Protein AF-A0A7X7BCA8-F1 (afdb_monomer_lite)

Structure (mmCIF, N/CA/C/O backbone):
data_AF-A0A7X7BCA8-F1
#
_entry.id   AF-A0A7X7BCA8-F1
#
loop_
_atom_site.group_PDB
_atom_site.id
_atom_site.type_symbol
_atom_site.label_atom_id
_atom_site.label_alt_id
_atom_site.label_comp_id
_atom_site.label_asym_id
_atom_site.label_entity_id
_atom_site.label_seq_id
_atom_site.pdbx_PDB_ins_code
_atom_site.Cartn_x
_atom_site.Cartn_y
_atom_site.Cartn_z
_atom_site.occupancy
_atom_site.B_iso_or_equiv
_atom_site.auth_seq_id
_atom_site.auth_comp_id
_atom_site.auth_asym_id
_atom_site.auth_atom_id
_atom_site.pdbx_PDB_model_num
ATOM 1 N N . VAL A 1 1 ? 6.905 -12.576 11.725 1.00 95.25 1 VAL A N 1
ATOM 2 C CA . VAL A 1 1 ? 6.429 -13.352 10.564 1.00 95.25 1 VAL A CA 1
ATOM 3 C C . VAL A 1 1 ? 6.418 -12.420 9.376 1.00 95.25 1 VAL A C 1
ATOM 5 O O . VAL A 1 1 ? 5.855 -11.341 9.499 1.00 95.25 1 VAL A O 1
ATOM 8 N N . THR A 1 2 ? 7.056 -12.816 8.277 1.00 93.50 2 THR A N 1
ATOM 9 C CA . THR A 1 2 ? 7.019 -12.069 7.016 1.00 93.50 2 THR A CA 1
ATOM 10 C C . THR A 1 2 ? 6.250 -12.903 6.002 1.00 93.50 2 THR A C 1
ATOM 12 O O . THR A 1 2 ? 6.656 -14.029 5.717 1.00 93.50 2 THR A O 1
ATOM 15 N N . VAL A 1 3 ? 5.131 -12.385 5.500 1.00 93.69 3 VAL A N 1
ATOM 16 C CA . VAL A 1 3 ? 4.350 -13.018 4.434 1.00 93.69 3 VAL A CA 1
ATOM 17 C C . VAL A 1 3 ? 4.743 -12.340 3.129 1.00 93.69 3 VAL A C 1
ATOM 19 O O . VAL A 1 3 ? 4.418 -11.177 2.899 1.00 93.69 3 VAL A O 1
ATOM 22 N N . LEU A 1 4 ? 5.509 -13.047 2.306 1.00 88.94 4 LEU A N 1
ATOM 23 C CA . LEU A 1 4 ? 6.023 -12.525 1.039 1.00 88.94 4 LEU A CA 1
ATOM 24 C C . LEU A 1 4 ? 4.894 -12.324 0.023 1.00 88.94 4 LEU A C 1
ATOM 26 O O . LEU A 1 4 ? 3.851 -12.969 0.126 1.00 88.94 4 LEU A O 1
ATOM 30 N N . GLU A 1 5 ? 5.105 -11.462 -0.969 1.00 83.44 5 GLU A N 1
ATOM 31 C CA . GLU A 1 5 ? 4.161 -11.302 -2.080 1.00 83.44 5 GLU A CA 1
ATOM 32 C C . GLU A 1 5 ? 3.849 -12.665 -2.732 1.00 83.44 5 GLU A C 1
ATOM 34 O O . GLU A 1 5 ? 4.731 -13.501 -2.935 1.00 83.44 5 GLU A O 1
ATOM 39 N N . GLY A 1 6 ? 2.566 -12.925 -3.000 1.00 85.31 6 GLY A N 1
ATOM 40 C CA . GLY A 1 6 ? 2.090 -14.207 -3.534 1.00 85.31 6 GLY A CA 1
ATOM 41 C C . GLY A 1 6 ? 2.074 -15.375 -2.536 1.00 85.31 6 GLY A C 1
ATOM 42 O O . GLY A 1 6 ? 1.573 -16.446 -2.878 1.00 85.31 6 GLY A O 1
ATOM 43 N N . ALA A 1 7 ? 2.575 -15.194 -1.310 1.00 93.62 7 ALA A N 1
ATOM 44 C CA . ALA A 1 7 ? 2.459 -16.174 -0.234 1.00 93.62 7 ALA A CA 1
ATOM 45 C C . ALA A 1 7 ? 1.219 -15.918 0.638 1.00 93.62 7 ALA A C 1
ATOM 47 O O . ALA A 1 7 ? 0.693 -14.803 0.700 1.00 93.62 7 ALA A O 1
ATOM 48 N N . SER A 1 8 ? 0.788 -16.953 1.365 1.00 95.75 8 SER A N 1
ATOM 49 C CA . SER A 1 8 ? -0.333 -16.870 2.302 1.00 95.75 8 SER A CA 1
ATOM 50 C C . SER A 1 8 ? 0.036 -17.416 3.679 1.00 95.75 8 SER A C 1
ATOM 52 O O . SER A 1 8 ? 0.580 -18.514 3.791 1.00 95.75 8 SER A O 1
ATOM 54 N N . LEU A 1 9 ? -0.314 -16.674 4.730 1.00 96.81 9 LEU A N 1
ATOM 55 C CA . LEU A 1 9 ? -0.427 -17.189 6.094 1.00 96.81 9 LEU A CA 1
ATOM 56 C C . LEU A 1 9 ? -1.891 -17.566 6.338 1.00 96.81 9 LEU A C 1
ATOM 58 O O . LEU A 1 9 ? -2.760 -16.703 6.262 1.00 96.81 9 LEU A O 1
ATOM 62 N N . VAL A 1 10 ? -2.164 -18.835 6.635 1.00 97.38 10 VAL A N 1
ATOM 63 C CA . VAL A 1 10 ? -3.525 -19.340 6.871 1.00 97.38 10 VAL A CA 1
ATOM 64 C C . VAL A 1 10 ? -3.627 -19.861 8.302 1.00 97.38 10 VAL A C 1
ATOM 66 O O . VAL A 1 10 ? -2.825 -20.708 8.694 1.00 97.38 10 VAL A O 1
ATOM 69 N N . LEU A 1 11 ? -4.602 -19.367 9.067 1.00 96.38 11 LEU A N 1
ATOM 70 C CA . LEU A 1 11 ? -4.939 -19.869 10.400 1.00 96.38 11 LEU A CA 1
ATOM 71 C C . LEU A 1 11 ? -6.120 -20.837 10.293 1.00 96.38 11 LEU A C 1
ATOM 73 O O . LEU A 1 11 ? -7.235 -20.425 10.001 1.00 96.38 11 LEU A O 1
ATOM 77 N N . ASP A 1 12 ? -5.895 -22.132 10.497 1.00 87.62 12 ASP A N 1
ATOM 78 C CA . ASP A 1 12 ? -6.924 -23.176 10.351 1.00 87.62 12 ASP A CA 1
ATOM 79 C C . ASP A 1 12 ? -7.659 -23.429 11.683 1.00 87.62 12 ASP A C 1
ATOM 81 O O . ASP A 1 12 ? -7.525 -24.480 12.308 1.00 87.62 12 ASP A O 1
ATOM 85 N N . GLY A 1 13 ? -8.360 -22.401 12.177 1.00 82.69 13 GLY A N 1
ATOM 86 C CA . GLY A 1 13 ? -9.187 -22.459 13.393 1.00 82.69 13 GLY A CA 1
ATOM 87 C C . GLY A 1 13 ? -8.442 -22.385 14.730 1.00 82.69 13 GLY A C 1
ATOM 88 O O . GLY A 1 13 ? -9.063 -22.457 15.791 1.00 82.69 13 GLY A O 1
ATOM 89 N N . ALA A 1 14 ? -7.120 -22.211 14.710 1.00 93.62 14 ALA A N 1
ATOM 90 C CA . ALA A 1 14 ? -6.313 -21.963 15.902 1.00 93.62 14 ALA A CA 1
ATOM 91 C C . ALA A 1 14 ? -5.795 -20.521 15.913 1.00 93.62 14 ALA A C 1
ATOM 93 O O . ALA A 1 14 ? -5.135 -20.087 14.968 1.00 93.62 14 ALA A O 1
ATOM 94 N N . SER A 1 15 ? -6.091 -19.787 16.988 1.00 96.62 15 SER A N 1
ATOM 95 C CA . SER A 1 15 ? -5.549 -18.445 17.201 1.00 96.62 15 SER A CA 1
ATOM 96 C C . SER A 1 15 ? -4.043 -18.497 17.436 1.00 96.62 15 SER A C 1
ATOM 98 O O . SER A 1 15 ? -3.550 -19.350 18.174 1.00 96.62 15 SER A O 1
ATOM 100 N N . GLU A 1 16 ? -3.320 -17.541 16.861 1.00 97.81 16 GLU A N 1
ATOM 101 C CA . GLU A 1 16 ? -1.859 -17.496 16.884 1.00 97.81 16 GLU A CA 1
ATOM 102 C C . GLU A 1 16 ? -1.346 -16.162 17.419 1.00 97.81 16 GLU A C 1
ATOM 104 O O . GLU A 1 16 ? -1.989 -15.122 17.285 1.00 97.81 16 GLU A O 1
ATOM 109 N N . THR A 1 17 ? -0.150 -16.177 18.011 1.00 97.81 17 THR A N 1
ATOM 110 C CA . THR A 1 17 ? 0.567 -14.955 18.400 1.00 97.81 17 THR A CA 1
ATOM 111 C C . THR A 1 17 ? 1.908 -14.883 17.690 1.00 97.81 17 THR A C 1
ATOM 113 O O . THR A 1 17 ? 2.762 -15.753 17.848 1.00 97.81 17 THR A O 1
ATOM 116 N N . VAL A 1 18 ? 2.130 -13.802 16.949 1.00 97.62 18 VAL A N 1
ATOM 117 C CA . VAL A 1 18 ? 3.386 -13.521 16.249 1.00 97.62 18 VAL A CA 1
ATOM 118 C C . VAL A 1 18 ? 4.052 -12.292 16.847 1.00 97.62 18 VAL A C 1
ATOM 120 O O . VAL A 1 18 ? 3.383 -11.346 17.242 1.00 97.62 18 VAL A O 1
ATOM 123 N N . GLY A 1 19 ? 5.385 -12.261 16.882 1.00 96.00 19 GLY A N 1
ATOM 124 C CA . GLY A 1 19 ? 6.107 -11.085 17.383 1.00 96.00 19 GLY A CA 1
ATOM 125 C C . GLY A 1 19 ? 5.932 -9.842 16.504 1.00 96.00 19 GLY A C 1
ATOM 126 O O . GLY A 1 19 ? 5.958 -8.738 17.004 1.00 96.00 19 GLY A O 1
ATOM 127 N N . ALA A 1 20 ? 5.746 -9.997 15.198 1.00 93.31 20 ALA A N 1
ATOM 128 C CA . ALA A 1 20 ? 5.476 -8.905 14.262 1.00 93.31 20 ALA A CA 1
ATOM 129 C C . ALA A 1 20 ? 4.875 -9.494 12.985 1.00 93.31 20 ALA A C 1
ATOM 131 O O . ALA A 1 20 ? 5.188 -10.647 12.652 1.00 93.31 20 ALA A O 1
ATOM 132 N N . LEU A 1 21 ? 4.070 -8.714 12.265 1.00 95.94 21 LEU A N 1
ATOM 133 C CA . LEU A 1 21 ? 3.556 -9.075 10.948 1.00 95.94 21 LEU A CA 1
ATOM 134 C C . LEU A 1 21 ? 4.172 -8.139 9.903 1.00 95.94 21 LEU A C 1
ATOM 136 O O . LEU A 1 21 ? 4.093 -6.919 10.042 1.00 95.94 21 LEU A O 1
ATOM 140 N N . ALA A 1 22 ? 4.816 -8.719 8.893 1.00 92.31 22 ALA A N 1
ATOM 141 C CA . ALA A 1 22 ? 5.497 -7.973 7.847 1.00 92.31 22 ALA A CA 1
ATOM 142 C C . ALA A 1 22 ? 5.241 -8.534 6.447 1.00 92.31 22 ALA A C 1
ATOM 144 O O . ALA A 1 22 ? 4.879 -9.703 6.302 1.00 92.31 22 ALA A O 1
ATOM 145 N N . GLY A 1 23 ? 5.469 -7.711 5.426 1.00 89.19 23 GLY A N 1
ATOM 146 C CA . GLY A 1 23 ? 5.408 -8.113 4.022 1.00 89.19 23 GLY A CA 1
ATOM 147 C C . GLY A 1 23 ? 4.102 -7.736 3.323 1.00 89.19 23 GLY A C 1
ATOM 148 O O . GLY A 1 23 ? 3.390 -6.830 3.755 1.00 89.19 23 GLY A O 1
ATOM 149 N N . TYR A 1 24 ? 3.834 -8.425 2.217 1.00 86.38 24 TYR A N 1
ATOM 150 C CA . TYR A 1 24 ? 2.869 -8.025 1.184 1.00 86.38 24 TYR A CA 1
ATOM 151 C C . TYR A 1 24 ? 1.970 -9.175 0.710 1.00 86.38 24 TYR A C 1
ATOM 153 O O . TYR A 1 24 ? 1.136 -8.998 -0.173 1.00 86.38 24 TYR A O 1
ATOM 161 N N . GLY A 1 25 ? 2.162 -10.378 1.255 1.00 88.69 25 GLY A N 1
ATOM 162 C CA . GLY A 1 25 ? 1.308 -11.528 0.972 1.00 88.69 25 GLY A CA 1
ATOM 163 C C . GLY A 1 25 ? -0.036 -11.450 1.683 1.00 88.69 25 GLY A C 1
ATOM 164 O O . GLY A 1 25 ? -0.392 -10.444 2.275 1.00 88.69 25 GLY A O 1
ATOM 165 N N . THR A 1 26 ? -0.803 -12.529 1.669 1.00 92.94 26 THR A N 1
ATOM 166 C CA . THR A 1 26 ? -2.159 -12.533 2.239 1.00 92.94 26 THR A CA 1
ATOM 167 C C . THR A 1 26 ? -2.203 -13.213 3.603 1.00 92.94 26 THR A C 1
ATOM 169 O O . THR A 1 26 ? -1.560 -14.246 3.797 1.00 92.94 26 THR A O 1
ATOM 172 N N . VAL A 1 27 ? -3.040 -12.725 4.514 1.00 97.00 27 VAL A N 1
ATOM 173 C CA . VAL A 1 27 ? -3.415 -13.442 5.740 1.00 97.00 27 VAL A CA 1
ATOM 174 C C . VAL A 1 27 ? -4.870 -13.898 5.634 1.00 97.00 27 VAL A C 1
ATOM 176 O O . VAL A 1 27 ? -5.768 -13.110 5.339 1.00 97.00 27 VAL A O 1
ATOM 179 N N . VAL A 1 28 ? -5.113 -15.178 5.901 1.00 97.12 28 VAL A N 1
ATOM 180 C CA . VAL A 1 28 ? -6.452 -15.768 5.985 1.00 97.12 28 VAL A CA 1
ATOM 181 C C . VAL A 1 28 ? -6.662 -16.233 7.419 1.00 97.12 28 VAL A C 1
ATOM 183 O O . VAL A 1 28 ? -6.081 -17.227 7.848 1.00 97.12 28 VAL A O 1
ATOM 186 N N . LEU A 1 29 ? -7.474 -15.490 8.167 1.00 97.19 29 LEU A N 1
ATOM 187 C CA . LEU A 1 29 ? -7.763 -15.750 9.576 1.00 97.19 29 LEU A CA 1
ATOM 188 C C . LEU A 1 29 ? -8.706 -16.941 9.775 1.00 97.19 29 LEU A C 1
ATOM 190 O O . LEU A 1 29 ? -8.741 -17.495 10.867 1.00 97.19 29 LEU A O 1
ATOM 194 N N . ASN A 1 30 ? -9.492 -17.313 8.755 1.00 96.25 30 ASN A N 1
ATOM 195 C CA . ASN A 1 30 ? -10.685 -18.151 8.930 1.00 96.25 30 ASN A CA 1
ATOM 196 C C . ASN A 1 30 ? -11.489 -17.645 10.134 1.00 96.25 30 ASN A C 1
ATOM 198 O O . ASN A 1 30 ? -11.839 -16.474 10.129 1.00 96.25 30 ASN A O 1
ATOM 202 N N . ASP A 1 31 ? -11.760 -18.448 11.155 1.00 95.81 31 ASP A N 1
ATOM 203 C CA . ASP A 1 31 ? -12.444 -18.060 12.394 1.00 95.81 31 ASP A CA 1
ATOM 204 C C . ASP A 1 31 ? -11.500 -17.785 13.584 1.00 95.81 31 ASP A C 1
ATOM 206 O O . ASP A 1 31 ? -11.970 -17.541 14.694 1.00 95.81 31 ASP A O 1
ATOM 210 N N . ALA A 1 32 ? -10.184 -17.772 13.362 1.00 97.62 32 ALA A N 1
ATOM 211 C CA . ALA A 1 32 ? -9.167 -17.611 14.398 1.00 97.62 32 ALA A CA 1
ATOM 212 C C . ALA A 1 32 ? -8.746 -16.150 14.642 1.00 97.62 32 ALA A C 1
ATOM 214 O O . ALA A 1 32 ? -8.903 -15.272 13.795 1.00 97.62 32 ALA A O 1
ATOM 215 N N . GLU A 1 33 ? -8.141 -15.883 15.800 1.00 97.69 33 GLU A N 1
ATOM 216 C CA . GLU A 1 33 ? -7.537 -14.581 16.101 1.00 97.69 33 GLU A CA 1
ATOM 217 C C . GLU A 1 33 ? -6.039 -14.574 15.777 1.00 97.69 33 GLU A C 1
ATOM 219 O O . GLU A 1 33 ? -5.304 -15.483 16.168 1.00 97.69 33 GLU A O 1
ATOM 224 N N . LEU A 1 34 ? -5.560 -13.511 15.126 1.00 98.31 34 LEU A N 1
ATOM 225 C CA . LEU A 1 34 ? -4.128 -13.244 14.993 1.00 98.31 34 LEU A CA 1
ATOM 226 C C . LEU A 1 34 ? -3.712 -12.144 15.968 1.00 98.31 34 LEU A C 1
ATOM 228 O O . LEU A 1 34 ? -4.066 -10.979 15.790 1.00 98.31 34 LEU A O 1
ATOM 232 N N . ALA A 1 35 ? -2.908 -12.491 16.968 1.00 98.44 35 ALA A N 1
ATOM 233 C CA . ALA A 1 35 ? -2.260 -11.523 17.838 1.00 98.44 35 ALA A CA 1
ATOM 234 C C . ALA A 1 35 ? -0.878 -11.133 17.298 1.00 98.44 35 ALA A C 1
ATOM 236 O O . ALA A 1 35 ? -0.016 -11.978 17.061 1.00 98.44 35 ALA A O 1
ATOM 237 N N . VAL A 1 36 ? -0.640 -9.835 17.141 1.00 98.50 36 VAL A N 1
ATOM 238 C CA . VAL A 1 36 ? 0.634 -9.260 16.707 1.00 98.50 36 VAL A CA 1
ATOM 239 C C . VAL A 1 36 ? 1.261 -8.526 17.887 1.00 98.50 36 VAL A C 1
ATOM 241 O O . VAL A 1 36 ? 0.793 -7.464 18.286 1.00 98.50 36 VAL A O 1
ATOM 244 N N . ALA A 1 37 ? 2.300 -9.116 18.470 1.00 98.25 37 ALA A N 1
ATOM 245 C CA . ALA A 1 37 ? 2.953 -8.706 19.708 1.00 98.25 37 ALA A CA 1
ATOM 246 C C . ALA A 1 37 ? 4.251 -7.915 19.464 1.00 98.25 37 ALA A C 1
ATOM 248 O O . ALA A 1 37 ? 5.322 -8.327 19.920 1.00 98.25 37 ALA A O 1
ATOM 249 N N . THR A 1 38 ? 4.164 -6.787 18.746 1.00 98.19 38 THR A N 1
ATOM 250 C CA . THR A 1 38 ? 5.341 -5.994 18.343 1.00 98.19 38 THR A CA 1
ATOM 251 C C . THR A 1 38 ? 6.191 -5.570 19.551 1.00 98.19 38 THR A C 1
ATOM 253 O O . THR A 1 38 ? 5.674 -4.880 20.437 1.00 98.19 38 THR A O 1
ATOM 256 N N . PRO A 1 39 ? 7.488 -5.943 19.618 1.00 97.69 39 PRO A N 1
ATOM 257 C CA . PRO A 1 39 ? 8.368 -5.585 20.729 1.00 97.69 39 PRO A CA 1
ATOM 258 C C . PRO A 1 39 ? 8.639 -4.084 20.849 1.00 97.69 39 PRO A C 1
ATOM 260 O O . PRO A 1 39 ? 8.503 -3.324 19.893 1.00 97.69 39 PRO A O 1
ATOM 263 N N . ALA A 1 40 ? 9.089 -3.664 22.033 1.00 97.19 40 ALA A N 1
ATOM 264 C CA . ALA A 1 40 ? 9.421 -2.268 22.312 1.00 97.19 40 ALA A CA 1
ATOM 265 C C . ALA A 1 40 ? 10.493 -1.741 21.348 1.00 97.19 40 ALA A C 1
ATOM 267 O O . ALA A 1 40 ? 11.496 -2.409 21.106 1.00 97.19 40 ALA A O 1
ATOM 268 N N . GLY A 1 41 ? 10.288 -0.526 20.835 1.00 94.94 41 GLY A N 1
ATOM 269 C CA . GLY A 1 41 ? 11.228 0.137 19.928 1.00 94.94 41 GLY A CA 1
ATOM 270 C C . GLY A 1 41 ? 11.244 -0.413 18.500 1.00 94.94 41 GLY A C 1
ATOM 271 O O . GLY A 1 41 ? 12.036 0.067 17.695 1.00 94.94 41 GLY A O 1
ATOM 272 N N . LEU A 1 42 ? 10.390 -1.389 18.173 1.00 95.19 42 LEU A N 1
ATOM 273 C CA . LEU A 1 42 ? 10.237 -1.896 16.814 1.00 95.19 42 LEU A CA 1
ATOM 274 C C . LEU A 1 42 ? 8.953 -1.372 16.170 1.00 95.19 42 LEU A C 1
ATOM 276 O O . LEU A 1 42 ? 7.901 -1.298 16.811 1.00 95.19 42 LEU A O 1
ATOM 280 N N . SER A 1 43 ? 9.062 -1.094 14.875 1.00 93.12 43 SER A N 1
ATOM 281 C CA . SER A 1 43 ? 7.939 -0.871 13.972 1.00 93.12 43 SER A CA 1
ATOM 282 C C . SER A 1 43 ? 7.960 -1.958 12.905 1.00 93.12 43 SER A C 1
ATOM 284 O O . SER A 1 43 ? 9.007 -2.224 12.317 1.00 93.12 43 SER A O 1
ATOM 286 N N . ALA A 1 44 ? 6.818 -2.591 12.661 1.00 92.25 44 ALA A N 1
ATOM 287 C CA . ALA A 1 44 ? 6.641 -3.550 11.576 1.00 92.25 44 ALA A CA 1
ATOM 288 C C . ALA A 1 44 ? 5.482 -3.099 10.699 1.00 92.25 44 ALA A C 1
ATOM 290 O O . ALA A 1 44 ? 4.504 -2.566 11.212 1.00 92.25 44 ALA A O 1
ATOM 291 N N . PHE A 1 45 ? 5.598 -3.298 9.393 1.00 89.44 45 PHE A N 1
ATOM 292 C CA . PHE A 1 45 ? 4.612 -2.851 8.421 1.00 89.44 45 PHE A CA 1
ATOM 293 C C . PHE A 1 45 ? 4.087 -4.066 7.654 1.00 89.44 45 PHE A C 1
ATOM 295 O O . PHE A 1 45 ? 4.879 -4.899 7.220 1.00 89.44 45 PHE A O 1
ATOM 302 N N . PHE A 1 46 ? 2.775 -4.177 7.480 1.00 91.50 46 PHE A N 1
ATOM 303 C CA . PHE A 1 46 ? 2.155 -5.219 6.669 1.00 91.50 46 PHE A CA 1
ATOM 304 C C . PHE A 1 46 ? 1.216 -4.571 5.665 1.00 91.50 46 PHE A C 1
ATOM 306 O O . PHE A 1 46 ? 0.263 -3.904 6.059 1.00 91.50 46 PHE A O 1
ATOM 313 N N . ALA A 1 47 ? 1.521 -4.747 4.386 1.00 86.50 47 ALA A N 1
ATOM 314 C CA . ALA A 1 47 ? 0.829 -4.102 3.278 1.00 86.50 47 ALA A CA 1
ATOM 315 C C . ALA A 1 47 ? 0.116 -5.103 2.362 1.00 86.50 47 ALA A C 1
ATOM 317 O O . ALA A 1 47 ? -0.129 -4.823 1.191 1.00 86.50 47 ALA A O 1
ATOM 318 N N . GLY A 1 48 ? -0.184 -6.280 2.901 1.00 87.19 48 GLY A N 1
ATOM 319 C CA . GLY A 1 48 ? -1.025 -7.272 2.261 1.00 87.19 48 GLY A CA 1
ATOM 320 C C . GLY A 1 48 ? -2.423 -7.329 2.871 1.00 87.19 48 GLY A C 1
ATOM 321 O O . GLY A 1 48 ? -2.708 -6.691 3.882 1.00 87.19 48 GLY A O 1
ATOM 322 N N . ASN A 1 49 ? -3.298 -8.128 2.267 1.00 89.31 49 ASN A N 1
ATOM 323 C CA . ASN A 1 49 ? -4.701 -8.198 2.665 1.00 89.31 49 ASN A CA 1
ATOM 324 C C . ASN A 1 49 ? -4.911 -9.248 3.764 1.00 89.31 49 ASN A C 1
ATOM 326 O O . ASN A 1 49 ? -4.380 -10.362 3.689 1.00 89.31 49 ASN A O 1
ATOM 330 N N . ILE A 1 50 ? -5.750 -8.923 4.744 1.00 94.12 50 ILE A N 1
ATOM 331 C CA . ILE A 1 50 ? -6.212 -9.812 5.813 1.00 94.12 50 ILE A CA 1
ATOM 332 C C . ILE A 1 50 ? -7.701 -10.110 5.593 1.00 94.12 50 ILE A C 1
ATOM 334 O O . ILE A 1 50 ? -8.502 -9.203 5.366 1.00 94.12 50 ILE A O 1
ATOM 338 N N . SER A 1 51 ? -8.092 -11.381 5.664 1.00 94.69 51 SER A N 1
ATOM 339 C CA . SER A 1 51 ? -9.463 -11.847 5.390 1.00 94.69 51 SER A CA 1
ATOM 340 C C . SER A 1 51 ? -9.919 -12.925 6.377 1.00 94.69 51 SER A C 1
ATOM 342 O O . SER A 1 51 ? -9.090 -13.519 7.064 1.00 94.69 51 SER A O 1
ATOM 344 N N . GLY A 1 52 ? -11.226 -13.201 6.441 1.00 94.81 52 GLY A N 1
ATOM 345 C CA . GLY A 1 52 ? -11.819 -14.254 7.281 1.00 94.81 52 GLY A CA 1
ATOM 346 C C . GLY A 1 52 ? -12.913 -13.744 8.223 1.00 94.81 52 GLY A C 1
ATOM 347 O O . GLY A 1 52 ? -13.277 -12.579 8.212 1.00 94.81 52 GLY A O 1
ATOM 348 N N . THR A 1 53 ? -13.466 -14.607 9.063 1.00 95.06 53 THR A N 1
ATOM 349 C CA . THR A 1 53 ? -14.419 -14.213 10.115 1.00 95.06 53 THR A CA 1
ATOM 350 C C . THR A 1 53 ? -13.759 -13.911 11.463 1.00 95.06 53 THR A C 1
ATOM 352 O O . THR A 1 53 ? -14.405 -13.374 12.359 1.00 95.06 53 THR A O 1
ATOM 355 N N . GLY A 1 54 ? -12.487 -14.273 11.609 1.00 95.88 54 GLY A N 1
ATOM 356 C CA . GLY A 1 54 ? -11.647 -14.057 12.775 1.00 95.88 54 GLY A CA 1
ATOM 357 C C . GLY A 1 54 ? -11.195 -12.608 12.951 1.00 95.88 54 GLY A C 1
ATOM 358 O O . GLY A 1 54 ? -11.521 -11.736 12.142 1.00 95.88 54 GLY A O 1
ATOM 359 N N . GLY A 1 55 ? -10.474 -12.348 14.042 1.00 95.88 55 GLY A N 1
ATOM 360 C CA . GLY A 1 55 ? -10.099 -11.000 14.480 1.00 95.88 55 GLY A CA 1
ATOM 361 C C . GLY A 1 55 ? -8.595 -10.739 14.505 1.00 95.88 55 GLY A C 1
ATOM 362 O O . GLY A 1 55 ? -7.772 -11.658 14.463 1.00 95.88 55 GLY A O 1
ATOM 363 N N . LEU A 1 56 ? -8.238 -9.462 14.623 1.00 97.88 56 LEU A N 1
ATOM 364 C CA . LEU A 1 56 ? -6.861 -9.003 14.759 1.00 97.88 56 LEU A CA 1
ATOM 365 C C . LEU A 1 56 ? -6.646 -8.387 16.142 1.00 97.88 56 LEU A C 1
ATOM 367 O O . LEU A 1 56 ? -7.371 -7.486 16.558 1.00 97.88 56 LEU A O 1
ATOM 371 N N . ILE A 1 57 ? -5.596 -8.815 16.837 1.00 98.25 57 ILE A N 1
ATOM 372 C CA . ILE A 1 57 ? -5.208 -8.255 18.131 1.00 98.25 57 ILE A CA 1
ATOM 373 C C . ILE A 1 57 ? -3.830 -7.612 18.003 1.00 98.25 57 ILE A C 1
ATOM 375 O O . ILE A 1 57 ? -2.828 -8.299 17.829 1.00 98.25 57 ILE A O 1
ATOM 379 N N . LYS A 1 58 ? -3.735 -6.292 18.163 1.00 98.38 58 LYS A N 1
ATOM 380 C CA . LYS A 1 58 ? -2.448 -5.619 18.354 1.00 98.38 58 LYS A CA 1
ATOM 381 C C . LYS A 1 58 ? -2.089 -5.620 19.838 1.00 98.38 58 LYS A C 1
ATOM 383 O O . LYS A 1 58 ? -2.787 -5.035 20.661 1.00 98.38 58 LYS A O 1
ATOM 388 N N . THR A 1 59 ? -0.971 -6.247 20.180 1.00 98.00 59 THR A N 1
ATOM 389 C CA . THR A 1 59 ? -0.387 -6.246 21.525 1.00 98.00 59 THR A CA 1
ATOM 390 C C . THR A 1 59 ? 1.116 -5.964 21.452 1.00 98.00 59 THR A C 1
ATOM 392 O O . THR A 1 59 ? 1.655 -5.664 20.383 1.00 98.00 59 THR A O 1
ATOM 395 N N . GLY A 1 60 ? 1.811 -5.998 22.583 1.00 98.00 60 GLY A N 1
ATOM 396 C CA . GLY A 1 60 ? 3.204 -5.575 22.674 1.00 98.00 60 GLY A CA 1
ATOM 397 C C . GLY A 1 60 ? 3.377 -4.049 22.546 1.00 98.00 60 GLY A C 1
ATOM 398 O O . GLY A 1 60 ? 2.564 -3.366 21.921 1.00 98.00 60 GLY A O 1
ATOM 399 N N . PRO A 1 61 ? 4.435 -3.475 23.135 1.00 97.75 61 PRO A N 1
ATOM 400 C CA . PRO A 1 61 ? 4.602 -2.022 23.233 1.00 97.75 61 PRO A CA 1
ATOM 401 C C . PRO A 1 61 ? 5.090 -1.328 21.947 1.00 97.75 61 PRO A C 1
ATOM 403 O O . PRO A 1 61 ? 5.152 -0.103 21.926 1.00 97.75 61 PRO A O 1
ATOM 406 N N . GLY A 1 62 ? 5.465 -2.066 20.898 1.00 98.25 62 GLY A N 1
ATOM 407 C CA . GLY A 1 62 ? 5.897 -1.502 19.613 1.00 98.25 62 GLY A CA 1
ATOM 408 C C . GLY A 1 62 ? 4.748 -1.074 18.698 1.00 98.25 62 GLY A C 1
ATOM 409 O O . GLY A 1 62 ? 3.572 -1.118 19.079 1.00 98.25 62 GLY A O 1
ATOM 410 N N . THR A 1 63 ? 5.094 -0.729 17.457 1.00 97.69 63 THR A N 1
ATOM 411 C CA . THR A 1 63 ? 4.152 -0.252 16.435 1.00 97.69 63 THR A CA 1
ATOM 412 C C . THR A 1 63 ? 3.923 -1.308 15.355 1.00 97.69 63 THR A C 1
ATOM 414 O O . THR A 1 63 ? 4.870 -1.799 14.745 1.00 97.69 63 THR A O 1
ATOM 417 N N . GLN A 1 64 ? 2.667 -1.650 15.083 1.00 97.38 64 GLN A N 1
ATOM 418 C CA . GLN A 1 64 ? 2.298 -2.362 13.857 1.00 97.38 64 GLN A CA 1
ATOM 419 C C . GLN A 1 64 ? 1.639 -1.359 12.922 1.00 97.38 64 GLN A C 1
ATOM 421 O O . GLN A 1 64 ? 0.675 -0.713 13.311 1.00 97.38 64 GLN A O 1
ATOM 426 N N . ILE A 1 65 ? 2.148 -1.251 11.706 1.00 93.12 65 ILE A N 1
ATOM 427 C CA . ILE A 1 65 ? 1.594 -0.426 10.643 1.00 93.12 65 ILE A CA 1
ATOM 428 C C . ILE A 1 65 ? 0.863 -1.367 9.690 1.00 93.12 65 ILE A C 1
ATOM 430 O O . ILE A 1 65 ? 1.426 -2.386 9.275 1.00 93.12 65 ILE A O 1
ATOM 434 N N . LEU A 1 66 ? -0.393 -1.065 9.391 1.00 91.44 66 LEU A N 1
ATOM 435 C CA . LEU A 1 66 ? -1.182 -1.789 8.407 1.00 91.44 66 LEU A CA 1
ATOM 436 C C . LEU A 1 66 ? -1.476 -0.891 7.221 1.00 91.44 66 LEU A C 1
ATOM 438 O O . LEU A 1 66 ? -1.773 0.296 7.372 1.00 91.44 66 LEU A O 1
ATOM 442 N N . PHE A 1 67 ? -1.413 -1.520 6.060 1.00 83.56 67 PHE A N 1
ATOM 443 C CA . PHE A 1 67 ? -1.831 -0.968 4.791 1.00 83.56 67 PHE A CA 1
ATOM 444 C C . PHE A 1 67 ? -2.704 -2.003 4.090 1.00 83.56 67 PHE A C 1
ATOM 446 O O . PHE A 1 67 ? -2.687 -3.186 4.443 1.00 83.56 67 PHE A O 1
ATOM 453 N N . GLY A 1 68 ? -3.382 -1.567 3.036 1.00 76.25 68 GLY A N 1
ATOM 454 C CA . GLY A 1 68 ? -4.145 -2.452 2.174 1.00 76.25 68 GLY A CA 1
ATOM 455 C C . GLY A 1 68 ? -5.565 -2.686 2.665 1.00 76.25 68 GLY A C 1
ATOM 456 O O . GLY A 1 68 ? -5.943 -2.356 3.786 1.00 76.25 68 GLY A O 1
ATOM 457 N N . THR A 1 69 ? -6.344 -3.288 1.777 1.00 83.06 69 THR A N 1
ATOM 458 C CA . THR A 1 69 ? -7.769 -3.525 1.965 1.00 83.06 69 THR A CA 1
ATOM 459 C C . THR A 1 69 ? -8.008 -4.826 2.706 1.00 83.06 69 THR A C 1
ATOM 461 O O . THR A 1 69 ? -7.721 -5.919 2.198 1.00 83.06 69 THR A O 1
ATOM 464 N N . ASN A 1 70 ? -8.582 -4.714 3.895 1.00 88.75 70 ASN A N 1
ATOM 465 C CA . ASN A 1 70 ? -8.889 -5.860 4.726 1.00 88.75 70 ASN A CA 1
ATOM 466 C C . ASN A 1 70 ? -10.378 -6.210 4.637 1.00 88.75 70 ASN A C 1
ATOM 468 O O . ASN A 1 70 ? -11.232 -5.358 4.434 1.00 88.75 70 ASN A O 1
ATOM 472 N N . THR A 1 71 ? -10.701 -7.492 4.794 1.00 91.31 71 THR A N 1
ATOM 473 C CA . THR A 1 71 ? -12.079 -8.014 4.674 1.00 91.31 71 THR A CA 1
ATOM 474 C C . THR A 1 71 ? -12.452 -8.951 5.817 1.00 91.31 71 THR A C 1
ATOM 476 O O . THR A 1 71 ? -13.442 -9.677 5.735 1.00 91.31 71 THR A O 1
ATOM 479 N N . TYR A 1 72 ? -11.645 -8.983 6.881 1.00 93.44 72 TYR A N 1
ATOM 480 C CA . TYR A 1 72 ? -11.988 -9.773 8.050 1.00 93.44 72 TYR A CA 1
ATOM 481 C C . TYR A 1 72 ? -13.159 -9.150 8.815 1.00 93.44 72 TYR A C 1
ATOM 483 O O . TYR A 1 72 ? -13.251 -7.930 8.889 1.00 93.44 72 TYR A O 1
ATOM 491 N N . THR A 1 73 ? -14.038 -9.963 9.401 1.00 93.44 73 THR A N 1
ATOM 492 C CA . THR A 1 73 ? -15.233 -9.457 10.113 1.00 93.44 73 THR A CA 1
ATOM 493 C C . THR A 1 73 ? -15.133 -9.525 11.637 1.00 93.44 73 THR A C 1
ATOM 495 O O . THR A 1 73 ? -16.019 -9.037 12.339 1.00 93.44 73 THR A O 1
ATOM 498 N N . GLY A 1 74 ? -14.113 -10.201 12.171 1.00 94.50 74 GLY A N 1
ATOM 499 C CA . GLY A 1 74 ? -13.872 -10.247 13.609 1.00 94.50 74 GLY A CA 1
ATOM 500 C C . GLY A 1 74 ? -13.324 -8.922 14.132 1.00 94.50 74 GLY A C 1
ATOM 501 O O . GLY A 1 74 ? -12.988 -8.013 13.377 1.00 94.50 74 GLY A O 1
ATOM 502 N N . ALA A 1 75 ? -13.244 -8.801 15.455 1.00 94.94 75 ALA A N 1
ATOM 503 C CA . ALA A 1 75 ? -12.846 -7.550 16.084 1.00 94.94 75 ALA A CA 1
ATOM 504 C C . ALA A 1 75 ? -11.380 -7.185 15.798 1.00 94.94 75 ALA A C 1
ATOM 506 O O . ALA A 1 75 ? -10.502 -8.053 15.798 1.00 94.94 75 ALA A O 1
ATOM 507 N N . THR A 1 76 ? -11.119 -5.885 15.666 1.00 96.50 76 THR A N 1
ATOM 508 C CA . THR A 1 76 ? -9.778 -5.309 15.787 1.00 96.50 76 THR A CA 1
ATOM 509 C C . THR A 1 76 ? -9.600 -4.800 17.206 1.00 96.50 76 THR A C 1
ATOM 511 O O . THR A 1 76 ? -10.285 -3.871 17.632 1.00 96.50 76 THR A O 1
ATOM 514 N N . VAL A 1 77 ? -8.673 -5.392 17.956 1.00 96.88 77 VAL A N 1
ATOM 515 C CA . VAL A 1 77 ? -8.417 -5.029 19.355 1.00 96.88 77 VAL A CA 1
ATOM 516 C C . VAL A 1 77 ? -6.993 -4.515 19.509 1.00 96.88 77 VAL A C 1
ATOM 518 O O . VAL A 1 77 ? -6.033 -5.265 19.349 1.00 96.88 77 VAL A O 1
ATOM 521 N N . VAL A 1 78 ? -6.835 -3.249 19.887 1.00 97.94 78 VAL A N 1
ATOM 522 C CA . VAL A 1 78 ? -5.536 -2.661 20.232 1.00 97.94 78 VAL A CA 1
ATOM 523 C C . VAL A 1 78 ? -5.368 -2.709 21.749 1.00 97.94 78 VAL A C 1
ATOM 525 O O . VAL A 1 78 ? -5.936 -1.905 22.483 1.00 97.94 78 VAL A O 1
ATOM 528 N N . GLN A 1 79 ? -4.616 -3.696 22.234 1.00 97.00 79 GLN A N 1
ATOM 529 C CA . GLN A 1 79 ? -4.399 -3.945 23.661 1.00 97.00 79 GLN A CA 1
ATOM 530 C C . GLN A 1 79 ? -3.184 -3.207 24.226 1.00 97.00 79 GLN A C 1
ATOM 532 O O . GLN A 1 79 ? -3.185 -2.849 25.399 1.00 97.00 79 GLN A O 1
ATOM 537 N N . GLN A 1 80 ? -2.133 -3.027 23.421 1.00 97.69 80 GLN A N 1
ATOM 538 C CA . GLN A 1 80 ? -0.894 -2.366 23.833 1.00 97.69 80 GLN A CA 1
ATOM 539 C C . GLN A 1 80 ? -0.150 -1.783 22.622 1.00 97.69 80 GLN A C 1
ATOM 541 O O . GLN A 1 80 ? -0.222 -2.317 21.508 1.00 97.69 80 GLN A O 1
ATOM 546 N N . GLY A 1 81 ? 0.609 -0.712 22.867 1.00 98.00 81 GLY A N 1
ATOM 547 C CA . GLY A 1 81 ? 1.424 -0.046 21.854 1.00 98.00 81 GLY A CA 1
ATOM 548 C C . GLY A 1 81 ? 0.557 0.669 20.825 1.00 98.00 81 GLY A C 1
ATOM 549 O O . GLY A 1 81 ? -0.548 1.115 21.143 1.00 98.00 81 GLY A O 1
ATOM 550 N N . THR A 1 82 ? 1.056 0.747 19.593 1.00 98.31 82 THR A N 1
ATOM 551 C CA . THR A 1 82 ? 0.381 1.472 18.512 1.00 98.31 82 THR A CA 1
ATOM 552 C C . THR A 1 82 ? 0.003 0.531 17.374 1.00 98.31 82 THR A C 1
ATOM 554 O O . THR A 1 82 ? 0.853 -0.197 16.855 1.00 98.31 82 THR A O 1
ATOM 557 N N . LEU A 1 83 ? -1.266 0.551 16.972 1.00 97.56 83 LEU A N 1
ATOM 558 C CA . LEU A 1 83 ? -1.681 0.134 15.634 1.00 97.56 83 LEU A CA 1
ATOM 559 C C . LEU A 1 83 ? -1.760 1.400 14.781 1.00 97.56 83 LEU A C 1
ATOM 561 O O . LEU A 1 83 ? -2.434 2.343 15.179 1.00 97.56 83 LEU A O 1
ATOM 565 N N . GLN A 1 84 ? -1.054 1.449 13.660 1.00 94.88 84 GLN A N 1
ATOM 566 C CA . GLN A 1 84 ? -1.029 2.605 12.772 1.00 94.88 84 GLN A CA 1
ATOM 567 C C . GLN A 1 84 ? -1.636 2.243 11.418 1.00 94.88 84 GLN A C 1
ATOM 569 O O . GLN A 1 84 ? -1.307 1.203 10.850 1.00 94.88 84 GLN A O 1
ATOM 574 N N . ILE A 1 85 ? -2.502 3.113 10.908 1.00 90.00 85 ILE A N 1
ATOM 575 C CA . ILE A 1 85 ? -3.185 2.974 9.624 1.00 90.00 85 ILE A CA 1
ATOM 576 C C . ILE A 1 85 ? -2.628 4.016 8.657 1.00 90.00 85 ILE A C 1
ATOM 578 O O . ILE A 1 85 ? -2.690 5.222 8.923 1.00 90.00 85 ILE A O 1
ATOM 582 N N . GLN A 1 86 ? -2.073 3.537 7.545 1.00 82.44 86 GLN A N 1
ATOM 583 C CA . GLN A 1 86 ? -1.493 4.353 6.481 1.00 82.44 86 GLN A CA 1
ATOM 584 C C . GLN A 1 86 ? -2.025 3.892 5.118 1.00 82.44 86 GLN A C 1
ATOM 586 O O . GLN A 1 86 ? -2.317 2.716 4.922 1.00 82.44 86 GLN A O 1
ATOM 591 N N . GLY A 1 87 ? -2.146 4.821 4.170 1.00 72.25 87 GLY A N 1
ATOM 592 C CA . GLY A 1 87 ? -2.756 4.567 2.854 1.00 72.25 87 GLY A CA 1
ATOM 593 C C . GLY A 1 87 ? -1.756 4.451 1.705 1.00 72.25 87 GLY A C 1
ATOM 594 O O . GLY A 1 87 ? -2.155 4.237 0.561 1.00 72.25 87 GLY A O 1
ATOM 595 N N . VAL A 1 88 ? -0.463 4.626 1.982 1.00 72.88 88 VAL A N 1
ATOM 596 C CA . VAL A 1 88 ? 0.609 4.522 0.991 1.00 72.88 88 VAL A CA 1
ATOM 597 C C . VAL A 1 88 ? 1.817 3.885 1.652 1.00 72.88 88 VAL A C 1
ATOM 599 O O . VAL A 1 88 ? 2.279 4.349 2.687 1.00 72.88 88 VAL A O 1
ATOM 602 N N . VAL A 1 89 ? 2.340 2.815 1.055 1.00 79.94 89 VAL A N 1
ATOM 603 C CA . VAL A 1 89 ? 3.574 2.192 1.541 1.00 79.94 89 VAL A CA 1
ATOM 604 C C . VAL A 1 89 ? 4.733 3.168 1.305 1.00 79.94 89 VAL A C 1
ATOM 606 O O . VAL A 1 89 ? 4.912 3.605 0.164 1.00 79.94 89 VAL A O 1
ATOM 609 N N . PRO A 1 90 ? 5.557 3.490 2.321 1.00 80.38 90 PRO A N 1
ATOM 610 C CA . PRO A 1 90 ? 6.640 4.462 2.198 1.00 80.38 90 PRO A CA 1
ATOM 611 C C . PRO A 1 90 ? 7.848 3.843 1.486 1.00 80.38 90 PRO A C 1
ATOM 613 O O . PRO A 1 90 ? 8.929 3.693 2.057 1.00 80.38 90 PRO A O 1
ATOM 616 N N . PHE A 1 91 ? 7.673 3.442 0.226 1.00 88.12 91 PHE A N 1
ATOM 617 C CA . PHE A 1 91 ? 8.758 2.909 -0.583 1.00 88.12 91 PHE A CA 1
ATOM 618 C C . PHE A 1 91 ? 9.892 3.936 -0.670 1.00 88.12 91 PHE A C 1
ATOM 620 O O . PHE A 1 91 ? 9.684 5.126 -0.929 1.00 88.12 91 PHE A O 1
ATOM 627 N N . ARG A 1 92 ? 11.111 3.463 -0.420 1.00 91.31 92 ARG A N 1
ATOM 628 C CA . ARG A 1 92 ? 12.354 4.240 -0.572 1.00 91.31 92 ARG A CA 1
ATOM 629 C C . ARG A 1 92 ? 13.244 3.668 -1.655 1.00 91.31 92 ARG A C 1
ATOM 631 O O . ARG A 1 92 ? 14.112 4.363 -2.177 1.00 91.31 92 ARG A O 1
ATOM 638 N N . TRP A 1 93 ? 12.980 2.426 -2.025 1.00 94.25 93 TRP A N 1
ATOM 639 C CA . TRP A 1 93 ? 13.642 1.711 -3.084 1.00 94.25 93 TRP A CA 1
ATOM 640 C C . TRP A 1 93 ? 12.660 1.486 -4.221 1.00 94.25 93 TRP A C 1
ATOM 642 O O . TRP A 1 93 ? 11.517 1.091 -4.004 1.00 94.25 93 TRP A O 1
ATOM 652 N N . PHE A 1 94 ? 13.126 1.715 -5.439 1.00 95.50 94 PHE A N 1
ATOM 653 C CA . PHE A 1 94 ? 12.351 1.506 -6.650 1.00 95.50 94 PHE A CA 1
ATOM 654 C C . PHE A 1 94 ? 13.165 0.697 -7.643 1.00 95.50 94 PHE A C 1
ATOM 656 O O . PHE A 1 94 ? 14.370 0.901 -7.783 1.00 95.50 94 PHE A O 1
ATOM 663 N N . ARG A 1 95 ? 12.512 -0.219 -8.347 1.00 95.38 95 ARG A N 1
ATOM 664 C CA . ARG A 1 95 ? 13.136 -1.083 -9.341 1.00 95.38 95 ARG A CA 1
ATOM 665 C C . ARG A 1 95 ? 12.352 -0.990 -10.632 1.00 95.38 95 ARG A C 1
ATOM 667 O O . ARG A 1 95 ? 11.178 -1.336 -10.689 1.00 95.38 95 ARG A O 1
ATOM 674 N N . PHE A 1 96 ? 13.017 -0.519 -11.676 1.00 95.75 96 PHE A N 1
ATOM 675 C CA . PHE A 1 96 ? 12.465 -0.476 -13.020 1.00 95.75 96 PHE A CA 1
ATOM 676 C C . PHE A 1 96 ? 13.097 -1.575 -13.865 1.00 95.75 96 PHE A C 1
ATOM 678 O O . PHE A 1 96 ? 14.311 -1.578 -14.076 1.00 95.75 96 PHE A O 1
ATOM 685 N N . THR A 1 97 ? 12.269 -2.499 -14.344 1.00 94.94 97 THR A N 1
ATOM 686 C CA . THR A 1 97 ? 12.685 -3.686 -15.092 1.00 94.94 97 THR A CA 1
ATOM 687 C C . THR A 1 97 ? 12.124 -3.631 -16.507 1.00 94.94 97 THR A C 1
ATOM 689 O O . THR A 1 97 ? 10.926 -3.821 -16.715 1.00 94.94 97 THR A O 1
ATOM 692 N N . VAL A 1 98 ? 12.982 -3.430 -17.509 1.00 94.06 98 VAL A N 1
ATOM 693 C CA . VAL A 1 98 ? 12.572 -3.496 -18.919 1.00 94.06 98 VAL A CA 1
ATOM 694 C C . VAL A 1 98 ? 12.508 -4.948 -19.378 1.00 94.06 98 VAL A C 1
ATOM 696 O O . VAL A 1 98 ? 13.508 -5.671 -19.324 1.00 94.06 98 VAL A O 1
ATOM 699 N N . LYS A 1 99 ? 11.335 -5.354 -19.875 1.00 94.94 99 LYS A N 1
ATOM 700 C CA . LYS A 1 99 ? 11.033 -6.727 -20.308 1.00 94.94 99 LYS A CA 1
ATOM 701 C C . LYS A 1 99 ? 10.955 -6.889 -21.826 1.00 94.94 99 LYS A C 1
ATOM 703 O O . LYS A 1 99 ? 11.114 -8.006 -22.308 1.00 94.94 99 LYS A O 1
ATOM 708 N N . LYS A 1 100 ? 10.716 -5.804 -22.572 1.00 94.62 100 LYS A N 1
ATOM 709 C CA . LYS A 1 100 ? 10.640 -5.803 -24.043 1.00 94.62 100 LYS A CA 1
ATOM 710 C C . LYS A 1 100 ? 10.860 -4.397 -24.608 1.00 94.62 100 LYS A C 1
ATOM 712 O O . LYS A 1 100 ? 10.352 -3.426 -24.042 1.00 94.62 100 LYS A O 1
ATOM 717 N N . ASN A 1 101 ? 11.555 -4.300 -25.740 1.00 92.31 101 ASN A N 1
ATOM 718 C CA . ASN A 1 101 ? 11.580 -3.100 -26.582 1.00 92.31 101 ASN A CA 1
ATOM 719 C C . ASN A 1 101 ? 10.697 -3.282 -27.827 1.00 92.31 101 ASN A C 1
ATOM 721 O O . ASN A 1 101 ? 10.311 -4.399 -28.175 1.00 92.31 101 ASN A O 1
ATOM 725 N N . ARG A 1 102 ? 10.349 -2.177 -28.486 1.00 89.44 102 ARG A N 1
ATOM 726 C CA . ARG A 1 102 ? 9.281 -2.107 -29.498 1.00 89.44 102 ARG A CA 1
ATOM 727 C C . ARG A 1 102 ? 9.335 -3.183 -30.589 1.00 89.44 102 ARG A C 1
ATOM 729 O O . ARG A 1 102 ? 8.286 -3.675 -30.995 1.00 89.44 102 ARG A O 1
ATOM 736 N N . THR A 1 103 ? 10.526 -3.565 -31.049 1.00 88.31 103 THR A N 1
ATOM 737 C CA . THR A 1 103 ? 10.702 -4.501 -32.182 1.00 88.31 103 THR A CA 1
ATOM 738 C C . THR A 1 103 ? 11.603 -5.707 -31.887 1.00 88.31 103 THR A C 1
ATOM 740 O O . THR A 1 103 ? 12.012 -6.407 -32.812 1.00 88.31 103 THR A O 1
ATOM 743 N N . ASN A 1 104 ? 11.887 -6.003 -30.613 1.00 87.94 104 ASN A N 1
ATOM 744 C CA . ASN A 1 104 ? 12.790 -7.088 -30.188 1.00 87.94 104 ASN A CA 1
ATOM 745 C C . ASN A 1 104 ? 14.222 -6.962 -30.751 1.00 87.94 104 ASN A C 1
ATOM 747 O O . ASN A 1 104 ? 14.865 -7.954 -31.102 1.00 87.94 104 ASN A O 1
ATOM 751 N N . VAL A 1 105 ? 14.734 -5.735 -30.849 1.00 89.44 105 VAL A N 1
ATOM 752 C CA . VAL A 1 105 ? 16.103 -5.451 -31.309 1.00 89.44 105 VAL A CA 1
ATOM 753 C C . VAL A 1 105 ? 17.107 -5.554 -30.163 1.00 89.44 105 VAL A C 1
ATOM 755 O O . VAL A 1 105 ? 16.753 -5.440 -28.995 1.00 89.44 105 VAL A O 1
ATOM 758 N N . ASN A 1 106 ? 18.389 -5.750 -30.475 1.00 89.94 106 ASN A N 1
ATOM 759 C CA . ASN A 1 106 ? 19.449 -5.937 -29.475 1.00 89.94 106 ASN A CA 1
ATOM 760 C C . ASN A 1 106 ? 19.972 -4.631 -28.847 1.00 89.94 106 ASN A C 1
ATOM 762 O O . ASN A 1 106 ? 21.103 -4.598 -28.352 1.00 89.94 106 ASN A O 1
ATOM 766 N N . VAL A 1 107 ? 19.176 -3.563 -28.898 1.00 89.12 107 VAL A N 1
ATOM 767 C CA . VAL A 1 107 ? 19.488 -2.253 -28.327 1.00 89.12 107 VAL A CA 1
ATOM 768 C C . VAL A 1 107 ? 18.251 -1.722 -27.603 1.00 89.12 107 VAL A C 1
ATOM 770 O O . VAL A 1 107 ? 17.158 -1.737 -28.163 1.00 89.12 107 VAL A O 1
ATOM 773 N N . LEU A 1 108 ? 18.418 -1.249 -26.371 1.00 90.81 108 LEU A N 1
ATOM 774 C CA . LEU A 1 108 ? 17.388 -0.590 -25.563 1.00 90.81 108 LEU A CA 1
ATOM 775 C C . LEU A 1 108 ? 17.792 0.863 -25.336 1.00 90.81 108 LEU A C 1
ATOM 777 O O . LEU A 1 108 ? 18.960 1.124 -25.058 1.00 90.81 108 LEU A O 1
ATOM 781 N N . GLN A 1 109 ? 16.841 1.790 -25.389 1.00 91.19 109 GLN A N 1
ATOM 782 C CA . GLN A 1 109 ? 17.114 3.181 -25.042 1.00 91.19 109 GLN A CA 1
ATOM 783 C C . GLN A 1 109 ? 15.897 3.918 -24.500 1.00 91.19 109 GLN A C 1
ATOM 785 O O . GLN A 1 109 ? 14.768 3.591 -24.850 1.00 91.19 109 GLN A O 1
ATOM 790 N N . PHE A 1 110 ? 16.154 4.917 -23.660 1.00 92.81 110 PHE A N 1
ATOM 791 C CA . PHE A 1 110 ? 15.193 5.931 -23.228 1.00 92.81 110 PHE A CA 1
ATOM 792 C C . PHE A 1 110 ? 15.945 7.065 -22.521 1.00 92.81 110 PHE A C 1
ATOM 794 O O . PHE A 1 110 ? 17.097 6.897 -22.112 1.00 92.81 110 PHE A O 1
ATOM 801 N N . SER A 1 111 ? 15.319 8.233 -22.454 1.00 92.50 111 SER A N 1
ATOM 802 C CA . SER A 1 111 ? 15.976 9.472 -22.044 1.00 92.50 111 SER A CA 1
ATOM 803 C C . SER A 1 111 ? 15.792 9.803 -20.579 1.00 92.50 111 SER A C 1
ATOM 805 O O . SER A 1 111 ? 16.754 10.158 -19.925 1.00 92.50 111 SER A O 1
ATOM 807 N N . GLU A 1 112 ? 14.589 9.635 -20.041 1.00 93.69 112 GLU A N 1
ATOM 808 C CA . GLU A 1 112 ? 14.298 10.003 -18.656 1.00 93.69 112 GLU A CA 1
ATOM 809 C C . GLU A 1 112 ? 13.429 8.957 -17.987 1.00 93.69 112 GLU A C 1
ATOM 811 O O . GLU A 1 112 ? 12.578 8.328 -18.625 1.00 93.69 112 GLU A O 1
ATOM 816 N N . PHE A 1 113 ? 13.626 8.833 -16.680 1.00 95.44 113 PHE A N 1
ATOM 817 C CA . PHE A 1 113 ? 12.721 8.167 -15.767 1.00 95.44 113 PHE A CA 1
ATOM 818 C C . PHE A 1 113 ? 12.457 9.117 -14.602 1.00 95.44 113 PHE A C 1
ATOM 820 O O . PHE A 1 113 ? 13.373 9.474 -13.859 1.00 95.44 113 PHE A O 1
ATOM 827 N N . ALA A 1 114 ? 11.214 9.552 -14.441 1.00 95.12 114 ALA A N 1
ATOM 828 C CA . ALA A 1 114 ? 10.822 10.520 -13.428 1.00 95.12 114 ALA A CA 1
ATOM 829 C C . ALA A 1 114 ? 9.855 9.882 -12.432 1.00 95.12 114 ALA A C 1
ATOM 831 O O . ALA A 1 114 ? 8.926 9.189 -12.835 1.00 95.12 114 ALA A O 1
ATOM 832 N N . LEU A 1 115 ? 10.090 10.124 -11.144 1.00 95.19 115 LEU A N 1
ATOM 833 C CA . LEU A 1 115 ? 9.188 9.763 -10.053 1.00 95.19 115 LEU A CA 1
ATOM 834 C C . LEU A 1 115 ? 8.593 11.035 -9.475 1.00 95.19 115 LEU A C 1
ATOM 836 O O . LEU A 1 115 ? 9.352 11.958 -9.192 1.00 95.19 115 LEU A O 1
ATOM 840 N N . TYR A 1 116 ? 7.276 11.068 -9.307 1.00 92.69 116 TYR A N 1
ATOM 841 C CA . TYR A 1 116 ? 6.530 12.247 -8.879 1.00 92.69 116 TYR A CA 1
ATOM 842 C C . TYR A 1 116 ? 5.818 11.997 -7.555 1.00 92.69 116 TYR A C 1
ATOM 844 O O . TYR A 1 116 ? 5.279 10.907 -7.327 1.00 92.69 116 TYR A O 1
ATOM 852 N N . ASP A 1 117 ? 5.818 13.012 -6.699 1.00 90.56 117 ASP A N 1
ATOM 853 C CA . ASP A 1 117 ? 5.006 13.044 -5.486 1.00 90.56 117 ASP A CA 1
ATOM 854 C C . ASP A 1 117 ? 3.575 13.539 -5.756 1.00 90.56 117 ASP A C 1
ATOM 856 O O . ASP A 1 117 ? 3.174 13.769 -6.899 1.00 90.56 117 ASP A O 1
ATOM 860 N N . ALA A 1 118 ? 2.780 13.660 -4.691 1.00 85.88 118 ALA A N 1
ATOM 861 C CA . ALA A 1 118 ? 1.394 14.119 -4.763 1.00 85.88 118 ALA A CA 1
ATOM 862 C C . ALA A 1 118 ? 1.232 15.573 -5.247 1.00 85.88 118 ALA A C 1
ATOM 864 O O . ALA A 1 118 ? 0.145 15.928 -5.701 1.00 85.88 118 ALA A O 1
ATOM 865 N N . ASP A 1 119 ? 2.296 16.378 -5.190 1.00 87.75 119 ASP A N 1
ATOM 866 C CA . ASP A 1 119 ? 2.334 17.774 -5.636 1.00 87.75 119 ASP A CA 1
ATOM 867 C C . ASP A 1 119 ? 2.932 17.911 -7.054 1.00 87.75 119 ASP A C 1
ATOM 869 O O . ASP A 1 119 ? 3.320 19.007 -7.478 1.00 87.75 119 ASP A O 1
ATOM 873 N N . ASP A 1 120 ? 3.023 16.795 -7.790 1.00 88.62 120 ASP A N 1
ATOM 874 C CA . ASP A 1 120 ? 3.599 16.698 -9.136 1.00 88.62 120 ASP A CA 1
ATOM 875 C C . ASP A 1 120 ? 5.072 17.153 -9.199 1.00 88.62 120 ASP A C 1
ATOM 877 O O . ASP A 1 120 ? 5.589 17.593 -10.230 1.00 88.62 120 ASP A O 1
ATOM 881 N N . GLN A 1 121 ? 5.792 17.053 -8.076 1.00 93.00 121 GLN A N 1
ATOM 882 C CA . GLN A 1 121 ? 7.213 17.371 -8.008 1.00 93.00 121 GLN A CA 1
ATOM 883 C C . GLN A 1 121 ? 8.051 16.121 -8.253 1.00 93.00 121 GLN A C 1
ATOM 885 O O . GLN A 1 121 ? 7.853 15.074 -7.632 1.00 93.00 121 GLN A O 1
ATOM 890 N N . ARG A 1 122 ? 9.039 16.240 -9.146 1.00 93.56 122 ARG A N 1
ATOM 891 C CA . ARG A 1 122 ? 9.983 15.159 -9.443 1.00 93.56 122 ARG A CA 1
ATOM 892 C C . ARG A 1 122 ? 10.935 14.919 -8.264 1.00 93.56 122 ARG A C 1
ATOM 894 O O . ARG A 1 122 ? 11.683 15.813 -7.884 1.00 93.56 122 ARG A O 1
ATOM 901 N N . GLN A 1 123 ? 11.001 13.680 -7.784 1.00 94.75 123 GLN A N 1
ATOM 902 C CA . GLN A 1 123 ? 11.743 13.290 -6.575 1.00 94.75 123 GLN A CA 1
ATOM 903 C C . GLN A 1 123 ? 13.064 12.567 -6.824 1.00 94.75 123 GLN A C 1
ATOM 905 O O . GLN A 1 123 ? 13.904 12.460 -5.935 1.00 94.75 123 GLN A O 1
ATOM 910 N N . ASN A 1 124 ? 13.279 12.057 -8.031 1.00 94.38 124 ASN A N 1
ATOM 911 C CA . ASN A 1 124 ? 14.490 11.316 -8.383 1.00 94.38 124 ASN A CA 1
ATOM 912 C C . ASN A 1 124 ? 15.488 12.148 -9.207 1.00 94.38 124 ASN A C 1
ATOM 914 O O . ASN A 1 124 ? 16.289 11.603 -9.964 1.00 94.38 124 ASN A O 1
ATOM 918 N N . ALA A 1 125 ? 15.424 13.472 -9.067 1.00 86.94 125 ALA A N 1
ATOM 919 C CA . ALA A 1 125 ? 16.395 14.396 -9.629 1.00 86.94 125 ALA A CA 1
ATOM 920 C C . ALA A 1 125 ? 17.745 14.283 -8.904 1.00 86.94 125 ALA A C 1
ATOM 922 O O . ALA A 1 125 ? 17.802 14.309 -7.677 1.00 86.94 125 ALA A O 1
ATOM 923 N N . GLY A 1 126 ? 18.845 14.201 -9.660 1.00 80.31 126 GLY A N 1
ATOM 924 C CA . GLY A 1 126 ? 20.193 14.225 -9.080 1.00 80.31 126 GLY A CA 1
ATOM 925 C C . GLY A 1 126 ? 20.629 12.923 -8.403 1.00 80.31 126 GLY A C 1
ATOM 926 O O . GLY A 1 126 ? 21.645 12.927 -7.707 1.00 80.31 126 GLY A O 1
ATOM 927 N N . LEU A 1 127 ? 19.908 11.813 -8.621 1.00 92.50 127 LEU A N 1
ATOM 928 C CA . LEU A 1 127 ? 20.410 10.485 -8.265 1.00 92.50 127 LEU A CA 1
ATOM 929 C C . LEU A 1 127 ? 21.738 10.227 -8.986 1.00 92.50 127 LEU A C 1
ATOM 931 O O . LEU A 1 127 ? 21.858 10.427 -10.195 1.00 92.50 127 LEU A O 1
ATOM 935 N N . VAL A 1 128 ? 22.730 9.740 -8.247 1.00 91.50 128 VAL A N 1
ATOM 936 C CA . VAL A 1 128 ? 24.055 9.403 -8.788 1.00 91.50 128 VAL A CA 1
ATOM 937 C C . VAL A 1 128 ? 24.309 7.903 -8.733 1.00 91.50 128 VAL A C 1
ATOM 939 O O . VAL A 1 128 ? 23.688 7.179 -7.954 1.00 91.50 128 VAL A O 1
ATOM 942 N N . ALA A 1 129 ? 25.238 7.422 -9.559 1.00 89.25 129 ALA A N 1
ATOM 943 C CA . ALA A 1 129 ? 25.635 6.020 -9.527 1.00 89.25 129 ALA A CA 1
ATOM 944 C C . ALA A 1 129 ? 26.186 5.660 -8.135 1.00 89.25 129 ALA A C 1
ATOM 946 O O . ALA A 1 129 ? 27.078 6.337 -7.618 1.00 89.25 129 ALA A O 1
ATOM 947 N N . GLY A 1 130 ? 25.636 4.609 -7.532 1.00 85.19 130 GLY A N 1
ATOM 948 C CA . GLY A 1 130 ? 26.051 4.083 -6.236 1.00 85.19 130 GLY A CA 1
ATOM 949 C C . GLY A 1 130 ? 26.834 2.775 -6.335 1.00 85.19 130 GLY A C 1
ATOM 950 O O . GLY A 1 130 ? 27.161 2.299 -7.423 1.00 85.19 130 GLY A O 1
ATOM 951 N N . ALA A 1 131 ? 27.153 2.213 -5.168 1.00 83.06 131 ALA A N 1
ATOM 952 C CA . ALA A 1 131 ? 27.800 0.908 -5.030 1.00 83.06 131 ALA A CA 1
ATOM 953 C C . ALA A 1 131 ? 26.824 -0.241 -5.381 1.00 83.06 131 ALA A C 1
ATOM 955 O O . ALA A 1 131 ? 25.832 -0.036 -6.083 1.00 83.06 131 ALA A O 1
ATOM 956 N N . SER A 1 132 ? 27.100 -1.476 -4.946 1.00 88.56 132 SER A N 1
ATOM 957 C CA . SER A 1 132 ? 26.174 -2.589 -5.196 1.00 88.56 132 SER A CA 1
ATOM 958 C C . SER A 1 132 ? 24.777 -2.303 -4.619 1.00 88.56 132 SER A C 1
ATOM 960 O O . SER A 1 132 ? 24.626 -1.462 -3.738 1.00 88.56 132 SER A O 1
ATOM 962 N N . VAL A 1 133 ? 23.740 -3.013 -5.080 1.00 88.06 133 VAL A N 1
ATOM 963 C CA . VAL A 1 133 ? 22.355 -2.802 -4.600 1.00 88.06 133 VAL A CA 1
ATOM 964 C C . VAL A 1 133 ? 22.259 -2.861 -3.071 1.00 88.06 133 VAL A C 1
ATOM 966 O O . VAL A 1 133 ? 21.581 -2.033 -2.477 1.00 88.06 133 VAL A O 1
ATOM 969 N N . ALA A 1 134 ? 22.989 -3.783 -2.435 1.00 87.31 134 ALA A N 1
ATOM 970 C CA . ALA A 1 134 ? 23.022 -3.932 -0.978 1.00 87.31 134 ALA A CA 1
ATOM 971 C C . ALA A 1 134 ? 23.727 -2.771 -0.247 1.00 87.31 134 ALA A C 1
ATOM 973 O O . ALA A 1 134 ? 23.561 -2.605 0.958 1.00 87.31 134 ALA A O 1
ATOM 974 N N . GLU A 1 135 ? 24.522 -1.979 -0.964 1.00 89.06 135 GLU A N 1
ATOM 975 C CA . GLU A 1 135 ? 25.335 -0.877 -0.441 1.00 89.06 135 GLU A CA 1
ATOM 976 C C . GLU A 1 135 ? 24.830 0.497 -0.902 1.00 89.06 135 GLU A C 1
ATOM 978 O O . GLU A 1 135 ? 25.447 1.513 -0.578 1.00 89.06 135 GLU A O 1
ATOM 983 N N . LEU A 1 136 ? 23.734 0.553 -1.667 1.00 91.94 136 LEU A N 1
ATOM 984 C CA . LEU A 1 136 ? 23.173 1.809 -2.157 1.00 91.94 136 LEU A CA 1
ATOM 985 C C . LEU A 1 136 ? 22.798 2.710 -0.983 1.00 91.94 136 LEU A C 1
ATOM 987 O O . LEU A 1 136 ? 21.941 2.350 -0.178 1.00 91.94 136 LEU A O 1
ATOM 991 N N . ALA A 1 137 ? 23.410 3.890 -0.900 1.00 93.75 137 ALA A N 1
ATOM 992 C CA . ALA A 1 137 ? 23.040 4.934 0.052 1.00 93.75 137 ALA A CA 1
ATOM 993 C C . ALA A 1 137 ? 21.824 5.737 -0.456 1.00 93.75 137 ALA A C 1
ATOM 995 O O . ALA A 1 137 ? 21.542 5.710 -1.658 1.00 93.75 137 ALA A O 1
ATOM 996 N N . PRO A 1 138 ? 21.078 6.440 0.421 1.00 93.75 138 PRO A N 1
ATOM 997 C CA . PRO A 1 138 ? 19.989 7.312 -0.018 1.00 93.75 138 PRO A CA 1
ATOM 998 C C . PRO A 1 138 ? 20.475 8.323 -1.065 1.00 93.75 138 PRO A C 1
ATOM 1000 O O . PRO A 1 138 ? 21.551 8.903 -0.914 1.00 93.75 138 PRO A O 1
ATOM 1003 N N . GLY A 1 139 ? 19.695 8.526 -2.126 1.00 93.62 139 GLY A N 1
ATOM 1004 C CA . GLY A 1 139 ? 20.062 9.403 -3.241 1.00 93.62 139 GLY A CA 1
ATOM 1005 C C . GLY A 1 139 ? 20.937 8.743 -4.318 1.00 93.62 139 GLY A C 1
ATOM 1006 O O . GLY A 1 139 ? 21.577 9.447 -5.102 1.00 93.62 139 GLY A O 1
ATOM 1007 N N . GLN A 1 140 ? 20.990 7.409 -4.377 1.00 94.69 140 GLN A N 1
ATOM 1008 C CA . GLN A 1 140 ? 21.798 6.673 -5.355 1.00 94.69 140 GLN A CA 1
ATOM 1009 C C . GLN A 1 140 ? 20.978 5.700 -6.205 1.00 94.69 140 GLN A C 1
ATOM 1011 O O . GLN A 1 140 ? 19.863 5.321 -5.853 1.00 94.69 140 GLN A O 1
ATOM 1016 N N . PHE A 1 141 ? 21.560 5.244 -7.314 1.00 93.62 141 PHE A N 1
ATOM 1017 C CA . PHE A 1 141 ? 21.016 4.152 -8.121 1.00 93.62 141 PHE A CA 1
ATOM 1018 C C . PHE A 1 141 ? 22.091 3.121 -8.495 1.00 93.62 141 PHE A C 1
ATOM 1020 O O . PHE A 1 141 ? 23.281 3.431 -8.551 1.00 93.62 141 PHE A O 1
ATOM 1027 N N . ALA A 1 142 ? 21.675 1.893 -8.797 1.00 91.06 142 ALA A N 1
ATOM 1028 C CA . ALA A 1 142 ? 22.532 0.834 -9.317 1.00 91.06 142 ALA A CA 1
ATOM 1029 C C . ALA A 1 142 ? 21.848 0.081 -10.458 1.00 91.06 142 ALA A C 1
ATOM 1031 O O . ALA A 1 142 ? 20.624 0.027 -10.564 1.00 91.06 142 ALA A O 1
ATOM 1032 N N . THR A 1 143 ? 22.660 -0.574 -11.283 1.00 87.19 143 THR A N 1
ATOM 1033 C CA . THR A 1 143 ? 22.184 -1.624 -12.186 1.00 87.19 143 THR A CA 1
ATOM 1034 C C . THR A 1 143 ? 22.646 -2.966 -11.608 1.00 87.19 143 THR A C 1
ATOM 1036 O O . THR A 1 143 ? 23.850 -3.170 -11.453 1.00 87.19 143 THR A O 1
ATOM 1039 N N . PRO A 1 144 ? 21.738 -3.892 -11.241 1.00 79.69 144 PRO A N 1
ATOM 1040 C CA . PRO A 1 144 ? 22.112 -5.182 -10.648 1.00 79.69 144 PRO A CA 1
ATOM 1041 C C . PRO A 1 144 ? 22.984 -6.060 -11.553 1.00 79.69 144 PRO A C 1
ATOM 1043 O O . PRO A 1 144 ? 23.578 -7.030 -11.091 1.00 79.69 144 PRO A O 1
ATOM 1046 N N . GLN A 1 145 ? 23.049 -5.750 -12.849 1.00 76.38 145 GLN A N 1
ATOM 1047 C CA . GLN A 1 145 ? 23.835 -6.483 -13.828 1.00 76.38 145 GLN A CA 1
ATOM 1048 C C . GLN A 1 145 ? 24.791 -5.528 -14.546 1.00 76.38 145 GLN A C 1
ATOM 1050 O O . GLN A 1 145 ? 24.361 -4.590 -15.219 1.00 76.38 145 GLN A O 1
ATOM 1055 N N . VAL A 1 146 ? 26.093 -5.798 -14.420 1.00 59.97 146 VAL A N 1
ATOM 1056 C CA . VAL A 1 146 ? 27.160 -5.044 -15.089 1.00 59.97 146 VAL A CA 1
ATOM 1057 C C . VAL A 1 146 ? 27.199 -5.451 -16.561 1.00 59.97 146 VAL A C 1
ATOM 1059 O O . VAL A 1 146 ? 27.937 -6.348 -16.962 1.00 59.97 146 VAL A O 1
ATOM 1062 N N . TYR A 1 147 ? 26.363 -4.818 -17.375 1.00 58.62 147 TYR A N 1
ATOM 1063 C CA . TYR A 1 147 ? 26.536 -4.821 -18.827 1.00 58.62 147 TYR A CA 1
ATOM 1064 C C . TYR A 1 147 ? 27.374 -3.618 -19.241 1.00 58.62 147 TYR A C 1
ATOM 1066 O O . TYR A 1 147 ? 27.605 -2.714 -18.440 1.00 58.62 147 TYR A O 1
ATOM 1074 N N . THR A 1 148 ? 27.834 -3.584 -20.492 1.00 56.62 148 THR A N 1
ATOM 1075 C CA . THR A 1 148 ? 28.373 -2.367 -21.104 1.00 56.62 148 THR A CA 1
ATOM 1076 C C . THR A 1 148 ? 27.326 -1.274 -20.903 1.00 56.62 148 THR A C 1
ATOM 1078 O O . THR A 1 148 ? 26.277 -1.334 -21.536 1.00 56.62 148 THR A O 1
ATOM 1081 N N . LEU A 1 149 ? 27.554 -0.352 -19.963 1.00 58.41 149 LEU A N 1
ATOM 1082 C CA . LEU A 1 149 ? 26.610 0.673 -19.491 1.00 58.41 149 LEU A CA 1
ATOM 1083 C C . LEU A 1 149 ? 26.321 1.733 -20.572 1.00 58.41 149 LEU A C 1
ATOM 1085 O O . LEU A 1 149 ? 26.267 2.912 -20.272 1.00 58.41 149 LEU A O 1
ATOM 1089 N N . GLY A 1 150 ? 26.183 1.345 -21.837 1.00 61.97 150 GLY A N 1
ATOM 1090 C CA . GLY A 1 150 ? 26.325 2.253 -22.962 1.00 61.97 150 GLY A CA 1
ATOM 1091 C C . GLY A 1 150 ? 27.755 2.780 -23.081 1.00 61.97 150 GLY A C 1
ATOM 1092 O O . GLY A 1 150 ? 28.711 2.219 -22.537 1.00 61.97 150 GLY A O 1
ATOM 1093 N N . SER A 1 151 ? 27.906 3.857 -23.843 1.00 77.31 151 SER A N 1
ATOM 1094 C CA . SER A 1 151 ? 29.116 4.676 -23.805 1.00 77.31 151 SER A CA 1
ATOM 1095 C C . SER A 1 151 ? 29.092 5.583 -22.568 1.00 77.31 151 SER A C 1
ATOM 1097 O O . SER A 1 151 ? 28.063 5.731 -21.915 1.00 77.31 151 SER A O 1
ATOM 1099 N N . THR A 1 152 ? 30.200 6.259 -22.260 1.00 75.25 152 THR A N 1
ATOM 1100 C CA . THR A 1 152 ? 30.248 7.255 -21.170 1.00 75.25 152 THR A CA 1
ATOM 1101 C C . THR A 1 152 ? 29.254 8.412 -21.344 1.00 75.25 152 THR A C 1
ATOM 1103 O O . THR A 1 152 ? 29.002 9.146 -20.393 1.00 75.25 152 THR A O 1
ATOM 1106 N N . SER A 1 153 ? 28.704 8.603 -22.548 1.00 85.56 153 SER A N 1
ATOM 1107 C CA . SER A 1 153 ? 27.678 9.606 -22.837 1.00 85.56 153 SER A CA 1
ATOM 1108 C C . SER A 1 153 ? 26.255 9.044 -22.864 1.00 85.56 153 SER A C 1
ATOM 1110 O O . SER A 1 153 ? 25.323 9.832 -22.981 1.00 85.56 153 SER A O 1
ATOM 1112 N N . GLU A 1 154 ? 26.079 7.721 -22.779 1.00 91.12 154 GLU A N 1
ATOM 1113 C CA . GLU A 1 154 ? 24.776 7.060 -22.921 1.00 91.12 154 GLU A CA 1
ATOM 1114 C C . GLU A 1 154 ? 24.492 6.029 -21.816 1.00 91.12 154 GLU A C 1
ATOM 1116 O O . GLU A 1 154 ? 23.967 4.943 -22.073 1.00 91.12 154 GLU A O 1
ATOM 1121 N N . SER A 1 155 ? 24.882 6.351 -20.587 1.00 88.25 155 SER A N 1
ATOM 1122 C CA . SER A 1 155 ? 24.787 5.483 -19.413 1.00 88.25 155 SER A CA 1
ATOM 1123 C C . SER A 1 155 ? 23.511 5.682 -18.591 1.00 88.25 155 SER A C 1
ATOM 1125 O O . SER A 1 155 ? 22.720 6.585 -18.841 1.00 88.25 155 SER A O 1
ATOM 1127 N N . ALA A 1 156 ? 23.255 4.786 -17.634 1.00 89.81 156 ALA A N 1
ATOM 1128 C CA . ALA A 1 156 ? 21.999 4.771 -16.875 1.00 89.81 156 ALA A CA 1
ATOM 1129 C C . ALA A 1 156 ? 21.780 6.021 -15.996 1.00 89.81 156 ALA A C 1
ATOM 1131 O O . ALA A 1 156 ? 20.642 6.323 -15.659 1.00 89.81 156 ALA A O 1
ATOM 1132 N N . ASP A 1 157 ? 22.832 6.780 -15.667 1.00 89.88 157 ASP A N 1
ATOM 1133 C CA . ASP A 1 157 ? 22.717 8.087 -14.998 1.00 89.88 157 ASP A CA 1
ATOM 1134 C C . ASP A 1 157 ? 21.937 9.108 -15.832 1.00 89.88 157 ASP A C 1
ATOM 1136 O O . ASP A 1 157 ? 21.323 10.006 -15.263 1.00 89.88 157 ASP A O 1
ATOM 1140 N N . LYS A 1 158 ? 21.908 8.950 -17.163 1.00 91.56 158 LYS A N 1
ATOM 1141 C CA . LYS A 1 158 ? 21.156 9.841 -18.056 1.00 91.56 158 LYS A CA 1
ATOM 1142 C C . LYS A 1 158 ? 19.655 9.800 -17.813 1.00 91.56 158 LYS A C 1
ATOM 1144 O O . LYS A 1 158 ? 18.975 10.754 -18.126 1.00 91.56 158 LYS A O 1
ATOM 1149 N N . LEU A 1 159 ? 19.145 8.749 -17.173 1.00 92.88 159 LEU A N 1
ATOM 1150 C CA . LEU A 1 159 ? 17.733 8.666 -16.806 1.00 92.88 159 LEU A CA 1
ATOM 1151 C C . LEU A 1 159 ? 17.306 9.662 -15.719 1.00 92.88 159 LEU A C 1
ATOM 1153 O O . LEU A 1 159 ? 16.106 9.817 -15.487 1.00 92.88 159 LEU A O 1
ATOM 1157 N N . PHE A 1 160 ? 18.265 10.256 -15.003 1.00 93.50 160 PHE A N 1
ATOM 1158 C CA . PHE A 1 160 ? 18.032 11.014 -13.770 1.00 93.50 160 PHE A CA 1
ATOM 1159 C C . PHE A 1 160 ? 18.635 12.426 -13.803 1.00 93.50 160 PHE A C 1
ATOM 1161 O O . PHE A 1 160 ? 18.639 13.121 -12.781 1.00 93.50 160 PHE A O 1
ATOM 1168 N N . ASP A 1 161 ? 19.155 12.855 -14.958 1.00 91.44 161 ASP A N 1
ATOM 1169 C CA . ASP A 1 161 ? 19.867 14.128 -15.110 1.00 91.44 161 ASP A CA 1
ATOM 1170 C C . ASP A 1 161 ? 18.951 15.310 -15.477 1.00 91.44 161 ASP A C 1
ATOM 1172 O O . ASP A 1 161 ? 19.401 16.457 -15.449 1.00 91.44 161 ASP A O 1
ATOM 1176 N N . GLN A 1 162 ? 17.658 15.051 -15.714 1.00 91.62 162 GLN A N 1
ATOM 1177 C CA . GLN A 1 162 ? 16.644 16.038 -16.110 1.00 91.62 162 GLN A CA 1
ATOM 1178 C C . GLN A 1 162 ? 16.907 16.682 -17.476 1.00 91.62 162 GLN A C 1
ATOM 1180 O O . GLN A 1 162 ? 16.359 17.745 -17.790 1.00 91.62 162 GLN A O 1
ATOM 1185 N N . LEU A 1 163 ? 17.736 16.056 -18.301 1.00 90.25 163 LEU A N 1
ATOM 1186 C CA . LEU A 1 163 ? 18.021 16.474 -19.652 1.00 90.25 163 LEU A CA 1
ATOM 1187 C C . LEU A 1 163 ? 17.473 15.423 -20.600 1.00 90.25 163 LEU A C 1
ATOM 1189 O O . LEU A 1 163 ? 18.199 14.546 -21.052 1.00 90.25 163 LEU A O 1
ATOM 1193 N N . THR A 1 164 ? 16.237 15.623 -21.065 1.00 89.81 164 THR A N 1
ATOM 1194 C CA . THR A 1 164 ? 15.655 14.740 -22.085 1.00 89.81 164 THR A CA 1
ATOM 1195 C C . THR A 1 164 ? 16.577 14.572 -23.287 1.00 89.81 164 THR A C 1
ATOM 1197 O O . THR A 1 164 ? 16.581 13.507 -23.865 1.00 89.81 164 THR A O 1
ATOM 1200 N N . SER A 1 165 ? 17.424 15.559 -23.616 1.00 89.25 165 SER A N 1
ATOM 1201 C CA . SER A 1 165 ? 18.418 15.491 -24.695 1.00 89.25 165 SER A CA 1
ATOM 1202 C C . SER A 1 165 ? 19.509 14.408 -24.565 1.00 89.25 165 SER A C 1
ATOM 1204 O O . SER A 1 165 ? 20.164 14.098 -25.568 1.00 89.25 165 SER A O 1
ATOM 1206 N N . THR A 1 166 ? 19.734 13.857 -23.370 1.00 90.75 166 THR A N 1
ATOM 1207 C CA . THR A 1 166 ? 20.639 12.725 -23.120 1.00 90.75 166 THR A CA 1
ATOM 1208 C C . THR A 1 166 ? 19.835 11.419 -23.131 1.00 90.75 166 THR A C 1
ATOM 1210 O O . THR A 1 166 ? 18.612 11.426 -23.267 1.00 90.75 166 THR A O 1
ATOM 1213 N N . LYS A 1 167 ? 20.501 10.261 -23.115 1.00 91.12 167 LYS A N 1
ATOM 1214 C CA . LYS A 1 167 ? 19.794 8.978 -23.057 1.00 91.12 167 LYS A CA 1
ATOM 1215 C C . LYS A 1 167 ? 20.619 7.893 -22.422 1.00 91.12 167 LYS A C 1
ATOM 1217 O O . LYS A 1 167 ? 21.831 7.873 -22.590 1.00 91.12 167 LYS A O 1
ATOM 1222 N N . TRP A 1 168 ? 19.958 6.932 -21.801 1.00 92.81 168 TRP A N 1
ATOM 1223 C CA . TRP A 1 168 ? 20.559 5.625 -21.613 1.00 92.81 168 TRP A CA 1
ATOM 1224 C C . TRP A 1 168 ? 20.392 4.831 -22.909 1.00 92.81 168 TRP A C 1
ATOM 1226 O O . TRP A 1 168 ? 19.280 4.715 -23.423 1.00 92.81 168 TRP A O 1
ATOM 1236 N N . CYS A 1 169 ? 21.486 4.302 -23.456 1.00 91.25 169 CYS A N 1
ATOM 1237 C CA . CYS A 1 169 ? 21.477 3.440 -24.635 1.00 91.25 169 CYS A CA 1
ATOM 1238 C C . CYS A 1 169 ? 22.299 2.187 -24.347 1.00 91.25 169 CYS A C 1
ATOM 1240 O O . CYS A 1 169 ? 23.528 2.209 -24.276 1.00 91.25 169 CYS A O 1
ATOM 1242 N N . LEU A 1 170 ? 21.610 1.068 -24.184 1.00 87.25 170 LEU A N 1
ATOM 1243 C CA . LEU A 1 170 ? 22.209 -0.220 -23.903 1.00 87.25 170 LEU A CA 1
ATOM 1244 C C . LEU A 1 170 ? 22.274 -1.050 -25.182 1.00 87.25 170 LEU A C 1
ATOM 1246 O O . LEU A 1 170 ? 21.244 -1.351 -25.778 1.00 87.25 170 LEU A O 1
ATOM 1250 N N . THR A 1 171 ? 23.472 -1.486 -25.567 1.00 85.19 171 THR A N 1
ATOM 1251 C CA . THR A 1 171 ? 23.672 -2.400 -26.702 1.00 85.19 171 THR A CA 1
ATOM 1252 C C . THR A 1 171 ? 23.821 -3.848 -26.232 1.00 85.19 171 THR A C 1
ATOM 1254 O O . THR A 1 171 ? 24.057 -4.113 -25.055 1.00 85.19 171 THR A O 1
ATOM 1257 N N . GLN A 1 172 ? 23.680 -4.798 -27.161 1.00 84.12 172 GLN A N 1
ATOM 1258 C CA . GLN A 1 172 ? 23.819 -6.238 -26.906 1.00 84.12 172 GLN A CA 1
ATOM 1259 C C . GLN A 1 172 ? 22.788 -6.791 -25.906 1.00 84.12 172 GLN A C 1
ATOM 1261 O O . GLN A 1 172 ? 23.074 -7.717 -25.147 1.00 84.12 172 GLN A O 1
ATOM 1266 N N . ASN A 1 173 ? 21.566 -6.252 -25.926 1.00 84.12 173 ASN A N 1
ATOM 1267 C CA . ASN A 1 173 ? 20.460 -6.766 -25.128 1.00 84.12 173 ASN A CA 1
ATOM 1268 C C . ASN A 1 173 ? 19.162 -6.851 -25.932 1.00 84.12 173 ASN A C 1
ATOM 1270 O O . ASN A 1 173 ? 18.659 -5.826 -26.378 1.00 84.12 173 ASN A O 1
ATOM 1274 N N . ILE A 1 174 ? 18.600 -8.055 -26.052 1.00 88.75 174 ILE A N 1
ATOM 1275 C CA . ILE A 1 174 ? 17.223 -8.265 -26.512 1.00 88.75 174 ILE A CA 1
ATOM 1276 C C . ILE A 1 174 ? 16.414 -8.668 -25.277 1.00 88.75 174 ILE A C 1
ATOM 1278 O O . ILE A 1 174 ? 16.490 -9.834 -24.886 1.00 88.75 174 ILE A O 1
ATOM 1282 N N . PRO A 1 175 ? 15.690 -7.742 -24.627 1.00 87.75 175 PRO A N 1
ATOM 1283 C CA . PRO A 1 175 ? 14.852 -8.097 -23.494 1.00 87.75 175 PRO A CA 1
ATOM 1284 C C . PRO A 1 175 ? 13.649 -8.915 -23.986 1.00 87.75 175 PRO A C 1
ATOM 1286 O O . PRO A 1 175 ? 12.944 -8.504 -24.909 1.00 87.75 175 PRO A O 1
ATOM 1289 N N . VAL A 1 176 ? 13.439 -10.086 -23.384 1.00 91.06 176 VAL A N 1
ATOM 1290 C CA . VAL A 1 176 ? 12.355 -11.021 -23.709 1.00 91.06 176 VAL A CA 1
ATOM 1291 C C . VAL A 1 176 ? 11.490 -11.233 -22.473 1.00 91.06 176 VAL A C 1
ATOM 1293 O O . VAL A 1 176 ? 12.003 -11.570 -21.407 1.00 91.06 176 VAL A O 1
ATOM 1296 N N . VAL A 1 177 ? 10.170 -11.088 -22.625 1.00 92.50 177 VAL A N 1
ATOM 1297 C CA . VAL A 1 177 ? 9.195 -11.053 -21.517 1.00 92.50 177 VAL A CA 1
ATOM 1298 C C . VAL A 1 177 ? 9.362 -12.213 -20.531 1.00 92.50 177 VAL A C 1
ATOM 1300 O O . VAL A 1 177 ? 9.428 -11.965 -19.326 1.00 92.50 177 VAL A O 1
ATOM 1303 N N . ASP A 1 178 ? 9.533 -13.433 -21.039 1.00 91.69 178 ASP A N 1
ATOM 1304 C CA . ASP A 1 178 ? 9.596 -14.664 -20.238 1.00 91.69 178 ASP A CA 1
ATOM 1305 C C . ASP A 1 178 ? 11.029 -15.151 -19.963 1.00 91.69 178 ASP A C 1
ATOM 1307 O O . ASP A 1 178 ? 11.242 -16.288 -19.545 1.00 91.69 178 ASP A O 1
ATOM 1311 N N . ASN A 1 179 ? 12.040 -14.305 -20.195 1.00 92.69 179 ASN A N 1
ATOM 1312 C CA . ASN A 1 179 ? 13.439 -14.633 -19.923 1.00 92.69 179 ASN A CA 1
ATOM 1313 C C . ASN A 1 179 ? 14.102 -13.572 -19.023 1.00 92.69 179 ASN A C 1
ATOM 1315 O O . ASN A 1 179 ? 14.754 -12.655 -19.536 1.00 92.69 179 ASN A O 1
ATOM 1319 N N . PRO A 1 180 ? 14.003 -13.713 -17.686 1.00 90.75 180 PRO A N 1
ATOM 1320 C CA . PRO A 1 180 ? 14.559 -12.757 -16.725 1.00 90.75 180 PRO A CA 1
ATOM 1321 C C . PRO A 1 180 ? 16.053 -12.462 -16.889 1.00 90.75 180 PRO A C 1
ATOM 1323 O O . PRO A 1 180 ? 16.497 -11.357 -16.597 1.00 90.75 180 PRO A O 1
ATOM 1326 N N . ALA A 1 181 ? 16.842 -13.399 -17.430 1.00 88.62 181 ALA A N 1
ATOM 1327 C CA . ALA A 1 181 ? 18.269 -13.180 -17.689 1.00 88.62 181 ALA A CA 1
ATOM 1328 C C . ALA A 1 181 ? 18.536 -12.077 -18.739 1.00 88.62 181 ALA A C 1
ATOM 1330 O O . ALA A 1 181 ? 19.644 -11.542 -18.829 1.00 88.62 181 ALA A O 1
ATOM 1331 N N . THR A 1 182 ? 17.524 -11.732 -19.539 1.00 88.44 182 THR A N 1
ATOM 1332 C CA . THR A 1 182 ? 17.582 -10.677 -20.564 1.00 88.44 182 THR A CA 1
ATOM 1333 C C . THR A 1 182 ? 16.970 -9.353 -20.110 1.00 88.44 182 THR A C 1
ATOM 1335 O O . THR A 1 182 ? 17.059 -8.350 -20.821 1.00 88.44 182 THR A O 1
ATOM 1338 N N . HIS A 1 183 ? 16.345 -9.319 -18.932 1.00 90.94 183 HIS A N 1
ATOM 1339 C CA . HIS A 1 183 ? 15.758 -8.089 -18.411 1.00 90.94 183 HIS A CA 1
ATOM 1340 C C . HIS A 1 183 ? 16.850 -7.138 -17.950 1.00 90.94 183 HIS A C 1
ATOM 1342 O O . HIS A 1 183 ? 17.966 -7.546 -17.628 1.00 90.94 183 HIS A O 1
ATOM 1348 N N . ARG A 1 184 ? 16.549 -5.843 -17.966 1.00 87.12 184 ARG A N 1
ATOM 1349 C CA . ARG A 1 184 ? 17.490 -4.809 -17.531 1.00 87.12 184 ARG A CA 1
ATOM 1350 C C . ARG A 1 184 ? 16.843 -3.984 -16.460 1.00 87.12 184 ARG A C 1
ATOM 1352 O O . ARG A 1 184 ? 15.708 -3.548 -16.617 1.00 87.12 184 ARG A O 1
ATOM 1359 N N . ILE A 1 185 ? 17.586 -3.844 -15.375 1.00 91.69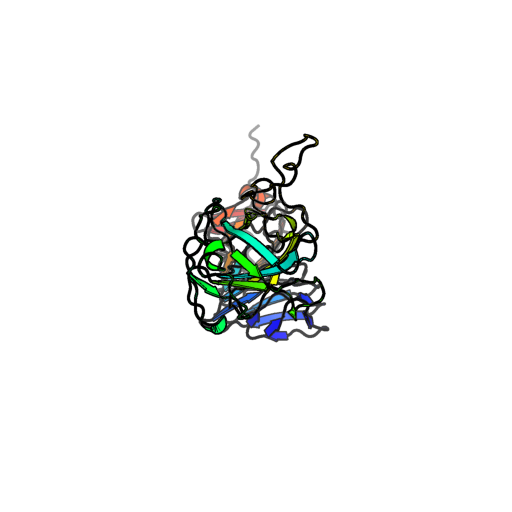 185 ILE A N 1
ATOM 1360 C CA . ILE A 1 185 ? 17.055 -3.400 -14.106 1.00 91.69 185 ILE A CA 1
ATOM 1361 C C . ILE A 1 185 ? 17.833 -2.169 -13.671 1.00 91.69 185 ILE A C 1
ATOM 1363 O O . ILE A 1 185 ? 19.065 -2.192 -13.637 1.00 91.69 185 ILE A O 1
ATOM 1367 N N . VAL A 1 186 ? 17.107 -1.114 -13.324 1.00 93.44 186 VAL A N 1
ATOM 1368 C CA . VAL A 1 186 ? 17.648 0.044 -12.617 1.00 93.44 186 VAL A CA 1
ATOM 1369 C C . VAL A 1 186 ? 17.003 0.078 -11.243 1.00 93.44 186 VAL A C 1
ATOM 1371 O O . VAL A 1 186 ? 15.779 0.103 -11.132 1.00 93.44 186 VAL A O 1
ATOM 1374 N N . VAL A 1 187 ? 17.831 0.032 -10.206 1.00 95.38 187 VAL A N 1
ATOM 1375 C CA . VAL A 1 187 ? 17.417 0.144 -8.809 1.00 95.38 187 VAL A CA 1
ATOM 1376 C C . VAL A 1 187 ? 17.759 1.543 -8.330 1.00 95.38 187 VAL A C 1
ATOM 1378 O O . VAL A 1 187 ? 18.901 1.963 -8.459 1.00 95.38 187 VAL A O 1
ATOM 1381 N N . MET A 1 188 ? 16.787 2.254 -7.783 1.00 96.00 188 MET A N 1
ATOM 1382 C CA . MET A 1 188 ? 16.904 3.611 -7.260 1.00 96.00 188 MET A CA 1
ATOM 1383 C C . MET A 1 188 ? 16.638 3.572 -5.758 1.00 96.00 188 MET A C 1
ATOM 1385 O O . MET A 1 188 ? 15.679 2.931 -5.335 1.00 96.00 188 MET A O 1
ATOM 1389 N N . ARG A 1 189 ? 17.443 4.278 -4.966 1.00 95.69 189 ARG A N 1
ATOM 1390 C CA . ARG A 1 189 ? 17.172 4.563 -3.557 1.00 95.69 189 ARG A CA 1
ATOM 1391 C C . ARG A 1 189 ? 16.998 6.068 -3.391 1.00 95.69 189 ARG A C 1
ATOM 1393 O O . ARG A 1 189 ? 17.946 6.827 -3.592 1.00 95.69 189 ARG A O 1
ATOM 1400 N N . LEU A 1 190 ? 15.795 6.501 -3.034 1.00 94.81 190 LEU A N 1
ATOM 1401 C CA . LEU A 1 190 ? 15.502 7.908 -2.767 1.00 94.81 190 LEU A CA 1
ATOM 1402 C C . LEU A 1 190 ? 16.083 8.355 -1.412 1.00 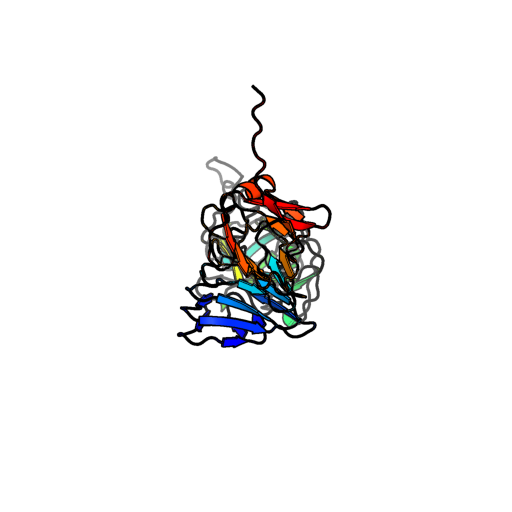94.81 190 LEU A C 1
ATOM 1404 O O . LEU A 1 190 ? 16.400 7.504 -0.574 1.00 94.81 190 LEU A O 1
ATOM 1408 N N . PRO A 1 191 ? 16.259 9.672 -1.189 1.00 92.25 191 PRO A N 1
ATOM 1409 C CA . PRO A 1 191 ? 16.501 10.224 0.142 1.00 92.25 191 PRO A CA 1
ATOM 1410 C C . PRO A 1 191 ? 15.469 9.729 1.166 1.00 92.25 191 PRO A C 1
ATOM 1412 O O . PRO A 1 191 ? 14.313 9.487 0.826 1.00 92.25 191 PRO A O 1
ATOM 1415 N N . GLU A 1 192 ? 15.879 9.571 2.425 1.00 88.44 192 GLU A N 1
ATOM 1416 C CA . GLU A 1 192 ? 14.993 9.062 3.490 1.00 88.44 192 GLU A CA 1
ATOM 1417 C C . GLU A 1 192 ? 13.780 9.977 3.725 1.00 88.44 192 GLU A C 1
ATOM 1419 O O . GLU A 1 192 ? 12.671 9.507 3.997 1.00 88.44 192 GLU A O 1
ATOM 1424 N N . ASP A 1 193 ? 13.998 11.282 3.572 1.00 88.81 193 ASP A N 1
ATOM 1425 C CA . ASP A 1 193 ? 13.024 12.359 3.709 1.00 88.81 193 ASP A CA 1
ATOM 1426 C C . ASP A 1 193 ? 12.256 12.663 2.415 1.00 88.81 193 ASP A C 1
ATOM 1428 O O . ASP A 1 193 ? 11.438 13.582 2.404 1.00 88.81 193 ASP A O 1
ATOM 1432 N N . ALA A 1 194 ? 12.479 11.899 1.339 1.00 89.75 194 ALA A N 1
ATOM 1433 C CA . ALA A 1 194 ? 11.712 12.068 0.116 1.00 89.75 194 ALA A CA 1
ATOM 1434 C C . ALA A 1 194 ? 10.208 11.846 0.388 1.00 89.75 194 ALA A C 1
ATOM 1436 O O . ALA A 1 194 ? 9.842 10.894 1.097 1.00 89.75 194 ALA A O 1
ATOM 1437 N N . PRO A 1 195 ? 9.329 12.696 -0.173 1.00 88.81 195 PRO A N 1
ATOM 1438 C CA . PRO A 1 195 ? 7.892 12.494 -0.105 1.00 88.81 195 PRO A CA 1
ATOM 1439 C C . PRO A 1 195 ? 7.489 11.195 -0.808 1.00 88.81 195 PRO A C 1
ATOM 1441 O O . PRO A 1 195 ? 8.251 10.576 -1.557 1.00 88.81 195 PRO A O 1
ATOM 1444 N N . GLU A 1 196 ? 6.267 10.756 -0.531 1.00 85.88 196 GLU A N 1
ATOM 1445 C CA . GLU A 1 196 ? 5.719 9.547 -1.131 1.00 85.88 196 GLU A CA 1
ATOM 1446 C C . GLU A 1 196 ? 5.549 9.702 -2.639 1.00 85.88 196 GLU A C 1
ATOM 1448 O O . GLU A 1 196 ? 5.026 10.702 -3.129 1.00 85.88 196 GLU A O 1
ATOM 1453 N N . ILE A 1 197 ? 5.968 8.675 -3.373 1.00 89.56 197 ILE A N 1
ATOM 1454 C CA . ILE A 1 197 ? 5.840 8.640 -4.825 1.00 89.56 197 ILE A CA 1
ATOM 1455 C C . ILE A 1 197 ? 4.459 8.117 -5.191 1.00 89.56 197 ILE A C 1
ATOM 1457 O O . ILE A 1 197 ? 4.069 7.028 -4.768 1.00 89.56 197 ILE A O 1
ATOM 1461 N N . VAL A 1 198 ? 3.739 8.870 -6.020 1.00 86.38 198 VAL A N 1
ATOM 1462 C CA . VAL A 1 198 ? 2.372 8.533 -6.448 1.00 86.38 198 VAL A CA 1
ATOM 1463 C C . VAL A 1 198 ? 2.261 8.266 -7.944 1.00 86.38 198 VAL A C 1
ATOM 1465 O O . VAL A 1 198 ? 1.271 7.672 -8.385 1.00 86.38 198 VAL A O 1
ATOM 1468 N N . ALA A 1 199 ? 3.259 8.688 -8.722 1.00 91.06 199 ALA A N 1
ATOM 1469 C CA . ALA A 1 199 ? 3.279 8.509 -10.163 1.00 91.06 199 ALA A CA 1
ATOM 1470 C C . ALA A 1 199 ? 4.705 8.423 -10.719 1.00 91.06 199 ALA A C 1
ATOM 1472 O O . ALA A 1 199 ? 5.682 8.801 -10.067 1.00 91.06 199 ALA A O 1
ATOM 1473 N N . TYR A 1 200 ? 4.824 7.931 -11.950 1.00 94.62 200 TYR A N 1
ATOM 1474 C CA . TYR A 1 200 ? 6.081 7.929 -12.691 1.00 94.62 200 TYR A CA 1
ATOM 1475 C C . TYR A 1 200 ? 5.862 8.256 -14.165 1.00 94.62 200 TYR A C 1
ATOM 1477 O O . TYR A 1 200 ? 4.781 8.044 -14.713 1.00 94.62 200 TYR A O 1
ATOM 1485 N N . ASN A 1 201 ? 6.907 8.735 -14.832 1.00 92.44 201 ASN A N 1
ATOM 1486 C CA . ASN A 1 201 ? 6.893 8.897 -16.279 1.00 92.44 201 ASN A CA 1
ATOM 1487 C C . ASN A 1 201 ? 8.234 8.499 -16.908 1.00 92.44 201 ASN A C 1
ATOM 1489 O O . ASN A 1 201 ? 9.277 8.476 -16.253 1.00 92.44 201 ASN A O 1
ATOM 1493 N N . LEU A 1 202 ? 8.188 8.173 -18.195 1.00 93.31 202 LEU A N 1
ATOM 1494 C CA . LEU A 1 202 ? 9.325 7.808 -19.031 1.00 93.31 202 LEU A CA 1
ATOM 1495 C C . LEU A 1 202 ? 9.407 8.781 -20.203 1.00 93.31 202 LEU A C 1
ATOM 1497 O O . LEU A 1 202 ? 8.376 9.205 -20.718 1.00 93.31 202 LEU A O 1
ATOM 1501 N N . CYS A 1 203 ? 10.609 9.075 -20.685 1.00 91.88 203 CYS A N 1
ATOM 1502 C CA . CYS A 1 203 ? 10.811 9.831 -21.921 1.00 91.88 203 CYS A CA 1
ATOM 1503 C C . CYS A 1 203 ? 11.491 8.954 -22.974 1.00 91.88 203 CYS A C 1
ATOM 1505 O O . CYS A 1 203 ? 12.498 8.306 -22.682 1.00 91.88 203 CYS A O 1
ATOM 1507 N N . THR A 1 204 ? 10.955 8.915 -24.194 1.00 91.19 204 THR A N 1
ATOM 1508 C CA . THR A 1 204 ? 11.580 8.213 -25.323 1.00 91.19 204 THR A CA 1
ATOM 1509 C C . THR A 1 204 ? 12.940 8.815 -25.670 1.00 91.19 204 THR A C 1
ATOM 1511 O O . THR A 1 204 ? 13.215 9.985 -25.406 1.00 91.19 204 THR A O 1
ATOM 1514 N N . ALA A 1 205 ? 13.802 8.017 -26.297 1.00 89.31 205 ALA A N 1
ATOM 1515 C CA . ALA A 1 205 ? 15.086 8.502 -26.789 1.00 89.31 205 ALA A CA 1
ATOM 1516 C C . ALA A 1 205 ? 14.947 9.194 -28.158 1.00 89.31 205 ALA A C 1
ATOM 1518 O O . ALA A 1 205 ? 13.858 9.522 -28.620 1.00 89.31 205 ALA A O 1
ATOM 1519 N N . ASN A 1 206 ? 16.073 9.463 -28.820 1.00 82.38 206 ASN A N 1
ATOM 1520 C CA . ASN A 1 206 ? 16.156 10.511 -29.834 1.00 82.38 206 ASN A CA 1
ATOM 1521 C C . ASN A 1 206 ? 16.426 10.071 -31.267 1.00 82.38 206 ASN A C 1
ATOM 1523 O O . ASN A 1 206 ? 16.619 10.945 -32.104 1.00 82.38 206 ASN A O 1
ATOM 1527 N N . ASP A 1 207 ? 16.550 8.789 -31.575 1.00 76.19 207 ASP A N 1
ATOM 1528 C CA . ASP A 1 207 ? 17.093 8.366 -32.875 1.00 76.19 207 ASP A CA 1
ATOM 1529 C C . ASP A 1 207 ? 16.413 7.138 -33.484 1.00 76.19 207 ASP A C 1
ATOM 1531 O O . ASP A 1 207 ? 16.256 7.080 -34.700 1.00 76.19 207 ASP A O 1
ATOM 1535 N N . THR A 1 208 ? 16.026 6.137 -32.696 1.00 85.38 208 THR A N 1
ATOM 1536 C CA . THR A 1 208 ? 15.474 4.881 -33.220 1.00 85.38 208 THR A CA 1
ATOM 1537 C C . THR A 1 208 ? 14.378 4.335 -32.296 1.00 85.38 208 THR A C 1
ATOM 1539 O O . THR A 1 208 ? 14.682 3.615 -31.344 1.00 85.38 208 THR A O 1
ATOM 1542 N N . PRO A 1 209 ? 13.100 4.625 -32.591 1.00 84.06 209 PRO A N 1
ATOM 1543 C CA . PRO A 1 209 ? 11.962 4.239 -31.748 1.00 84.06 209 PRO A CA 1
ATOM 1544 C C . PRO A 1 209 ? 11.793 2.729 -31.559 1.00 84.06 209 PRO A C 1
ATOM 1546 O O . PRO A 1 209 ? 11.196 2.274 -30.589 1.00 84.06 209 PRO A O 1
ATOM 1549 N N . ASP A 1 210 ? 12.332 1.929 -32.480 1.00 86.94 210 ASP A N 1
ATOM 1550 C CA . ASP A 1 210 ? 12.330 0.463 -32.434 1.00 86.94 210 ASP A CA 1
ATOM 1551 C C . ASP A 1 210 ? 12.967 -0.117 -31.159 1.00 86.94 210 ASP A C 1
ATOM 1553 O O . ASP A 1 210 ? 12.716 -1.274 -30.807 1.00 86.94 210 ASP A O 1
ATOM 1557 N N . ARG A 1 211 ? 13.781 0.697 -30.479 1.00 89.62 211 ARG A N 1
ATOM 1558 C CA . ARG A 1 211 ? 14.561 0.373 -29.283 1.00 89.62 211 ARG A CA 1
ATOM 1559 C C . ARG A 1 211 ? 13.905 0.837 -27.980 1.00 89.62 211 ARG A C 1
ATOM 1561 O O . ARG A 1 211 ? 14.409 0.492 -26.912 1.00 89.62 211 ARG A O 1
ATOM 1568 N N . ASP A 1 212 ? 12.829 1.617 -28.056 1.00 90.88 212 ASP A N 1
ATOM 1569 C CA . ASP A 1 212 ? 12.161 2.159 -26.874 1.00 90.88 212 ASP A CA 1
ATOM 1570 C C . ASP A 1 212 ? 11.479 1.032 -26.066 1.00 90.88 212 ASP A C 1
ATOM 1572 O O . ASP A 1 212 ? 11.009 0.047 -26.658 1.00 90.88 212 ASP A O 1
ATOM 1576 N N . PRO A 1 213 ? 11.423 1.133 -24.725 1.00 93.38 213 PRO A N 1
ATOM 1577 C CA . PRO A 1 213 ? 10.752 0.149 -23.881 1.00 93.38 213 PRO A CA 1
ATOM 1578 C C . PRO A 1 213 ? 9.238 0.140 -24.134 1.00 93.38 213 PRO A C 1
ATOM 1580 O O . PRO A 1 213 ? 8.591 1.174 -24.114 1.00 93.38 213 PRO A O 1
ATOM 1583 N N . VAL A 1 214 ? 8.646 -1.040 -24.317 1.00 93.56 214 VAL A N 1
ATOM 1584 C CA . VAL A 1 214 ? 7.182 -1.189 -24.513 1.00 93.56 214 VAL A CA 1
ATOM 1585 C C . VAL A 1 214 ? 6.547 -2.152 -23.523 1.00 93.56 214 VAL A C 1
ATOM 1587 O O . VAL A 1 214 ? 5.330 -2.276 -23.439 1.00 93.56 214 VAL A O 1
ATOM 1590 N N . THR A 1 215 ? 7.362 -2.888 -22.775 1.00 95.56 215 THR A N 1
ATOM 1591 C CA . THR A 1 215 ? 6.899 -3.738 -21.679 1.00 95.56 215 THR A CA 1
ATOM 1592 C C . THR A 1 215 ? 7.894 -3.625 -20.551 1.00 95.56 215 THR A C 1
ATOM 1594 O O . THR A 1 215 ? 9.098 -3.829 -20.751 1.00 95.56 215 THR A O 1
ATOM 1597 N N . TRP A 1 216 ? 7.393 -3.316 -19.368 1.00 95.75 216 TRP A N 1
ATOM 1598 C CA . TRP A 1 216 ? 8.202 -3.153 -18.177 1.00 95.75 216 TRP A CA 1
ATOM 1599 C C . TRP A 1 216 ? 7.408 -3.515 -16.933 1.00 95.75 216 TRP A C 1
ATOM 1601 O O . TRP A 1 216 ? 6.181 -3.625 -16.940 1.00 95.75 216 TRP A O 1
ATOM 1611 N N . MET A 1 217 ? 8.155 -3.708 -15.863 1.00 94.88 217 MET A N 1
ATOM 1612 C CA . MET A 1 217 ? 7.647 -3.899 -14.522 1.00 94.88 217 MET A CA 1
ATOM 1613 C C . MET A 1 217 ? 8.284 -2.831 -13.642 1.00 94.88 217 MET A C 1
ATOM 1615 O O . MET A 1 217 ? 9.489 -2.578 -13.753 1.00 94.88 217 MET A O 1
ATOM 1619 N N . PHE A 1 218 ? 7.466 -2.173 -12.831 1.00 95.31 218 PHE A N 1
ATOM 1620 C CA . PHE A 1 218 ? 7.898 -1.170 -11.880 1.00 95.31 218 PHE A CA 1
ATOM 1621 C C . PHE A 1 218 ? 7.543 -1.632 -10.476 1.00 95.31 218 PHE A C 1
ATOM 1623 O O . PHE A 1 218 ? 6.405 -2.010 -10.204 1.00 95.31 218 PHE A O 1
ATOM 1630 N N . GLU A 1 219 ? 8.544 -1.650 -9.607 1.00 93.75 219 GLU A N 1
ATOM 1631 C CA . GLU A 1 219 ? 8.456 -2.270 -8.295 1.00 93.75 219 GLU A CA 1
ATOM 1632 C C . GLU A 1 219 ? 8.937 -1.323 -7.201 1.00 93.75 219 GLU A C 1
ATOM 1634 O O . GLU A 1 219 ? 9.882 -0.557 -7.405 1.00 93.75 219 GLU A O 1
ATOM 1639 N N . GLY A 1 220 ? 8.292 -1.395 -6.040 1.00 91.94 220 GLY A N 1
ATOM 1640 C CA . GLY A 1 220 ? 8.644 -0.653 -4.835 1.00 91.94 220 GLY A CA 1
ATOM 1641 C C . GLY A 1 220 ? 9.196 -1.577 -3.754 1.00 91.94 220 GLY A C 1
ATOM 1642 O O . GLY A 1 220 ? 8.852 -2.758 -3.692 1.00 91.94 220 GLY A O 1
ATOM 1643 N N . SER A 1 221 ? 10.063 -1.041 -2.902 1.00 89.50 221 SER A N 1
ATOM 1644 C CA . SER A 1 221 ? 10.552 -1.707 -1.699 1.00 89.50 221 SER A CA 1
ATOM 1645 C C . SER A 1 221 ? 10.852 -0.686 -0.597 1.00 89.50 221 SER A C 1
ATOM 1647 O O . SER A 1 221 ? 11.255 0.453 -0.854 1.00 89.50 221 SER A O 1
ATOM 1649 N N . VAL A 1 222 ? 10.601 -1.061 0.655 1.00 85.50 222 VAL A N 1
ATOM 1650 C CA . VAL A 1 222 ? 10.952 -0.221 1.811 1.00 85.50 222 VAL A CA 1
ATOM 1651 C C . VAL A 1 222 ? 12.366 -0.513 2.316 1.00 85.50 222 VAL A C 1
ATOM 1653 O O . VAL A 1 222 ? 13.004 0.364 2.886 1.00 85.50 222 VAL A O 1
ATOM 1656 N N . ASP A 1 223 ? 12.872 -1.725 2.081 1.00 85.19 223 ASP A N 1
ATOM 1657 C CA . ASP A 1 223 ? 14.123 -2.237 2.652 1.00 85.19 223 ASP A CA 1
ATOM 1658 C C . ASP A 1 223 ? 15.189 -2.579 1.596 1.00 85.19 223 ASP A C 1
ATOM 1660 O O . ASP A 1 223 ? 16.341 -2.835 1.940 1.00 85.19 223 ASP A O 1
ATOM 1664 N N . GLY A 1 224 ? 14.826 -2.557 0.311 1.00 89.06 224 GLY A N 1
ATOM 1665 C CA . GLY A 1 224 ? 15.687 -2.917 -0.814 1.00 89.06 224 GLY A CA 1
ATOM 1666 C C . GLY A 1 224 ? 15.825 -4.427 -1.042 1.00 89.06 224 GLY A C 1
ATOM 1667 O O . GLY A 1 224 ? 16.433 -4.834 -2.038 1.00 89.06 224 GLY A O 1
ATOM 1668 N N . SER A 1 225 ? 15.252 -5.265 -0.173 1.00 86.31 225 SER A N 1
ATOM 1669 C CA . SER A 1 225 ? 15.284 -6.730 -0.277 1.00 86.31 225 SER A CA 1
ATOM 1670 C C . SER A 1 225 ? 13.957 -7.323 -0.732 1.00 86.31 225 SER A C 1
ATOM 1672 O O . SER A 1 225 ? 13.962 -8.199 -1.598 1.00 86.31 225 SER A O 1
ATOM 1674 N N . GLU A 1 226 ? 12.842 -6.828 -0.201 1.00 85.44 226 GLU A N 1
ATOM 1675 C CA . GLU A 1 226 ? 11.499 -7.309 -0.514 1.00 85.44 226 GLU A CA 1
ATOM 1676 C C . GLU A 1 226 ? 10.812 -6.344 -1.473 1.00 85.44 226 GLU A C 1
ATOM 1678 O O . GLU A 1 226 ? 10.621 -5.169 -1.153 1.00 85.44 226 GLU A O 1
ATOM 1683 N N . TRP A 1 227 ? 10.462 -6.838 -2.658 1.00 87.69 227 TRP A N 1
ATOM 1684 C CA . TRP A 1 227 ? 9.967 -6.039 -3.778 1.00 87.69 227 TRP A CA 1
ATOM 1685 C C . TRP A 1 227 ? 8.519 -6.379 -4.092 1.00 87.69 227 TRP A C 1
ATOM 1687 O O . TRP A 1 227 ? 8.138 -7.541 -3.998 1.00 87.69 227 TRP A O 1
ATOM 1697 N N . VAL A 1 228 ? 7.758 -5.366 -4.497 1.00 86.62 228 VAL A N 1
ATOM 1698 C CA . VAL A 1 228 ? 6.336 -5.476 -4.842 1.00 86.62 228 VAL A CA 1
ATOM 1699 C C . VAL A 1 228 ? 6.063 -4.796 -6.163 1.00 86.62 228 VAL A C 1
ATOM 1701 O O . VAL A 1 228 ? 6.576 -3.700 -6.397 1.00 86.62 228 VAL A O 1
ATOM 1704 N N . VAL A 1 229 ? 5.228 -5.403 -7.003 1.00 88.44 229 VAL A N 1
ATOM 1705 C CA . VAL A 1 229 ? 4.860 -4.857 -8.315 1.00 88.44 229 VAL A CA 1
ATOM 1706 C C . VAL A 1 229 ? 3.855 -3.709 -8.188 1.00 88.44 229 VAL A C 1
ATOM 1708 O O . VAL A 1 229 ? 2.647 -3.906 -8.174 1.00 88.44 229 VAL A O 1
ATOM 1711 N N . ILE A 1 230 ? 4.347 -2.471 -8.202 1.00 87.81 230 ILE A N 1
ATOM 1712 C CA . ILE A 1 230 ? 3.504 -1.265 -8.126 1.00 87.81 230 ILE A CA 1
ATOM 1713 C C . ILE A 1 230 ? 2.908 -0.839 -9.472 1.00 87.81 230 ILE A C 1
ATOM 1715 O O . ILE A 1 230 ? 1.883 -0.153 -9.492 1.00 87.81 230 ILE A O 1
ATOM 1719 N N . ASP A 1 231 ? 3.507 -1.260 -10.590 1.00 90.62 231 ASP A N 1
ATOM 1720 C CA . ASP A 1 231 ? 2.906 -1.177 -11.924 1.00 90.62 231 ASP A CA 1
ATOM 1721 C C . ASP A 1 231 ? 3.497 -2.236 -12.873 1.00 90.62 231 ASP A C 1
ATOM 1723 O O . ASP A 1 231 ? 4.685 -2.567 -12.821 1.00 90.62 231 ASP A O 1
ATOM 1727 N N . ALA A 1 232 ? 2.680 -2.749 -13.790 1.00 91.44 232 ALA A N 1
ATOM 1728 C CA . ALA A 1 232 ? 3.103 -3.679 -14.830 1.00 91.44 232 ALA A CA 1
ATOM 1729 C C . ALA A 1 232 ? 2.455 -3.291 -16.157 1.00 91.44 232 ALA A C 1
ATOM 1731 O O . ALA A 1 232 ? 1.233 -3.280 -16.304 1.00 91.44 232 ALA A O 1
ATOM 1732 N N . ARG A 1 233 ? 3.290 -2.989 -17.150 1.00 92.88 233 ARG A N 1
ATOM 1733 C CA . ARG A 1 233 ? 2.846 -2.492 -18.452 1.00 92.88 233 ARG A CA 1
ATOM 1734 C C . ARG A 1 233 ? 3.307 -3.432 -19.550 1.00 92.88 233 ARG A C 1
ATOM 1736 O O . ARG A 1 233 ? 4.465 -3.850 -19.566 1.00 92.88 233 ARG A O 1
ATOM 1743 N N . ALA A 1 234 ? 2.407 -3.740 -20.477 1.00 94.00 234 ALA A N 1
ATOM 1744 C CA . ALA A 1 234 ? 2.671 -4.612 -21.612 1.00 94.00 234 ALA A CA 1
ATOM 1745 C C . ALA A 1 234 ? 2.200 -3.974 -22.913 1.00 94.00 234 ALA A C 1
ATOM 1747 O O . ALA A 1 234 ? 1.137 -3.362 -22.953 1.00 94.00 234 ALA A O 1
ATOM 1748 N N . ASP A 1 235 ? 3.031 -4.123 -23.945 1.00 91.75 235 ASP A N 1
ATOM 1749 C CA . ASP A 1 235 ? 2.816 -3.603 -25.298 1.00 91.75 235 ASP A CA 1
ATOM 1750 C C . ASP A 1 235 ? 2.293 -2.151 -25.343 1.00 91.75 235 ASP A C 1
ATOM 1752 O O . ASP A 1 235 ? 1.459 -1.796 -26.177 1.00 91.75 235 ASP A O 1
ATOM 1756 N N . VAL A 1 236 ? 2.806 -1.297 -24.447 1.00 90.19 236 VAL A N 1
ATOM 1757 C CA . VAL A 1 236 ? 2.511 0.140 -24.456 1.00 90.19 236 VAL A CA 1
ATOM 1758 C C . VAL A 1 236 ? 2.997 0.716 -25.771 1.00 90.19 236 VAL A C 1
ATOM 1760 O O . VAL A 1 236 ? 4.101 0.405 -26.213 1.00 90.19 236 VAL A O 1
ATOM 1763 N N . VAL A 1 237 ? 2.185 1.572 -26.384 1.00 84.19 237 VAL A N 1
ATOM 1764 C CA . VAL A 1 237 ? 2.558 2.306 -27.592 1.00 84.19 237 VAL A CA 1
ATOM 1765 C C . VAL A 1 237 ? 3.298 3.578 -27.167 1.00 84.19 237 VAL A C 1
ATOM 1767 O O . VAL A 1 237 ? 2.670 4.454 -26.572 1.00 84.19 237 VAL A O 1
ATOM 1770 N N . PRO A 1 238 ? 4.610 3.715 -27.449 1.00 80.81 238 PRO A N 1
ATOM 1771 C CA . PRO A 1 238 ? 5.323 4.954 -27.183 1.00 80.81 238 PRO A CA 1
ATOM 1772 C C . PRO A 1 238 ? 4.704 6.130 -27.949 1.00 80.81 238 PRO A C 1
ATOM 1774 O O . PRO A 1 238 ? 4.253 5.934 -29.088 1.00 80.81 238 PRO A O 1
ATOM 1777 N N . PRO A 1 239 ? 4.743 7.339 -27.369 1.00 76.81 239 PRO A N 1
ATOM 1778 C CA . PRO A 1 239 ? 4.190 8.550 -27.959 1.00 76.81 239 PRO A CA 1
ATOM 1779 C C . PRO A 1 239 ? 4.768 8.789 -29.355 1.00 76.81 239 PRO A C 1
ATOM 1781 O O . PRO A 1 239 ? 5.966 8.635 -29.610 1.00 76.81 239 PRO A O 1
ATOM 1784 N N . SER A 1 240 ? 3.899 9.196 -30.272 1.00 65.44 240 SER A N 1
ATOM 1785 C CA . SER A 1 240 ? 4.271 9.596 -31.623 1.00 65.44 240 SER A CA 1
ATOM 1786 C C . SER A 1 240 ? 3.706 10.982 -31.885 1.00 65.44 240 SER A C 1
ATOM 1788 O O . SER A 1 240 ? 2.522 11.113 -32.182 1.00 65.44 240 SER A O 1
ATOM 1790 N N . THR A 1 241 ? 4.516 12.033 -31.823 1.00 54.16 241 THR A N 1
ATOM 1791 C CA . THR A 1 241 ? 4.114 13.303 -32.438 1.00 54.16 241 THR A CA 1
ATOM 1792 C C . THR A 1 241 ? 5.161 13.737 -33.452 1.00 54.16 241 THR A C 1
ATOM 1794 O O . THR A 1 241 ? 6.343 13.897 -33.148 1.00 54.16 241 THR A O 1
ATOM 1797 N N . GLY A 1 242 ? 4.719 13.816 -34.715 1.00 47.31 242 GLY A N 1
ATOM 1798 C CA . GLY A 1 242 ? 5.598 14.104 -35.846 1.00 47.31 242 GLY A CA 1
ATOM 1799 C C . GLY A 1 242 ? 5.061 13.930 -37.271 1.00 47.31 242 GLY A C 1
ATOM 1800 O O . GLY A 1 242 ? 5.793 14.277 -38.188 1.00 47.31 242 GLY A O 1
ATOM 1801 N N . GLY A 1 243 ? 3.818 13.475 -37.494 1.00 37.88 243 GLY A N 1
ATOM 1802 C CA . GLY A 1 243 ? 3.087 13.749 -38.742 1.00 37.88 243 GLY A CA 1
ATOM 1803 C C . GLY A 1 243 ? 2.042 12.704 -39.141 1.00 37.88 243 GLY A C 1
ATOM 1804 O O . GLY A 1 243 ? 2.321 11.518 -39.180 1.00 37.88 243 GLY A O 1
ATOM 1805 N N . THR A 1 244 ? 0.847 13.149 -39.524 1.00 41.50 244 THR A N 1
ATOM 1806 C CA . THR A 1 244 ? -0.183 12.361 -40.234 1.00 41.50 244 THR A CA 1
ATOM 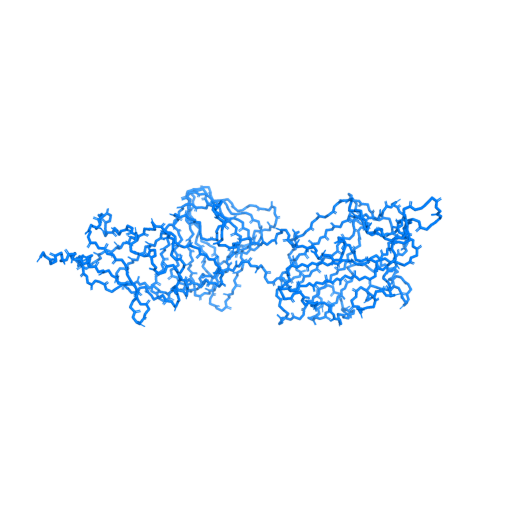1807 C C . THR A 1 244 ? 0.060 12.310 -41.756 1.00 41.50 244 THR A C 1
ATOM 1809 O O . THR A 1 244 ? -0.848 12.005 -42.526 1.00 41.50 244 THR A O 1
ATOM 1812 N N . GLY A 1 245 ? 1.270 12.651 -42.212 1.00 41.12 245 GLY A N 1
ATOM 1813 C CA . GLY A 1 245 ? 1.646 12.726 -43.626 1.00 41.12 245 GLY A CA 1
ATOM 1814 C C . GLY A 1 245 ? 2.425 11.495 -44.081 1.00 41.12 245 GLY A C 1
ATOM 1815 O O . GLY A 1 245 ? 3.201 10.939 -43.322 1.00 41.12 245 GLY A O 1
ATOM 1816 N N . THR A 1 246 ? 2.251 11.079 -45.330 1.00 43.44 246 THR A N 1
ATOM 1817 C CA . THR A 1 246 ? 2.804 9.848 -45.929 1.00 43.44 246 THR A CA 1
ATOM 1818 C C . THR A 1 246 ? 4.329 9.840 -46.163 1.00 43.44 246 THR A C 1
ATOM 1820 O O . THR A 1 246 ? 4.794 9.094 -47.018 1.00 43.44 246 THR A O 1
ATOM 1823 N N . ASP A 1 247 ? 5.112 10.630 -45.422 1.00 41.44 247 ASP A N 1
ATOM 1824 C CA . ASP A 1 247 ? 6.569 10.740 -45.575 1.00 41.44 247 ASP A CA 1
ATOM 1825 C C . ASP A 1 247 ? 7.343 10.257 -44.334 1.00 41.44 247 ASP A C 1
ATOM 1827 O O . ASP A 1 247 ? 6.826 10.178 -43.223 1.00 41.44 247 ASP A O 1
ATOM 1831 N N . VAL A 1 248 ? 8.624 9.954 -44.561 1.00 46.28 248 VAL A N 1
ATOM 1832 C CA . VAL A 1 248 ? 9.631 9.208 -43.767 1.00 46.28 248 VAL A CA 1
ATOM 1833 C C . VAL A 1 248 ? 9.809 9.591 -42.273 1.00 46.28 248 VAL A C 1
ATOM 1835 O O . VAL A 1 248 ? 10.630 8.985 -41.592 1.00 46.28 248 VAL A O 1
ATOM 1838 N N . ASN A 1 249 ? 9.054 10.553 -41.730 1.00 42.69 249 ASN A N 1
ATOM 1839 C CA . ASN A 1 249 ? 9.194 11.083 -40.363 1.00 42.69 249 ASN A CA 1
ATOM 1840 C C . ASN A 1 249 ? 7.992 10.836 -39.426 1.00 42.69 249 ASN A C 1
ATOM 1842 O O . ASN A 1 249 ? 8.004 11.302 -38.289 1.00 42.69 249 ASN A O 1
ATOM 1846 N N . VAL A 1 250 ? 6.991 10.047 -39.828 1.00 48.19 250 VAL A N 1
ATOM 1847 C CA . VAL A 1 250 ? 5.826 9.700 -38.977 1.00 48.19 250 VAL A CA 1
ATOM 1848 C C . VAL A 1 250 ? 6.155 8.939 -37.685 1.00 48.19 250 VAL A C 1
ATOM 1850 O O . VAL A 1 250 ? 5.298 8.790 -36.821 1.00 48.19 250 VAL A O 1
ATOM 1853 N N . ASN A 1 251 ? 7.400 8.493 -37.523 1.00 50.69 251 ASN A N 1
ATOM 1854 C CA . ASN A 1 251 ? 7.852 7.706 -36.381 1.00 50.69 251 ASN A CA 1
ATOM 1855 C C . ASN A 1 251 ? 8.898 8.411 -35.511 1.00 50.69 251 ASN A C 1
ATOM 1857 O O . ASN A 1 251 ? 9.476 7.751 -34.664 1.00 50.69 251 ASN A O 1
ATOM 1861 N N . THR A 1 252 ? 9.207 9.704 -35.672 1.00 54.75 252 THR A N 1
ATOM 1862 C CA . THR A 1 252 ? 10.425 10.216 -35.013 1.00 54.75 252 THR A CA 1
ATOM 1863 C C . THR A 1 252 ? 10.367 10.226 -33.485 1.00 54.75 252 THR A C 1
ATOM 1865 O O . THR A 1 252 ? 11.421 10.029 -32.900 1.00 54.75 252 THR A O 1
ATOM 1868 N N . GLY A 1 253 ? 9.194 10.396 -32.851 1.00 54.28 253 GLY A N 1
ATOM 1869 C CA . GLY A 1 253 ? 8.955 10.096 -31.426 1.00 54.28 253 GLY A CA 1
ATOM 1870 C C . GLY A 1 253 ? 10.054 10.528 -30.443 1.00 54.28 253 GLY A C 1
ATOM 1871 O O . GLY A 1 253 ? 10.310 9.806 -29.489 1.00 54.28 253 GLY A O 1
ATOM 1872 N N . ARG A 1 254 ? 10.767 11.634 -30.709 1.00 70.44 254 ARG A N 1
ATOM 1873 C CA . ARG A 1 254 ? 12.034 11.963 -30.036 1.00 70.44 254 ARG A CA 1
ATOM 1874 C C . ARG A 1 254 ? 11.758 12.704 -28.744 1.00 70.44 254 ARG A C 1
ATOM 1876 O O . ARG A 1 254 ? 11.100 13.739 -28.807 1.00 70.44 254 ARG A O 1
ATOM 1883 N N . PHE A 1 255 ? 12.343 12.257 -27.635 1.00 81.56 255 PHE A N 1
ATOM 1884 C CA . PHE A 1 255 ? 12.281 12.985 -26.362 1.00 81.56 255 PHE A CA 1
ATOM 1885 C C . PHE A 1 255 ? 10.848 13.316 -25.923 1.00 81.56 255 PHE A C 1
ATOM 1887 O O . PHE A 1 255 ? 10.580 14.381 -25.364 1.00 81.56 255 PHE A O 1
ATOM 1894 N N . LEU A 1 256 ? 9.914 12.415 -26.226 1.00 83.06 256 LEU A N 1
ATOM 1895 C CA . LEU A 1 256 ? 8.512 12.558 -25.876 1.00 83.06 256 LEU A CA 1
ATOM 1896 C C . LEU A 1 256 ? 8.232 11.735 -24.629 1.00 83.06 256 LEU A C 1
ATOM 1898 O O . LEU A 1 256 ? 8.644 10.580 -24.517 1.00 83.06 256 LEU A O 1
ATOM 1902 N N . TYR A 1 257 ? 7.511 12.334 -23.693 1.00 87.06 257 TYR A N 1
ATOM 1903 C CA . TYR A 1 257 ? 7.044 11.613 -22.525 1.00 87.06 257 TYR A CA 1
ATOM 1904 C C . TYR A 1 257 ? 5.940 10.633 -22.898 1.00 87.06 257 TYR A C 1
ATOM 1906 O O . TYR A 1 257 ? 5.067 10.938 -23.713 1.00 87.06 257 TYR A O 1
ATOM 1914 N N . TYR A 1 258 ? 5.995 9.449 -22.294 1.00 87.75 258 TYR A N 1
ATOM 1915 C CA . TYR A 1 258 ? 4.938 8.461 -22.416 1.00 87.75 258 TYR A CA 1
ATOM 1916 C C . TYR A 1 258 ? 3.611 9.023 -21.905 1.00 87.75 258 TYR A C 1
ATOM 1918 O O . TYR A 1 258 ? 3.585 9.986 -21.138 1.00 87.75 258 TYR A O 1
ATOM 1926 N N . ASN A 1 259 ? 2.516 8.411 -22.372 1.00 83.69 259 ASN A N 1
ATOM 1927 C CA . ASN A 1 259 ? 1.157 8.792 -21.990 1.00 83.69 259 ASN A CA 1
ATOM 1928 C C . ASN A 1 259 ? 0.879 10.292 -22.219 1.00 83.69 259 ASN A C 1
ATOM 1930 O O . ASN A 1 259 ? 0.292 10.967 -21.385 1.00 83.69 259 ASN A O 1
ATOM 1934 N N . ASP A 1 260 ? 1.379 10.821 -23.342 1.00 78.44 260 ASP A N 1
ATOM 1935 C CA . ASP A 1 260 ? 1.252 12.225 -23.748 1.00 78.44 260 ASP A CA 1
ATOM 1936 C C . ASP A 1 260 ? 1.730 13.250 -22.697 1.00 78.44 260 ASP A C 1
ATOM 1938 O O . ASP A 1 260 ? 1.315 14.407 -22.713 1.00 78.44 260 ASP A O 1
ATOM 1942 N N . GLY A 1 261 ? 2.650 12.846 -21.812 1.00 77.69 261 GLY A N 1
ATOM 1943 C CA . GLY A 1 261 ? 3.173 13.685 -20.729 1.00 77.69 261 GLY A CA 1
ATOM 1944 C C . GLY A 1 261 ? 2.481 13.493 -19.383 1.00 77.69 261 GLY A C 1
ATOM 1945 O O . GLY A 1 261 ? 3.072 13.841 -18.364 1.00 77.69 261 GLY A O 1
ATOM 1946 N N . GLU A 1 262 ? 1.306 12.869 -19.353 1.00 83.75 262 GLU A N 1
ATOM 1947 C CA . GLU A 1 262 ? 0.591 12.555 -18.117 1.00 83.75 262 GLU A CA 1
ATOM 1948 C C . GLU A 1 262 ? 1.277 11.384 -17.401 1.00 83.75 262 GLU A C 1
ATOM 1950 O O . GLU A 1 262 ? 1.414 10.291 -17.955 1.00 83.75 262 GLU A O 1
ATOM 1955 N N . ALA A 1 263 ? 1.725 11.584 -16.163 1.00 84.88 263 ALA A N 1
ATOM 1956 C CA . ALA A 1 263 ? 2.405 10.531 -15.417 1.00 84.88 263 ALA A CA 1
ATOM 1957 C C . ALA A 1 263 ? 1.470 9.335 -15.143 1.00 84.88 263 ALA A C 1
ATOM 1959 O O . ALA A 1 263 ? 0.277 9.479 -14.871 1.00 84.88 263 ALA A O 1
ATOM 1960 N N . TYR A 1 264 ? 2.019 8.123 -15.187 1.00 85.81 264 TYR A N 1
ATOM 1961 C CA . TYR A 1 264 ? 1.293 6.921 -14.801 1.00 85.81 264 TYR A CA 1
ATOM 1962 C C . TYR A 1 264 ? 1.113 6.893 -13.284 1.00 85.81 264 TYR A C 1
ATOM 1964 O O . TYR A 1 264 ? 2.095 6.809 -12.545 1.00 85.81 264 TYR A O 1
ATOM 1972 N N . GLY A 1 265 ? -0.137 6.896 -12.822 1.00 83.88 265 GLY A N 1
ATOM 1973 C CA . GLY A 1 265 ? -0.451 6.581 -11.430 1.00 83.88 265 GLY A CA 1
ATOM 1974 C C . GLY A 1 265 ? -0.074 5.137 -11.079 1.00 83.88 265 GLY A C 1
ATOM 1975 O O . GLY A 1 265 ? -0.157 4.239 -11.922 1.00 83.88 265 GLY A O 1
ATOM 1976 N N . LEU A 1 266 ? 0.336 4.912 -9.830 1.00 79.44 266 LEU A N 1
ATOM 1977 C CA . LEU A 1 266 ? 0.724 3.588 -9.332 1.00 79.44 266 LEU A CA 1
ATOM 1978 C C . LEU A 1 266 ? -0.506 2.744 -8.949 1.00 79.44 266 LEU A C 1
ATOM 1980 O O . LEU A 1 266 ? -1.422 3.244 -8.290 1.00 79.44 266 LEU A O 1
ATOM 1984 N N . ALA A 1 267 ? -0.524 1.477 -9.383 1.00 56.41 267 ALA A N 1
ATOM 1985 C CA . ALA A 1 267 ? -1.677 0.573 -9.306 1.00 56.41 267 ALA A CA 1
ATOM 1986 C C . ALA A 1 267 ? -1.786 -0.158 -7.957 1.00 56.41 267 ALA A C 1
ATOM 1988 O O . ALA A 1 267 ? -2.877 -0.231 -7.397 1.00 56.41 267 ALA A O 1
ATOM 1989 N N . GLN A 1 268 ? -0.673 -0.643 -7.394 1.00 51.84 268 GLN A N 1
ATOM 1990 C CA . GLN A 1 268 ? -0.629 -1.083 -5.994 1.00 51.84 268 GLN A CA 1
ATOM 1991 C C . GLN A 1 268 ? -0.219 0.094 -5.109 1.00 51.84 268 GLN A C 1
ATOM 1993 O O . GLN A 1 268 ? 0.918 0.234 -4.663 1.00 51.84 268 GLN A O 1
ATOM 1998 N N . ARG A 1 269 ? -1.204 0.950 -4.838 1.00 56.22 269 ARG A N 1
ATOM 1999 C CA . ARG A 1 269 ? -1.316 1.555 -3.512 1.00 56.22 269 ARG A CA 1
ATOM 2000 C C . ARG A 1 269 ? -1.714 0.397 -2.609 1.00 56.22 269 ARG A C 1
ATOM 2002 O O . ARG A 1 269 ? -2.635 -0.331 -2.962 1.00 56.22 269 ARG A O 1
ATOM 2009 N N . ALA A 1 270 ? -1.073 0.177 -1.475 1.00 41.12 270 ALA A N 1
ATOM 2010 C CA . ALA A 1 270 ? -1.767 -0.573 -0.442 1.00 41.12 270 ALA A CA 1
ATOM 2011 C C . ALA A 1 270 ? -2.920 0.337 0.017 1.00 41.12 270 ALA A C 1
ATOM 2013 O O . ALA A 1 270 ? -2.716 1.284 0.768 1.00 41.12 270 ALA A O 1
ATOM 2014 N N . VAL A 1 271 ? -4.073 0.120 -0.621 1.00 49.06 271 VAL A N 1
ATOM 2015 C CA . VAL A 1 271 ? -5.268 0.961 -0.650 1.00 49.06 271 VAL A CA 1
ATOM 2016 C C . VAL A 1 271 ? -5.859 1.122 0.743 1.00 49.06 271 VAL A C 1
ATOM 2018 O O . VAL A 1 271 ? -6.012 0.156 1.478 1.00 49.06 271 VAL A O 1
ATOM 2021 N N . GLY A 1 272 ? -6.234 2.362 1.017 1.00 41.00 272 GLY A N 1
ATOM 2022 C CA . GLY A 1 272 ? -7.279 2.782 1.933 1.00 41.00 272 GLY A CA 1
ATOM 2023 C C . GLY A 1 272 ? -7.489 4.261 1.635 1.00 41.00 272 GLY A C 1
ATOM 2024 O O . GLY A 1 272 ? -6.897 5.117 2.286 1.00 41.00 272 GLY A O 1
ATOM 2025 N N . THR A 1 273 ? -8.190 4.598 0.544 1.00 40.72 273 THR A N 1
ATOM 2026 C CA . THR A 1 273 ? -8.508 6.013 0.256 1.00 40.72 273 THR A CA 1
ATOM 2027 C C . THR A 1 273 ? -9.612 6.542 1.173 1.00 40.72 273 THR A C 1
ATOM 2029 O O . THR A 1 273 ? -9.903 7.738 1.131 1.00 40.72 273 THR A O 1
ATOM 2032 N N . GLY A 1 274 ? -10.230 5.674 1.987 1.00 42.88 274 GLY A N 1
ATOM 2033 C CA . GLY A 1 274 ? -11.308 6.017 2.915 1.00 42.88 274 GLY A CA 1
ATOM 2034 C C . GLY A 1 274 ? -12.552 6.594 2.252 1.00 42.88 274 GLY A C 1
ATOM 2035 O O . GLY A 1 274 ? -13.364 7.215 2.934 1.00 42.88 274 GLY A O 1
ATOM 2036 N N . GLU A 1 275 ? -12.676 6.470 0.928 1.00 41.12 275 GLU A N 1
ATOM 2037 C CA . GLU A 1 275 ? -13.800 7.011 0.155 1.00 41.12 275 GLU A CA 1
ATOM 2038 C C . GLU A 1 275 ? -14.642 5.944 -0.535 1.00 41.12 275 GLU A C 1
ATOM 2040 O O . GLU A 1 275 ? -15.644 6.270 -1.168 1.00 41.12 275 GLU A O 1
ATOM 2045 N N . SER A 1 276 ? -14.277 4.674 -0.461 1.00 44.34 276 SER A N 1
ATOM 2046 C CA . SER A 1 276 ? -14.974 3.704 -1.279 1.00 44.34 276 SER A CA 1
ATOM 2047 C C . SER A 1 276 ? -16.216 3.160 -0.573 1.00 44.34 276 SER A C 1
ATOM 2049 O O . SER A 1 276 ? -16.116 2.371 0.364 1.00 44.34 276 SER A O 1
ATOM 2051 N N . GLU A 1 277 ? -17.389 3.454 -1.133 1.00 44.47 277 GLU A N 1
ATOM 2052 C CA . GLU A 1 277 ? -18.618 2.672 -0.924 1.00 44.47 277 GLU A CA 1
ATOM 2053 C C . GLU A 1 277 ? -18.429 1.155 -1.219 1.00 44.47 277 GLU A C 1
ATOM 2055 O O . GLU A 1 277 ? -19.350 0.370 -0.998 1.00 44.47 277 GLU A O 1
ATOM 2060 N N . ASP A 1 278 ? -17.253 0.730 -1.715 1.00 44.25 278 ASP A N 1
ATOM 2061 C CA . ASP A 1 278 ? -16.881 -0.652 -2.046 1.00 44.25 278 ASP A CA 1
ATOM 2062 C C . ASP A 1 278 ? -16.192 -1.455 -0.917 1.00 44.25 278 ASP A C 1
ATOM 2064 O O . ASP A 1 278 ? -15.977 -2.656 -1.095 1.00 44.25 278 ASP A O 1
ATOM 2068 N N . GLY A 1 279 ? -15.900 -0.846 0.245 1.00 50.06 279 GLY A N 1
ATOM 2069 C CA . GLY A 1 279 ? -15.347 -1.548 1.415 1.00 50.06 279 GLY A CA 1
ATOM 2070 C C . GLY A 1 279 ? -13.825 -1.760 1.422 1.00 50.06 279 GLY A C 1
ATOM 2071 O O . GLY A 1 279 ? -13.356 -2.725 2.026 1.00 50.06 279 GLY A O 1
ATOM 2072 N N . SER A 1 280 ? -13.050 -0.885 0.770 1.00 57.75 280 SER A N 1
ATOM 2073 C CA . SER A 1 280 ? -11.585 -0.991 0.668 1.00 57.75 280 SER A CA 1
ATOM 2074 C C . SER A 1 280 ? -10.747 -0.532 1.884 1.00 57.75 280 SER A C 1
ATOM 2076 O O . SER A 1 280 ? -9.547 -0.286 1.742 1.00 57.75 280 SER A O 1
ATOM 2078 N N . ASP A 1 281 ? -11.351 -0.460 3.071 1.00 76.19 281 ASP A N 1
ATOM 2079 C CA . ASP A 1 281 ? -10.764 0.093 4.300 1.00 76.19 281 ASP A CA 1
ATOM 2080 C C . ASP A 1 281 ? -9.692 -0.811 4.945 1.00 76.19 281 ASP A C 1
ATOM 2082 O O . ASP A 1 281 ? -9.676 -2.041 4.779 1.00 76.19 281 ASP A O 1
ATOM 2086 N N . VAL A 1 282 ? -8.778 -0.207 5.715 1.00 85.31 282 VAL A N 1
ATOM 2087 C CA . VAL A 1 282 ? -7.742 -0.961 6.441 1.00 85.31 282 VAL A CA 1
ATOM 2088 C C . VAL A 1 282 ? -8.331 -1.608 7.697 1.00 85.31 282 VAL A C 1
ATOM 2090 O O . VAL A 1 282 ? -7.974 -2.737 8.050 1.00 85.31 282 VAL A O 1
ATOM 2093 N N . ILE A 1 283 ? -9.250 -0.927 8.375 1.00 88.88 283 ILE A N 1
ATOM 2094 C CA . ILE A 1 283 ? -10.136 -1.502 9.380 1.00 88.88 283 ILE A CA 1
ATOM 2095 C C . ILE A 1 283 ? -11.466 -1.799 8.682 1.00 88.88 283 ILE A C 1
ATOM 2097 O O . ILE A 1 283 ? -12.201 -0.871 8.362 1.00 88.88 283 ILE A O 1
ATOM 2101 N N . PRO A 1 284 ? -11.808 -3.077 8.445 1.00 86.31 284 PRO A N 1
ATOM 2102 C CA . PRO A 1 284 ? -12.975 -3.415 7.640 1.00 86.31 284 PRO A CA 1
ATOM 2103 C C . PRO A 1 284 ? -14.264 -2.834 8.228 1.00 86.31 284 PRO A C 1
ATOM 2105 O O . PRO A 1 284 ? -14.519 -2.945 9.433 1.00 86.31 284 PRO A O 1
ATOM 2108 N N . ALA A 1 285 ? -15.107 -2.262 7.370 1.00 78.31 285 ALA A N 1
ATOM 2109 C CA . ALA A 1 285 ? -16.400 -1.730 7.776 1.00 78.31 285 ALA A CA 1
ATOM 2110 C C . ALA A 1 285 ? -17.237 -2.796 8.512 1.00 78.31 285 ALA A C 1
ATOM 2112 O O . ALA A 1 285 ? -17.384 -3.937 8.071 1.00 78.31 285 ALA A O 1
ATOM 2113 N N . GLY A 1 286 ? -17.799 -2.419 9.662 1.00 78.00 286 GLY A N 1
ATOM 2114 C CA . GLY A 1 286 ? -18.594 -3.312 10.513 1.00 78.00 286 GLY A CA 1
ATOM 2115 C C . GLY A 1 286 ? -17.790 -4.203 11.469 1.00 78.00 286 GLY A C 1
ATOM 2116 O O . GLY A 1 286 ? -18.383 -4.733 12.413 1.00 78.00 286 GLY A O 1
ATOM 2117 N N . SER A 1 287 ? -16.469 -4.319 11.306 1.00 86.25 287 SER A N 1
ATOM 2118 C CA . SER A 1 287 ? -15.616 -5.001 12.284 1.00 86.25 287 SER A CA 1
ATOM 2119 C C . SER A 1 287 ? -15.538 -4.184 13.576 1.00 86.25 287 SER A C 1
ATOM 2121 O O . SER A 1 287 ? -15.227 -2.991 13.533 1.00 86.25 287 SER A O 1
ATOM 2123 N N . PRO A 1 288 ? -15.836 -4.772 14.752 1.00 91.62 288 PRO A N 1
ATOM 2124 C CA . PRO A 1 288 ? -15.770 -4.030 16.005 1.00 91.62 288 PRO A CA 1
ATOM 2125 C C . PRO A 1 288 ? -14.342 -3.582 16.321 1.00 91.62 288 PRO A C 1
ATOM 2127 O O . PRO A 1 288 ? -13.441 -4.413 16.413 1.00 91.62 288 PRO A O 1
ATOM 2130 N N . LEU A 1 289 ? -14.149 -2.286 16.561 1.00 94.56 289 LEU A N 1
ATOM 2131 C CA . LEU A 1 289 ? -12.868 -1.734 17.000 1.00 94.56 289 LEU A CA 1
ATOM 2132 C C . LEU A 1 289 ? -12.859 -1.486 18.516 1.00 94.56 289 LEU A C 1
ATOM 2134 O O . LEU A 1 289 ? -13.694 -0.743 19.027 1.00 94.56 289 LEU A O 1
ATOM 2138 N N . GLU A 1 290 ? -11.882 -2.051 19.226 1.00 95.06 290 GLU A N 1
ATOM 2139 C CA . GLU A 1 290 ? -11.640 -1.839 20.661 1.00 95.06 290 GLU A CA 1
ATOM 2140 C C . GLU A 1 290 ? -10.208 -1.326 20.884 1.00 95.06 290 GLU A C 1
ATOM 2142 O O . GLU A 1 290 ? -9.249 -1.918 20.392 1.00 95.06 290 GLU A O 1
ATOM 2147 N N . ILE A 1 291 ? -10.040 -0.247 21.654 1.00 96.38 291 ILE A N 1
ATOM 2148 C CA . ILE A 1 291 ? -8.724 0.313 22.008 1.00 96.38 291 ILE A CA 1
ATOM 2149 C C . ILE A 1 291 ? -8.631 0.370 23.530 1.00 96.38 291 ILE A C 1
ATOM 2151 O O . ILE A 1 291 ? -9.389 1.102 24.168 1.00 96.38 291 ILE A O 1
ATOM 2155 N N . ARG A 1 292 ? -7.711 -0.398 24.117 1.00 94.69 292 ARG A N 1
ATOM 2156 C CA . ARG A 1 292 ? -7.538 -0.503 25.574 1.00 94.69 292 ARG A CA 1
ATOM 2157 C C . ARG A 1 292 ? -6.648 0.601 26.129 1.00 94.69 292 ARG A C 1
ATOM 2159 O O . ARG A 1 292 ? -5.931 1.273 25.393 1.00 94.69 292 ARG A O 1
ATOM 2166 N N . GLU A 1 293 ? -6.712 0.790 27.444 1.00 93.75 293 GLU A N 1
ATOM 2167 C CA . GLU A 1 293 ? -5.924 1.799 28.156 1.00 93.75 293 GLU A CA 1
ATOM 2168 C C . GLU A 1 293 ? -4.429 1.723 27.811 1.00 93.75 293 GLU A C 1
ATOM 2170 O O . GLU A 1 293 ? -3.830 0.649 27.746 1.00 93.75 293 GLU A O 1
ATOM 2175 N N . GLY A 1 294 ? -3.831 2.892 27.570 1.00 93.44 294 GLY A N 1
ATOM 2176 C CA . GLY A 1 294 ? -2.423 3.027 27.195 1.00 93.44 294 GLY A CA 1
ATOM 2177 C C . GLY A 1 294 ? -2.087 2.599 25.762 1.00 93.44 294 GLY A C 1
ATOM 2178 O O . GLY A 1 294 ? -0.942 2.773 25.347 1.00 93.44 294 GLY A O 1
ATOM 2179 N N . ALA A 1 295 ? -3.047 2.062 25.005 1.00 97.69 295 ALA A N 1
ATOM 2180 C CA . ALA A 1 295 ? -2.882 1.743 23.595 1.00 97.69 295 ALA A CA 1
ATOM 2181 C C . ALA A 1 295 ? -3.375 2.879 22.688 1.00 97.69 295 ALA A C 1
ATOM 2183 O O . ALA A 1 295 ? -4.219 3.696 23.076 1.00 97.69 295 ALA A O 1
ATOM 2184 N N . THR A 1 296 ? -2.869 2.894 21.457 1.00 98.00 296 THR A N 1
ATOM 2185 C CA . THR A 1 296 ? -3.205 3.908 20.455 1.00 98.00 296 THR A CA 1
ATOM 2186 C C . THR A 1 296 ? -3.572 3.249 19.132 1.00 98.00 296 THR A C 1
ATOM 2188 O O . THR A 1 296 ? -2.810 2.434 18.610 1.00 98.00 296 THR A O 1
ATOM 2191 N N . LEU A 1 297 ? -4.714 3.638 18.563 1.00 96.94 297 LEU A N 1
ATOM 2192 C CA . LEU A 1 297 ? -4.944 3.535 17.126 1.00 96.94 297 LEU A CA 1
ATOM 2193 C C . LEU A 1 297 ? -4.598 4.885 16.495 1.00 96.94 297 LEU A C 1
ATOM 2195 O O . LEU A 1 297 ? -5.259 5.892 16.764 1.00 96.94 297 LEU A O 1
ATOM 2199 N N . ASP A 1 298 ? -3.546 4.894 15.682 1.00 95.19 298 ASP A N 1
ATOM 2200 C CA . ASP A 1 298 ? -3.114 6.062 14.931 1.00 95.19 298 ASP A CA 1
ATOM 2201 C C . ASP A 1 298 ? -3.608 5.990 13.484 1.00 95.19 298 ASP A C 1
ATOM 2203 O O . ASP A 1 298 ? -3.198 5.117 12.724 1.00 95.19 298 ASP A O 1
ATOM 2207 N N . VAL A 1 299 ? -4.498 6.902 13.106 1.00 89.75 299 VAL A N 1
ATOM 2208 C CA . VAL A 1 299 ? -5.102 6.970 11.776 1.00 89.75 299 VAL A CA 1
ATOM 2209 C C . VAL A 1 299 ? -4.578 8.209 11.060 1.00 89.75 299 VAL A C 1
ATOM 2211 O O . VAL A 1 299 ? -4.980 9.334 11.361 1.00 89.75 299 VAL A O 1
ATOM 2214 N N . SER A 1 300 ? -3.675 8.003 10.099 1.00 82.31 300 SER A N 1
ATOM 2215 C CA . SER A 1 300 ? -3.040 9.091 9.338 1.00 82.31 300 SER A CA 1
ATOM 2216 C C . SER A 1 300 ? -3.702 9.362 7.982 1.00 82.31 300 SER A C 1
ATOM 2218 O O . SER A 1 300 ? -3.299 10.280 7.271 1.00 82.31 300 SER A O 1
ATOM 2220 N N . VAL A 1 301 ? -4.721 8.583 7.617 1.00 76.31 301 VAL A N 1
ATOM 2221 C CA . VAL A 1 301 ? -5.431 8.684 6.335 1.00 76.31 301 VAL A CA 1
ATOM 2222 C C . VAL A 1 301 ? -6.918 8.944 6.529 1.00 76.31 301 VAL A C 1
ATOM 2224 O O . VAL A 1 301 ? -7.387 9.200 7.643 1.00 76.31 301 VAL A O 1
ATOM 2227 N N . ARG A 1 302 ? -7.669 8.964 5.426 1.00 75.31 302 ARG A N 1
ATOM 2228 C CA . ARG A 1 302 ? -9.118 8.868 5.514 1.00 75.31 302 ARG A CA 1
ATOM 2229 C C . ARG A 1 302 ? -9.454 7.408 5.773 1.00 75.31 302 ARG A C 1
ATOM 2231 O O . ARG A 1 302 ? -9.096 6.562 4.972 1.00 75.31 302 ARG A O 1
ATOM 2238 N N . GLU A 1 303 ? -10.064 7.141 6.914 1.00 80.44 303 GLU A N 1
ATOM 2239 C CA . GLU A 1 303 ? -10.431 5.803 7.368 1.00 80.44 303 GLU A CA 1
ATOM 2240 C C . GLU A 1 303 ? -11.718 5.962 8.167 1.00 80.44 303 GLU A C 1
ATOM 2242 O O . GLU A 1 303 ? -11.739 6.642 9.204 1.00 80.44 303 GLU A O 1
ATOM 2247 N N . SER A 1 304 ? -12.801 5.405 7.641 1.00 81.19 304 SER A N 1
ATOM 2248 C CA . SER A 1 304 ? -14.113 5.500 8.262 1.00 81.19 304 SER A CA 1
ATOM 2249 C C . SER A 1 304 ? -14.259 4.428 9.334 1.00 81.19 304 SER A C 1
ATOM 2251 O O . SER A 1 304 ? -13.859 3.286 9.152 1.00 81.19 304 SER A O 1
ATOM 2253 N N . ILE A 1 305 ? -14.822 4.793 10.486 1.00 84.50 305 ILE A N 1
ATOM 2254 C CA . ILE A 1 305 ? -15.067 3.842 11.572 1.00 84.50 305 ILE A CA 1
ATOM 2255 C C . ILE A 1 305 ? -16.569 3.759 11.811 1.00 84.50 305 ILE A C 1
ATOM 2257 O O . ILE A 1 305 ? -17.180 4.689 12.346 1.00 84.50 305 ILE A O 1
ATOM 2261 N N . GLY A 1 306 ? -17.154 2.624 11.429 1.00 85.88 306 GLY A N 1
ATOM 2262 C CA . GLY A 1 306 ? -18.584 2.356 11.586 1.00 85.88 306 GLY A CA 1
ATOM 2263 C C . GLY A 1 306 ? -18.967 1.670 12.898 1.00 85.88 306 GLY A C 1
ATOM 2264 O O . GLY A 1 306 ? -20.096 1.829 13.356 1.00 85.88 306 GLY A O 1
ATOM 2265 N N . THR A 1 307 ? -18.064 0.912 13.534 1.00 91.25 307 THR A N 1
ATOM 2266 C CA . THR A 1 307 ? -18.364 0.183 14.782 1.00 91.25 307 THR A CA 1
ATOM 2267 C C . THR A 1 307 ? -17.268 0.351 15.830 1.00 91.25 307 THR A C 1
ATOM 2269 O O . THR A 1 307 ? -16.140 -0.094 15.646 1.00 91.25 307 THR A O 1
ATOM 2272 N N . LEU A 1 308 ? -17.623 0.937 16.975 1.00 92.88 308 LEU A N 1
ATOM 2273 C CA . LEU A 1 308 ? -16.735 1.111 18.127 1.00 92.88 308 LEU A CA 1
ATOM 2274 C C . LEU A 1 308 ? -17.190 0.259 19.309 1.00 92.88 308 LEU A C 1
ATOM 2276 O O . LEU A 1 308 ? -18.382 0.159 19.602 1.00 92.88 308 LEU A O 1
ATOM 2280 N N . ARG A 1 309 ? -16.227 -0.287 20.046 1.00 92.31 309 ARG A N 1
ATOM 2281 C CA . ARG A 1 309 ? -16.415 -0.902 21.355 1.00 92.31 309 ARG A CA 1
ATOM 2282 C C . ARG A 1 309 ? -15.551 -0.184 22.382 1.00 92.31 309 ARG A C 1
ATOM 2284 O O . ARG A 1 309 ? -14.345 -0.041 22.206 1.00 92.31 309 ARG A O 1
ATOM 2291 N N . VAL A 1 310 ? -16.174 0.239 23.475 1.00 89.69 310 VAL A N 1
ATOM 2292 C CA . VAL A 1 310 ? -15.504 0.943 24.569 1.00 89.69 310 VAL A CA 1
ATOM 2293 C C . VAL A 1 310 ? -15.805 0.241 25.887 1.00 89.69 310 VAL A C 1
ATOM 2295 O O . VAL A 1 310 ? -16.966 0.038 26.246 1.00 89.69 310 VAL A O 1
ATOM 2298 N N . ASP A 1 311 ? -14.755 -0.115 26.621 1.00 84.19 311 ASP A N 1
ATOM 2299 C CA . ASP A 1 311 ? -14.872 -0.488 28.028 1.00 84.19 311 ASP A CA 1
ATOM 2300 C C . ASP A 1 311 ? -14.879 0.790 28.876 1.00 84.19 311 ASP A C 1
ATOM 2302 O O . ASP A 1 311 ? -14.010 1.654 28.728 1.00 84.19 311 ASP A O 1
ATOM 2306 N N . MET A 1 312 ? -15.883 0.944 29.743 1.00 76.94 312 MET A N 1
ATOM 2307 C CA . MET A 1 312 ? -16.015 2.146 30.571 1.00 76.94 312 MET A CA 1
ATOM 2308 C C . MET A 1 312 ? -14.905 2.308 31.611 1.00 76.94 312 MET A C 1
ATOM 2310 O O . MET A 1 312 ? -14.747 3.408 32.140 1.00 76.94 312 MET A O 1
ATOM 2314 N N . LEU A 1 313 ? -14.178 1.242 31.949 1.00 75.56 313 LEU A N 1
ATOM 2315 C CA . LEU A 1 313 ? -13.101 1.305 32.936 1.00 75.56 313 LEU A CA 1
ATOM 2316 C C . LEU A 1 313 ? -11.751 1.644 32.308 1.00 75.56 313 LEU A C 1
ATOM 2318 O O . LEU A 1 313 ? -10.885 2.168 33.002 1.00 75.56 313 LEU A O 1
ATOM 2322 N N . SER A 1 314 ? -11.565 1.343 31.022 1.00 80.50 314 SER A N 1
ATOM 2323 C CA . SER A 1 314 ? -10.259 1.437 30.376 1.00 80.50 314 SER A CA 1
ATOM 2324 C C . SER A 1 314 ? -10.401 1.557 28.861 1.00 80.50 314 SER A C 1
ATOM 2326 O O . SER A 1 314 ? -10.761 0.590 28.188 1.00 80.50 314 SER A O 1
ATOM 2328 N N . ALA A 1 315 ? -10.051 2.714 28.306 1.00 89.38 315 ALA A N 1
ATOM 2329 C CA . ALA A 1 315 ? -9.910 2.880 26.866 1.00 89.38 315 ALA A CA 1
ATOM 2330 C C . ALA A 1 315 ? -8.677 3.719 26.546 1.00 89.38 315 ALA A C 1
ATOM 2332 O O . ALA A 1 315 ? -8.165 4.448 27.395 1.00 89.38 315 ALA A O 1
ATOM 2333 N N . GLY A 1 316 ? -8.165 3.541 25.335 1.00 93.88 316 GLY A N 1
ATOM 2334 C CA . GLY A 1 316 ? -6.958 4.210 24.874 1.00 93.88 316 GLY A CA 1
ATOM 2335 C C . GLY A 1 316 ? -7.240 5.452 24.041 1.00 93.88 316 GLY A C 1
ATOM 2336 O O . GLY A 1 316 ? -8.195 6.198 24.273 1.00 93.88 316 GLY A O 1
ATOM 2337 N N . THR A 1 317 ? -6.373 5.668 23.058 1.00 95.56 317 THR A N 1
ATOM 2338 C CA . THR A 1 317 ? -6.409 6.837 22.176 1.00 95.56 317 THR A CA 1
ATOM 2339 C C . THR A 1 317 ? -6.743 6.437 20.746 1.00 95.56 317 THR A C 1
ATOM 2341 O O . THR A 1 317 ? -6.141 5.517 20.196 1.00 95.56 317 THR A O 1
ATOM 2344 N N . LEU A 1 318 ? -7.657 7.179 20.127 1.00 95.12 318 LEU A N 1
ATOM 2345 C CA . LEU A 1 318 ? -7.899 7.197 18.691 1.00 95.12 318 LEU A CA 1
ATOM 2346 C C . LEU A 1 318 ? -7.462 8.564 18.152 1.00 95.12 318 LEU A C 1
ATOM 2348 O O . LEU A 1 318 ? -8.069 9.583 18.484 1.00 95.12 318 LEU A O 1
ATOM 2352 N N . THR A 1 319 ? -6.398 8.630 17.349 1.00 94.81 319 THR A N 1
ATOM 2353 C CA . THR A 1 319 ? -5.847 9.937 16.922 1.00 94.81 319 THR A CA 1
ATOM 2354 C C . THR A 1 319 ? -6.794 10.694 15.989 1.00 94.81 319 THR A C 1
ATOM 2356 O O . THR A 1 319 ? -6.874 11.926 16.045 1.00 94.81 319 THR A O 1
ATOM 2359 N N . LYS A 1 320 ? -7.582 9.967 15.193 1.00 91.44 320 LYS A N 1
ATOM 2360 C CA . LYS A 1 320 ? -8.602 10.517 14.303 1.00 91.44 320 LYS A CA 1
ATOM 2361 C C . LYS A 1 320 ? -9.799 9.574 14.202 1.00 91.44 320 LYS A C 1
ATOM 2363 O O . LYS A 1 320 ? -9.634 8.388 13.942 1.00 91.44 320 LYS A O 1
ATOM 2368 N N . LEU A 1 321 ? -11.001 10.117 14.385 1.00 89.88 321 LEU A N 1
ATOM 2369 C CA . LEU A 1 321 ? -12.265 9.437 14.108 1.00 89.88 321 LEU A CA 1
ATOM 2370 C C . LEU A 1 321 ? -12.942 10.101 12.908 1.00 89.88 321 LEU A C 1
ATOM 2372 O O . LEU A 1 321 ? -13.306 11.275 12.980 1.00 89.88 321 LEU A O 1
ATOM 2376 N N . MET A 1 322 ? -13.166 9.345 11.836 1.00 88.31 322 MET A N 1
ATOM 2377 C CA . MET A 1 322 ? -14.127 9.718 10.797 1.00 88.31 322 MET A CA 1
ATOM 2378 C C . MET A 1 322 ? -15.393 8.894 11.010 1.00 88.31 322 MET A C 1
ATOM 2380 O O . MET A 1 322 ? -15.402 7.683 10.802 1.00 88.31 322 MET A O 1
ATOM 2384 N N . ALA A 1 323 ? -16.446 9.538 11.513 1.00 85.94 323 ALA A N 1
ATOM 2385 C CA . ALA A 1 323 ? -17.667 8.834 11.884 1.00 85.94 323 ALA A CA 1
ATOM 2386 C C . ALA A 1 323 ? -18.551 8.551 10.660 1.00 85.94 323 ALA A C 1
ATOM 2388 O O . ALA A 1 323 ? -18.990 9.480 9.969 1.00 85.94 323 ALA A O 1
ATOM 2389 N N . GLU A 1 324 ? -18.886 7.280 10.439 1.00 84.69 324 GLU A N 1
ATOM 2390 C CA . GLU A 1 324 ? -19.856 6.892 9.414 1.00 84.69 324 GLU A CA 1
ATOM 2391 C C . GLU A 1 324 ? -21.291 7.285 9.794 1.00 84.69 324 GLU A C 1
ATOM 2393 O O . GLU A 1 324 ? -21.650 7.302 10.979 1.00 84.69 324 GLU A O 1
ATOM 2398 N N . PRO A 1 325 ? -22.168 7.560 8.815 1.00 85.88 325 PRO A N 1
ATOM 2399 C CA . PRO A 1 325 ? -23.604 7.589 9.055 1.00 85.88 325 PRO A CA 1
ATOM 2400 C C . PRO A 1 325 ? -24.097 6.247 9.614 1.00 85.88 325 PRO A C 1
ATOM 2402 O O . PRO A 1 325 ? -23.718 5.188 9.131 1.00 85.88 325 PRO A O 1
ATOM 2405 N N . SER A 1 326 ? -25.012 6.278 10.585 1.00 88.75 326 SER A N 1
ATOM 2406 C CA . SER A 1 326 ? -25.633 5.069 11.164 1.00 88.75 326 SER A CA 1
ATOM 2407 C C . SER A 1 326 ? -24.665 4.074 11.825 1.00 88.75 326 SER A C 1
ATOM 2409 O O . SER A 1 326 ? -25.001 2.895 11.950 1.00 88.75 326 SER A O 1
ATOM 2411 N N . GLY A 1 327 ? -23.499 4.535 12.290 1.00 90.81 327 GLY A N 1
ATOM 2412 C CA . GLY A 1 327 ? -22.550 3.695 13.019 1.00 90.81 327 GLY A CA 1
ATOM 2413 C C . GLY A 1 327 ? -23.104 3.116 14.330 1.00 90.81 327 GLY A C 1
ATOM 2414 O O . GLY A 1 327 ? -24.199 3.453 14.794 1.00 90.81 327 GLY A O 1
ATOM 2415 N N . THR A 1 328 ? -22.345 2.218 14.949 1.00 93.50 328 THR A N 1
ATOM 2416 C CA . THR A 1 328 ? -22.727 1.531 16.187 1.00 93.50 328 THR A CA 1
ATOM 2417 C C . THR A 1 328 ? -21.654 1.679 17.260 1.00 93.50 328 THR A C 1
ATOM 2419 O O . THR A 1 328 ? -20.475 1.439 17.023 1.00 93.50 328 THR A O 1
ATOM 2422 N N . LEU A 1 329 ? -22.070 2.029 18.477 1.00 93.25 329 LEU A N 1
ATOM 2423 C CA . LEU A 1 329 ? -21.227 2.027 19.668 1.00 93.25 329 LEU A CA 1
ATOM 2424 C C . LEU A 1 329 ? -21.700 0.949 20.646 1.00 93.25 329 LEU A C 1
ATOM 2426 O O . LEU A 1 329 ? -22.839 0.982 21.115 1.00 93.25 329 LEU A O 1
ATOM 2430 N N . TYR A 1 330 ? -20.795 0.051 21.015 1.00 92.44 330 TYR A N 1
ATOM 2431 C CA . TYR A 1 330 ? -20.959 -0.902 22.104 1.00 92.44 330 TYR A CA 1
ATOM 2432 C C . TYR A 1 330 ? -20.193 -0.424 23.335 1.00 92.44 330 TYR A C 1
ATOM 2434 O O . TYR A 1 330 ? -19.001 -0.134 23.269 1.00 92.44 330 TYR A O 1
ATOM 2442 N N . ILE A 1 331 ? -20.870 -0.374 24.475 1.00 89.94 331 ILE A N 1
ATOM 2443 C CA . ILE A 1 331 ? -20.294 -0.002 25.763 1.00 89.94 331 ILE A CA 1
ATOM 2444 C C . ILE A 1 331 ? -20.368 -1.221 26.678 1.00 89.94 331 ILE A C 1
ATOM 2446 O O . ILE A 1 331 ? -21.451 -1.774 26.889 1.00 89.94 331 ILE A O 1
ATOM 2450 N N . VAL A 1 332 ? -19.225 -1.627 27.229 1.00 85.56 332 VAL A N 1
ATOM 2451 C CA . VAL A 1 332 ? -19.181 -2.592 28.336 1.00 85.56 332 VAL A CA 1
ATOM 2452 C C . VAL A 1 332 ? -19.339 -1.803 29.633 1.00 85.56 332 VAL A C 1
ATOM 2454 O O . VAL A 1 332 ? -18.428 -1.086 30.052 1.00 85.56 332 VAL A O 1
ATOM 2457 N N . ASN A 1 333 ? -20.524 -1.876 30.239 1.00 76.31 333 ASN A N 1
ATOM 2458 C CA . ASN A 1 333 ? -20.927 -1.040 31.363 1.00 76.31 333 ASN A CA 1
ATOM 2459 C C . ASN A 1 333 ? -20.645 -1.733 32.702 1.00 76.31 333 ASN A C 1
ATOM 2461 O O . ASN A 1 333 ? -21.538 -2.160 33.428 1.00 76.31 333 ASN A O 1
ATOM 2465 N N . ALA A 1 334 ? -19.370 -1.777 33.083 1.00 66.94 334 ALA A N 1
ATOM 2466 C CA . ALA A 1 334 ? -18.953 -2.351 34.363 1.00 66.94 334 ALA A CA 1
ATOM 2467 C C . ALA A 1 334 ? -19.425 -1.558 35.612 1.00 66.94 334 ALA A C 1
ATOM 2469 O O . ALA A 1 334 ? -19.202 -2.006 36.736 1.00 66.94 334 ALA A O 1
ATOM 2470 N N . GLY A 1 335 ? -20.057 -0.386 35.444 1.00 61.91 335 GLY A N 1
ATOM 2471 C CA . GLY A 1 335 ? -20.419 0.546 36.525 1.00 61.91 335 GLY A CA 1
ATOM 2472 C C . GLY A 1 335 ? -21.922 0.727 36.785 1.00 61.91 335 GLY A C 1
ATOM 2473 O O . GLY A 1 335 ? -22.289 1.455 37.706 1.00 61.91 335 GLY A O 1
ATOM 2474 N N . GLY A 1 336 ? -22.802 0.114 35.986 1.00 61.00 336 GLY A N 1
ATOM 2475 C CA . GLY A 1 336 ? -24.263 0.198 36.135 1.00 61.00 336 GLY A CA 1
ATOM 2476 C C . GLY A 1 336 ? -24.891 1.581 35.870 1.00 61.00 336 GLY A C 1
ATOM 2477 O O . GLY A 1 336 ? -26.045 1.804 36.232 1.00 61.00 336 GLY A O 1
ATOM 2478 N N . GLN A 1 337 ? -24.160 2.525 35.265 1.00 61.28 337 GLN A N 1
ATOM 2479 C CA . GLN A 1 337 ? -24.636 3.884 34.943 1.00 61.28 337 GLN A CA 1
ATOM 2480 C C . GLN A 1 337 ? -25.297 3.911 33.555 1.00 61.28 337 GLN A C 1
ATOM 2482 O O . GLN A 1 337 ? -24.737 3.365 32.614 1.00 61.28 337 GLN A O 1
ATOM 2487 N N . SER A 1 338 ? -26.456 4.561 33.385 1.00 57.44 338 SER A N 1
ATOM 2488 C CA . SER A 1 338 ? -27.214 4.529 32.115 1.00 57.44 338 SER A CA 1
ATOM 2489 C C . SER A 1 338 ? -27.222 5.839 31.306 1.00 57.44 338 SER A C 1
ATOM 2491 O O . SER A 1 338 ? -27.758 5.861 30.201 1.00 57.44 338 SER A O 1
ATOM 2493 N N . SER A 1 339 ? -26.677 6.951 31.821 1.00 61.72 339 SER A N 1
ATOM 2494 C CA . SER A 1 339 ? -26.656 8.251 31.116 1.00 61.72 339 SER A CA 1
ATOM 2495 C C . SER A 1 339 ? -25.664 9.248 31.728 1.00 61.72 339 SER A C 1
ATOM 2497 O O . SER A 1 339 ? -25.342 9.122 32.905 1.00 61.72 339 SER A O 1
ATOM 2499 N N . GLY A 1 340 ? -25.247 10.274 30.968 1.00 59.88 340 GLY A N 1
ATOM 2500 C CA . GLY A 1 340 ? -24.304 11.303 31.445 1.00 59.88 340 GLY A CA 1
ATOM 2501 C C . GLY A 1 340 ? -22.856 10.813 31.507 1.00 59.88 340 GLY A C 1
ATOM 2502 O O . GLY A 1 340 ? -22.040 11.352 32.249 1.00 59.88 340 GLY A O 1
ATOM 2503 N N . LEU A 1 341 ? -22.565 9.758 30.750 1.00 76.19 341 LEU A N 1
ATOM 2504 C CA . LEU A 1 341 ? -21.305 9.042 30.780 1.00 76.19 341 LEU A CA 1
ATOM 2505 C C . LEU A 1 341 ? -20.292 9.720 29.853 1.00 76.19 341 LEU A C 1
ATOM 2507 O O . LEU A 1 341 ? -20.558 9.901 28.661 1.00 76.19 341 LEU A O 1
ATOM 2511 N N . VAL A 1 342 ? -19.130 10.055 30.406 1.00 81.69 342 VAL A N 1
ATOM 2512 C CA . VAL A 1 342 ? -17.932 10.397 29.634 1.00 81.69 342 VAL A CA 1
ATOM 2513 C C . VAL A 1 342 ? -17.140 9.111 29.458 1.00 81.69 342 VAL A C 1
ATOM 2515 O O . VAL A 1 342 ? -16.780 8.465 30.441 1.00 81.69 342 VAL A O 1
ATOM 2518 N N . LEU A 1 343 ? -16.928 8.711 28.210 1.00 86.38 343 LEU A N 1
ATOM 2519 C CA . LEU A 1 343 ? -16.200 7.494 27.887 1.00 86.38 343 LEU A CA 1
ATOM 2520 C C . LEU A 1 343 ? -14.693 7.770 27.922 1.00 86.38 343 LEU A C 1
ATOM 2522 O O . LEU A 1 343 ? -14.272 8.810 27.417 1.00 86.38 343 LEU A O 1
ATOM 2526 N N . PRO A 1 344 ? -13.868 6.849 28.451 1.00 86.69 344 PRO A N 1
ATOM 2527 C CA . PRO A 1 344 ? -12.424 7.064 28.587 1.00 86.69 344 PRO A CA 1
ATOM 2528 C C . PRO A 1 344 ? -11.656 7.033 27.252 1.00 86.69 344 PRO A C 1
ATOM 2530 O O . PRO A 1 344 ? -10.434 7.126 27.249 1.00 86.69 344 PRO A O 1
ATOM 2533 N N . LEU A 1 345 ? -12.347 6.896 26.113 1.00 91.00 345 LEU A N 1
ATOM 2534 C CA . LEU A 1 345 ? -11.737 6.924 24.787 1.00 91.00 345 LEU A CA 1
ATOM 2535 C C . LEU A 1 345 ? -11.379 8.367 24.420 1.00 91.00 345 LEU A C 1
ATOM 2537 O O . LEU A 1 345 ? -12.268 9.206 24.244 1.00 91.00 345 LEU A O 1
ATOM 2541 N N . THR A 1 346 ? -10.085 8.632 24.268 1.00 91.88 346 THR A N 1
ATOM 2542 C CA . THR A 1 346 ? -9.596 9.939 23.812 1.00 91.88 346 THR A CA 1
ATOM 2543 C C . THR A 1 346 ? -9.631 9.995 22.290 1.00 91.88 346 THR A C 1
ATOM 2545 O O . THR A 1 346 ? -9.067 9.118 21.636 1.00 91.88 346 THR A O 1
ATOM 2548 N N . ILE A 1 347 ? -10.260 11.027 21.726 1.00 92.12 347 ILE A N 1
ATOM 2549 C CA . ILE A 1 347 ? -10.309 11.275 20.283 1.00 92.12 347 ILE A CA 1
ATOM 2550 C C . ILE A 1 347 ? -9.509 12.542 19.982 1.00 92.12 347 ILE A C 1
ATOM 2552 O O . ILE A 1 347 ? -9.882 13.633 20.413 1.00 92.12 347 ILE A O 1
ATOM 2556 N N . GLY A 1 348 ? -8.414 12.404 19.231 1.00 90.50 348 GLY A N 1
ATOM 2557 C CA . GLY A 1 348 ? -7.557 13.539 18.875 1.00 90.50 348 GLY A CA 1
ATOM 2558 C C . GLY A 1 348 ? -8.244 14.518 17.917 1.00 90.50 348 GLY A C 1
ATOM 2559 O O . GLY A 1 348 ? -8.283 15.722 18.163 1.00 90.50 348 GLY A O 1
ATOM 2560 N N . SER A 1 349 ? -8.827 14.000 16.835 1.00 91.31 349 SER A N 1
ATOM 2561 C CA . SER A 1 349 ? -9.584 14.775 15.847 1.00 91.31 349 SER A CA 1
ATOM 2562 C C . SER A 1 349 ? -10.846 14.035 15.398 1.00 91.31 349 SER A C 1
ATOM 2564 O O . SER A 1 349 ? -10.899 12.806 15.418 1.00 91.31 349 SER A O 1
ATOM 2566 N N . LEU A 1 350 ? -11.881 14.789 15.015 1.00 89.38 350 LEU A N 1
ATOM 2567 C CA . LEU A 1 350 ? -13.185 14.253 14.619 1.00 89.38 350 LEU A CA 1
ATOM 2568 C C . LEU A 1 350 ? -13.653 14.871 13.298 1.00 89.38 350 LEU A C 1
ATOM 2570 O O . LEU A 1 350 ? -13.871 16.082 13.227 1.00 89.38 350 LEU A O 1
ATOM 2574 N N . GLU A 1 351 ? -13.910 14.021 12.309 1.00 89.94 351 GLU A N 1
ATOM 2575 C CA . GLU A 1 351 ? -14.661 14.342 11.092 1.00 89.94 351 GLU A CA 1
ATOM 2576 C C . GLU A 1 351 ? -16.029 13.638 11.116 1.00 89.94 351 GLU A C 1
ATOM 2578 O O . GLU A 1 351 ? -16.213 12.621 11.786 1.00 89.94 351 GLU A O 1
ATOM 2583 N N . GLY A 1 352 ? -17.020 14.189 10.407 1.00 85.25 352 GLY A N 1
ATOM 2584 C CA . GLY A 1 352 ? -18.378 13.630 10.420 1.00 85.25 352 GLY A CA 1
ATOM 2585 C C . GLY A 1 352 ? -19.100 13.820 11.760 1.00 85.25 352 GLY A C 1
ATOM 2586 O O . GLY A 1 352 ? -19.923 12.994 12.145 1.00 85.25 352 GLY A O 1
ATOM 2587 N N . ARG A 1 353 ? -18.811 14.908 12.492 1.00 87.75 353 ARG A N 1
ATOM 2588 C CA . ARG A 1 353 ? -19.411 15.199 13.811 1.00 87.75 353 ARG A CA 1
ATOM 2589 C C . ARG A 1 353 ? -20.942 15.094 13.810 1.00 87.75 353 ARG A C 1
ATOM 2591 O O . ARG A 1 353 ? -21.509 14.574 14.769 1.00 87.75 353 ARG A O 1
ATOM 2598 N N . ASP A 1 354 ? -21.592 15.534 12.737 1.00 87.00 354 ASP A N 1
ATOM 2599 C CA . ASP A 1 354 ? -23.053 15.508 12.603 1.00 87.00 354 ASP A CA 1
ATOM 2600 C C . ASP A 1 354 ? -23.620 14.082 12.476 1.00 87.00 354 ASP A C 1
ATOM 2602 O O . ASP A 1 354 ? -24.787 13.841 12.792 1.00 87.00 354 ASP A O 1
ATOM 2606 N N . HIS A 1 355 ? -22.795 13.103 12.091 1.00 89.69 355 HIS A N 1
ATOM 2607 C CA . HIS A 1 355 ? -23.204 11.704 11.978 1.00 89.69 355 HIS A CA 1
ATOM 2608 C C . HIS A 1 355 ? -23.339 11.015 13.339 1.00 89.69 355 HIS A C 1
ATOM 2610 O O . HIS A 1 355 ? -24.172 10.116 13.471 1.00 89.69 355 HIS A O 1
ATOM 2616 N N . LEU A 1 356 ? -22.612 11.458 14.374 1.00 88.44 356 LEU A N 1
ATOM 2617 C CA . LEU A 1 356 ? -22.638 10.840 15.712 1.00 88.44 356 LEU A CA 1
ATOM 2618 C C . LEU A 1 356 ? -24.046 10.793 16.333 1.00 88.44 356 LEU A C 1
ATOM 2620 O O . LEU A 1 356 ? -24.370 9.875 17.088 1.00 88.44 356 LEU A O 1
ATOM 2624 N N . GLY A 1 357 ? -24.925 11.738 15.985 1.00 85.62 357 GLY A N 1
ATOM 2625 C CA . GLY A 1 357 ? -26.316 11.748 16.451 1.00 85.62 357 GLY A CA 1
ATOM 2626 C C . GLY A 1 357 ? -27.178 10.596 15.907 1.00 85.62 357 GLY A C 1
ATOM 2627 O O . GLY A 1 357 ? -28.226 10.285 16.486 1.00 85.62 357 GLY A O 1
ATOM 2628 N N . SER A 1 358 ? -26.745 9.966 14.809 1.00 88.50 358 SER A N 1
ATOM 2629 C CA . SER A 1 358 ? -27.429 8.840 14.158 1.00 88.50 358 SER A CA 1
ATOM 2630 C C . SER A 1 358 ? -26.994 7.469 14.678 1.00 88.50 358 SER A C 1
ATOM 2632 O O . SER A 1 358 ? -27.663 6.477 14.391 1.00 88.50 358 SER A O 1
ATOM 2634 N N . TRP A 1 359 ? -25.913 7.406 15.459 1.00 92.19 359 TRP A N 1
ATOM 2635 C CA . TRP A 1 359 ? -25.329 6.141 15.883 1.00 92.19 359 TRP A CA 1
ATOM 2636 C C . TRP A 1 359 ? -26.239 5.368 16.840 1.00 92.19 359 TRP A C 1
ATOM 2638 O O . TRP A 1 359 ? -26.860 5.932 17.748 1.00 92.19 359 TRP A O 1
ATOM 2648 N N . ALA A 1 360 ? -26.296 4.050 16.659 1.00 93.62 360 ALA A N 1
ATOM 2649 C CA . ALA A 1 360 ? -26.937 3.153 17.607 1.00 93.62 360 ALA A CA 1
ATOM 2650 C C . ALA A 1 360 ? -26.000 2.903 18.795 1.00 93.62 360 ALA A C 1
ATOM 2652 O O . ALA A 1 360 ? -24.841 2.549 18.612 1.00 93.62 360 ALA A O 1
ATOM 2653 N N . VAL A 1 361 ? -26.508 3.053 20.019 1.00 92.50 361 VAL A N 1
ATOM 2654 C CA . VAL A 1 361 ? -25.736 2.794 21.241 1.00 92.50 361 VAL A CA 1
ATOM 2655 C C . VAL A 1 361 ? -26.282 1.552 21.928 1.00 92.50 361 VAL A C 1
ATOM 2657 O O . VAL A 1 361 ? -27.487 1.452 22.170 1.00 92.50 361 VAL A O 1
ATOM 2660 N N . TYR A 1 362 ? -25.396 0.626 22.268 1.00 91.62 362 TYR A N 1
ATOM 2661 C CA . TYR A 1 362 ? -25.689 -0.569 23.047 1.00 91.62 362 TYR A CA 1
ATOM 2662 C C . TYR A 1 362 ? -24.854 -0.549 24.326 1.00 91.62 362 TYR A C 1
ATOM 2664 O O . TYR A 1 362 ? -23.651 -0.319 24.271 1.00 91.62 362 TYR A O 1
ATOM 2672 N N . MET A 1 363 ? -25.477 -0.813 25.471 1.00 89.31 363 MET A N 1
ATOM 2673 C CA . MET A 1 363 ? -24.782 -1.055 26.740 1.00 89.31 363 MET A CA 1
ATOM 2674 C C . MET A 1 363 ? -25.058 -2.484 27.168 1.00 89.31 363 MET A C 1
ATOM 2676 O O . MET A 1 363 ? -26.227 -2.860 27.259 1.00 89.31 363 MET A O 1
ATOM 2680 N N . ASP A 1 364 ? -24.006 -3.273 27.381 1.00 88.06 364 ASP A N 1
ATOM 2681 C CA . ASP A 1 364 ? -24.106 -4.695 27.743 1.00 88.06 364 ASP A CA 1
ATOM 2682 C C . ASP A 1 364 ? -25.079 -5.472 26.833 1.00 88.06 364 ASP A C 1
ATOM 2684 O O . ASP A 1 364 ? -25.890 -6.285 27.272 1.00 88.06 364 ASP A O 1
ATOM 2688 N N . GLY A 1 365 ? -25.040 -5.161 25.532 1.00 87.75 365 GLY A N 1
ATOM 2689 C CA . GLY A 1 365 ? -25.902 -5.764 24.510 1.00 87.75 365 GLY A CA 1
ATOM 2690 C C . GLY A 1 365 ? -27.324 -5.193 24.423 1.00 87.75 365 GLY A C 1
ATOM 2691 O O . GLY A 1 365 ? -28.062 -5.542 23.504 1.00 87.75 365 GLY A O 1
ATOM 2692 N N . VAL A 1 366 ? -27.722 -4.280 25.313 1.00 89.62 366 VAL A N 1
ATOM 2693 C CA . VAL A 1 366 ? -29.054 -3.659 25.304 1.00 89.62 366 VAL A CA 1
ATOM 2694 C C . VAL A 1 366 ? -29.019 -2.318 24.580 1.00 89.62 366 VAL A C 1
ATOM 2696 O O . VAL A 1 366 ? -28.282 -1.406 24.965 1.00 89.62 366 VAL A O 1
ATOM 2699 N N . ARG A 1 367 ? -29.863 -2.174 23.551 1.00 92.50 367 ARG A N 1
ATOM 2700 C CA . ARG A 1 367 ? -30.002 -0.926 22.792 1.00 92.50 367 ARG A CA 1
ATOM 2701 C C . ARG A 1 367 ? -30.538 0.196 23.677 1.00 92.50 367 ARG A C 1
ATOM 2703 O O . ARG A 1 367 ? -31.603 0.071 24.279 1.00 92.50 367 ARG A O 1
ATOM 2710 N N . GLN A 1 368 ? -29.837 1.320 23.682 1.00 90.38 368 GLN A N 1
ATOM 2711 C CA . GLN A 1 368 ? -30.208 2.517 24.419 1.00 90.38 368 GLN A CA 1
ATOM 2712 C C . GLN A 1 368 ? -31.010 3.453 23.510 1.00 90.38 368 GLN A C 1
ATOM 2714 O O . GLN A 1 368 ? -30.517 3.955 22.499 1.00 90.38 368 GLN A O 1
ATOM 2719 N N . ASN A 1 369 ? -32.277 3.677 23.858 1.00 88.69 369 ASN A N 1
ATOM 2720 C CA . ASN A 1 369 ? -33.148 4.613 23.151 1.00 88.69 369 ASN A CA 1
ATOM 2721 C C . ASN A 1 369 ? -33.083 5.999 23.803 1.00 88.69 369 ASN A C 1
ATOM 2723 O O . ASN A 1 369 ? -32.905 6.115 25.011 1.00 88.69 369 ASN A O 1
ATOM 2727 N N . GLY A 1 370 ? -33.268 7.056 23.008 1.00 85.00 370 GLY A N 1
ATOM 2728 C CA . GLY A 1 370 ? -33.300 8.424 23.536 1.00 85.00 370 GLY A CA 1
ATOM 2729 C C . GLY A 1 370 ? -31.936 8.957 23.980 1.00 85.00 370 GLY A C 1
ATOM 2730 O O . GLY A 1 370 ? -31.893 9.907 24.751 1.00 85.00 370 GLY A O 1
ATOM 2731 N N . VAL A 1 371 ? -30.838 8.380 23.485 1.00 86.75 371 VAL A N 1
ATOM 2732 C CA . VAL A 1 371 ? -29.471 8.875 23.699 1.00 86.75 371 VAL A CA 1
ATOM 2733 C C . VAL A 1 371 ? -28.794 9.236 22.377 1.00 86.75 371 VAL A C 1
ATOM 2735 O O . VAL A 1 371 ? -29.159 8.702 21.330 1.00 86.75 371 VAL A O 1
ATOM 2738 N N . SER A 1 372 ? -27.834 10.154 22.416 1.00 86.31 372 SER A N 1
ATOM 2739 C CA . SER A 1 372 ? -26.990 10.549 21.283 1.00 86.31 372 SER A CA 1
ATOM 2740 C C . SER A 1 372 ? -25.539 10.712 21.721 1.00 86.31 372 SER A C 1
ATOM 2742 O O . SER A 1 372 ? -25.271 11.008 22.888 1.00 86.31 372 SER A O 1
ATOM 2744 N N . LEU A 1 373 ? -24.617 10.550 20.773 1.00 88.94 373 LEU A N 1
ATOM 2745 C CA . LEU A 1 373 ? -23.190 10.752 20.991 1.00 88.94 373 LEU A CA 1
ATOM 2746 C C . LEU A 1 373 ? -22.766 12.171 20.610 1.00 88.94 373 LEU A C 1
ATOM 2748 O O . LEU A 1 373 ? -23.261 12.748 19.642 1.00 88.94 373 LEU A O 1
ATOM 2752 N N . SER A 1 374 ? -21.824 12.716 21.370 1.00 87.38 374 SER A N 1
ATOM 2753 C CA . SER A 1 374 ? -21.100 13.948 21.054 1.00 87.38 374 SER A CA 1
ATOM 2754 C C . SER A 1 374 ? -19.654 13.839 21.542 1.00 87.38 374 SER A C 1
ATOM 2756 O O . SER A 1 374 ? -19.317 12.909 22.267 1.00 87.38 374 SER A O 1
ATOM 2758 N N . VAL A 1 375 ? -18.787 14.773 21.151 1.00 86.56 375 VAL A N 1
ATOM 2759 C CA . VAL A 1 375 ? -17.417 14.876 21.683 1.00 86.56 375 VAL A CA 1
ATOM 2760 C C . VAL A 1 375 ? -17.274 16.197 22.424 1.00 86.56 375 VAL A C 1
ATOM 2762 O O . VAL A 1 375 ? -17.621 17.245 21.861 1.00 86.56 375 VAL A O 1
ATOM 2765 N N . ASN A 1 376 ? -16.806 16.140 23.675 1.00 87.56 376 ASN A N 1
ATOM 2766 C CA . ASN A 1 376 ? -16.623 17.318 24.526 1.00 87.56 376 ASN A CA 1
ATOM 2767 C C . ASN A 1 376 ? -15.357 18.120 24.157 1.00 87.56 376 ASN A C 1
ATOM 2769 O O . ASN A 1 376 ? -14.629 17.770 23.231 1.00 87.56 376 ASN A O 1
ATOM 2773 N N . ALA A 1 377 ? -15.115 19.226 24.869 1.00 87.12 377 ALA A N 1
ATOM 2774 C CA . ALA A 1 377 ? -13.972 20.109 24.619 1.00 87.12 377 ALA A CA 1
ATOM 2775 C C . ALA A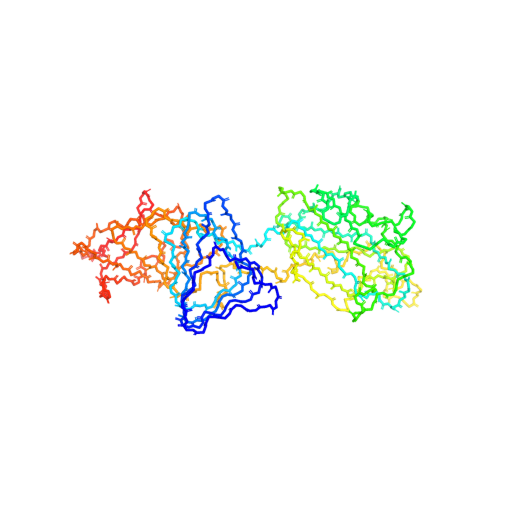 1 377 ? -12.609 19.434 24.856 1.00 87.12 377 ALA A C 1
ATOM 2777 O O . ALA A 1 377 ? -11.620 19.850 24.261 1.00 87.12 377 ALA A O 1
ATOM 2778 N N . ASP A 1 378 ? -12.580 18.387 25.680 1.00 87.12 378 ASP A N 1
ATOM 2779 C CA . ASP A 1 378 ? -11.376 17.632 26.031 1.00 87.12 378 ASP A CA 1
ATOM 2780 C C . ASP A 1 378 ? -11.142 16.427 25.095 1.00 87.12 378 ASP A C 1
ATOM 2782 O O . ASP A 1 378 ? -10.215 15.652 25.309 1.00 87.12 378 ASP A O 1
ATOM 2786 N N . GLY A 1 379 ? -11.975 16.249 24.060 1.00 86.69 379 GLY A N 1
ATOM 2787 C CA . GLY A 1 379 ? -11.826 15.176 23.069 1.00 86.69 379 GLY A CA 1
ATOM 2788 C C . GLY A 1 379 ? -12.436 13.829 23.473 1.00 86.69 379 GLY A C 1
ATOM 2789 O O . GLY A 1 379 ? -12.261 12.847 22.757 1.00 86.69 379 GLY A O 1
ATOM 2790 N N . TYR A 1 380 ? -13.183 13.753 24.575 1.00 89.00 380 TYR A N 1
ATOM 2791 C CA . TYR A 1 380 ? -13.852 12.516 24.989 1.00 89.00 380 TYR A CA 1
ATOM 2792 C C . TYR A 1 380 ? -15.226 12.363 24.346 1.00 89.00 380 TYR A C 1
ATOM 2794 O O . TYR A 1 380 ? -15.991 13.328 24.231 1.00 89.00 380 TYR A O 1
ATOM 2802 N N . LEU A 1 381 ? -15.570 11.121 24.001 1.00 87.62 381 LEU A N 1
ATOM 2803 C CA . LEU A 1 381 ? -16.919 10.754 23.582 1.00 87.62 381 LEU A CA 1
ATOM 2804 C C . LEU A 1 381 ? -17.874 10.816 24.788 1.00 87.62 381 LEU A C 1
ATOM 2806 O O . LEU A 1 381 ? -17.599 10.265 25.855 1.00 87.62 381 LEU A O 1
ATOM 2810 N N . VAL A 1 382 ? -19.010 11.486 24.622 1.00 87.50 382 VAL A N 1
ATOM 2811 C CA . VAL A 1 382 ? -20.015 11.694 25.667 1.00 87.50 382 VAL A CA 1
ATOM 2812 C C . VAL A 1 382 ? -21.353 11.140 25.211 1.00 87.50 382 VAL A C 1
ATOM 2814 O O . VAL A 1 382 ? -21.827 11.444 24.114 1.00 87.50 382 VAL A O 1
ATOM 2817 N N . LEU A 1 383 ? -21.992 10.369 26.091 1.00 87.81 383 LEU A N 1
ATOM 2818 C CA . LEU A 1 383 ? -23.361 9.917 25.903 1.00 87.81 383 LEU A CA 1
ATOM 2819 C C . LEU A 1 383 ? -24.341 10.868 26.594 1.00 87.81 383 LEU A C 1
ATOM 2821 O O . LEU A 1 383 ? -24.351 10.999 27.822 1.00 87.81 383 LEU A O 1
ATOM 2825 N N . GLN A 1 384 ? -25.208 11.491 25.803 1.00 85.19 384 GLN A N 1
ATOM 2826 C CA . GLN A 1 384 ? -26.197 12.457 26.278 1.00 85.19 384 GLN 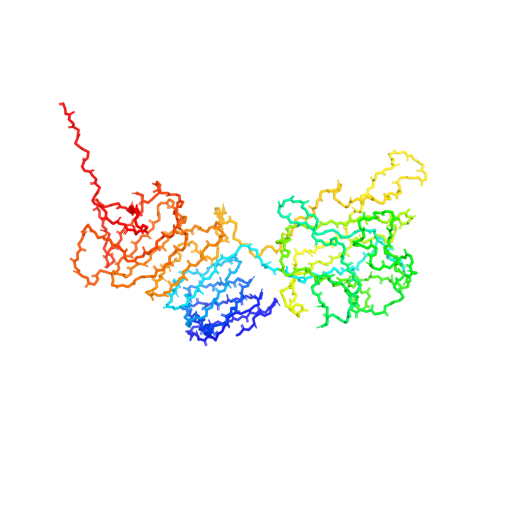A CA 1
ATOM 2827 C C . GLN A 1 384 ? -27.613 11.956 26.012 1.00 85.19 384 GLN A C 1
ATOM 2829 O O . GLN A 1 384 ? -27.850 11.217 25.058 1.00 85.19 384 GLN A O 1
ATOM 2834 N N . THR A 1 385 ? -28.573 12.374 26.834 1.00 81.62 385 THR A N 1
ATOM 2835 C CA . THR A 1 385 ? -29.990 12.196 26.513 1.00 81.62 385 THR A CA 1
ATOM 2836 C C . THR A 1 385 ? -30.353 13.074 25.316 1.00 81.62 385 THR A C 1
ATOM 2838 O O . THR A 1 385 ? -29.941 14.230 25.228 1.00 81.62 385 THR A O 1
ATOM 2841 N N . LYS A 1 386 ? -31.140 12.540 24.379 1.00 77.62 386 LYS A N 1
ATOM 2842 C CA . LYS A 1 386 ? -31.716 13.336 23.293 1.00 77.62 386 LYS A CA 1
ATOM 2843 C C . LYS A 1 386 ? -32.618 14.387 23.932 1.00 77.62 386 LYS A C 1
ATOM 2845 O O . LYS A 1 386 ? -33.528 14.039 24.682 1.00 77.62 386 LYS A O 1
ATOM 2850 N N . GLY A 1 387 ? -32.341 15.662 23.664 1.00 64.56 387 GLY A N 1
ATOM 2851 C CA . GLY A 1 387 ? -33.141 16.758 24.1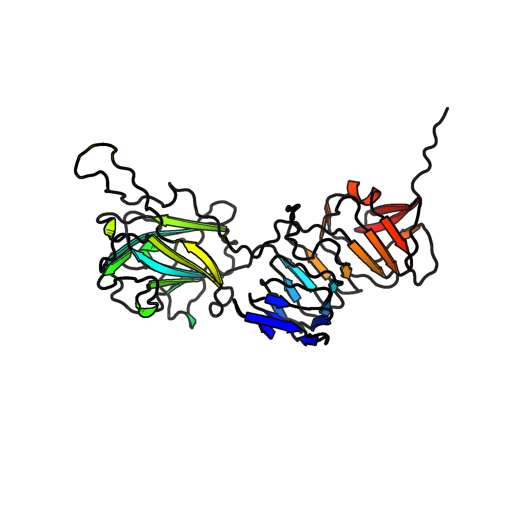98 1.00 64.56 387 GLY A CA 1
ATOM 2852 C C . GLY A 1 387 ? -34.617 16.577 23.845 1.00 64.56 387 GLY A C 1
ATOM 2853 O O . GLY A 1 387 ? -34.959 16.249 22.708 1.00 64.56 387 GLY A O 1
ATOM 2854 N N . THR A 1 388 ? -35.502 16.789 24.816 1.00 49.12 388 THR A N 1
ATOM 2855 C CA . THR A 1 388 ? -36.933 16.911 24.547 1.00 49.12 388 THR A CA 1
ATOM 2856 C C . THR A 1 388 ? -37.135 18.158 23.688 1.00 49.12 388 THR A C 1
ATOM 2858 O O . THR A 1 388 ? -36.807 19.262 24.120 1.00 49.12 388 THR A O 1
ATOM 2861 N N . LEU A 1 389 ? -37.679 18.007 22.478 1.00 43.78 389 LEU A N 1
ATOM 2862 C CA . LEU A 1 389 ? -38.246 19.132 21.735 1.00 43.78 389 LEU A CA 1
ATOM 2863 C C . LEU A 1 389 ? -39.395 19.698 22.577 1.00 43.78 389 LEU A C 1
ATOM 2865 O O . LEU A 1 389 ? -40.491 19.143 22.597 1.00 43.78 389 LEU A O 1
ATOM 2869 N N . ILE A 1 390 ? -39.145 20.781 23.312 1.00 45.38 390 ILE A N 1
ATOM 2870 C CA . ILE A 1 390 ? -40.222 21.565 23.909 1.00 45.38 390 ILE A CA 1
ATOM 2871 C C . ILE A 1 390 ? -40.810 22.393 22.769 1.00 45.38 390 ILE A C 1
ATOM 2873 O O . ILE A 1 390 ? -40.294 23.453 22.420 1.00 45.38 390 ILE A O 1
ATOM 2877 N N . THR A 1 391 ? -41.876 21.892 22.151 1.00 41.12 391 THR A N 1
ATOM 2878 C CA . THR A 1 391 ? -42.735 22.731 21.316 1.00 41.12 391 THR A CA 1
ATOM 2879 C C . THR A 1 391 ? -43.480 23.674 22.252 1.00 41.12 391 THR A C 1
ATOM 2881 O O . THR A 1 391 ? -44.394 23.260 22.961 1.00 41.12 391 THR A O 1
ATOM 2884 N N . VAL A 1 392 ? -43.058 24.936 22.298 1.00 45.78 392 VAL A N 1
ATOM 2885 C CA . VAL A 1 392 ? -43.854 25.997 22.917 1.00 45.78 392 VAL A CA 1
ATOM 2886 C C . VAL A 1 392 ? -45.028 26.258 21.970 1.00 45.78 392 VAL A C 1
ATOM 2888 O O . VAL A 1 392 ? -44.799 26.670 20.833 1.00 45.78 392 VAL A O 1
ATOM 2891 N N . GLN A 1 393 ? -46.245 25.912 22.401 1.00 47.62 393 GLN A N 1
ATOM 2892 C CA . GLN A 1 393 ? -47.484 26.271 21.701 1.00 47.62 393 GLN A CA 1
ATOM 2893 C C . GLN A 1 393 ? -47.830 27.742 21.898 1.00 47.62 393 GLN A C 1
ATOM 2895 O O . GLN A 1 393 ? -47.601 28.250 23.021 1.00 47.62 393 GLN A O 1
#

Sequence (393 aa):
VTVLEGASLVLDGASETVGALAGYGTVVLNDAELAVATPAGLSAFFAGNISGTGGLIKTGPGTQILFGTNTYTGATVVQQGTLQIQGVVPFRWFRFTVKKNRTNVNVLQFSEFALYDADDQRQNAGLVAGASVAELAPGQFATPQVYTLGSTSESADKLFDQLTSTKWCLTQNIPVVDNPATHRIVVMRLPEDAPEIVAYNLCTANDTPDRDPVTWMFEGSVDGSEWVVIDARADVVPPSTGGTGTDVNVNTGRFLYYNDGEAYGLAQRAVGTGESEDGSDVIPAGSPLEIREGATLDVSVRESIGTLRVDMLSAGTLTKLMAEPSGTLYIVNAGGQSSGLVLPLTIGSLEGRDHLGSWAVYMDGVRQNGVSLSVNADGYLVLQTKGTLITVQ

Secondary structure (DSSP, 8-state):
-EE-TT-EEE--S--EEES--EESSEEE-TT--EEEEPPTT-EEEE-S-EESSS-EEEESSSEEEE-S-----S-EEE-SSEEEE-SS----EEEEEEEEETT--SEEEESEEEEE-TTS-B--TT-EE-S-GGGPPTTEEE-SS----S-TTSSGGGGGSS-TTS-EEEES---BTTBGGG-EEEEEE--TTPPPP-EEEEE--SS-GGGSEEEEEEEEESSSSS-EEEEEE-S------S-SSSSTTTT--TTPBSGGGPPEEPS------S--TT---SS-TTPPEEE-TT-EEEE-S--EEEEEEEESS---EEEEEEEEEEEEEEEE-TT---SSPEEEEEEEEEE-GGGGGG-EEEETTEEESSEEEEE-TTSEEEEEEPPP-----

Radius of gyration: 26.3 Å; chains: 1; bounding box: 78×49×82 Å

Foldseek 3Di:
DEAADVGEDEDPAEADEDCAYAYAHEYEQAAYEYEHADEPPDEHEYLYEYAHQHEYEYHHQEEYEYFAFYHHQAAYEDAHHEYEYDFFDQFQKKKKKFQAAQALAQKAKFQAKFFAAPVRDTQLAQADDDDALLGDDASHKYKNDDDPQDPPQQGPCRHRHPDLQGMNMGGRARRHNPDRVRMTMMMHGHHPPGHGTFFMKTWGAFADRRNYGQWMFMWTDRNSPRIDGQDTGHRADQDFDFDPDPDDTRRRSHRAMGPRPDTDGTDPRSHDQLPDPPQTASQGENHEYAAWANYEYHYPHNHAHQHYEAEQVTGYEYAEHEYDAAGEYEYACPPPDQFFGWTPYAYNYYHPQVRQQNYWYHYPNHTDPQWTWHADPRRTIHIHGNDPPPPDD

pLDDT: mean 85.25, std 14.0, range [37.88, 98.5]